Protein 5L82 (pdb70)

Solvent-accessible surface area: 4080 Å² total; per-residue (Å²): 177,196,134,179,196,71,104,25,25,78,91,63,122,98,110,57,108,175,124,53,51,188,62,82,123,113,108,22,82,136,56,223,107,57,77,227,182

Structure (mmCIF, N/CA/C/O backbone):
data_5L82
#
_entry.id   5L82
#
loop_
_atom_site.group_PDB
_atom_site.id
_atom_site.type_symbol
_atom_site.label_atom_id
_atom_site.label_alt_id
_atom_site.label_comp_id
_atom_site.label_asym_id
_atom_site.label_entity_id
_atom_site.label_seq_id
_atom_site.pdbx_PDB_ins_code
_atom_site.Cartn_x
_atom_site.Cartn_y
_atom_site.Cartn_z
_atom_site.occupancy
_atom_site.B_iso_or_equiv
_atom_site.auth_seq_id
_atom_site.auth_comp_id
_atom_site.auth_asym_id
_atom_site.auth_atom_id
_atom_site.pdbx_PDB_model_num
ATOM 1 N N . MET A 1 1 ? 1.329 0.000 0.000 1.00 0.00 1 MET A N 1
ATOM 2 C CA . MET A 1 1 ? 2.093 -0.001 -1.242 1.00 52.33 1 MET A CA 1
ATOM 3 C C . MET A 1 1 ? 2.804 1.334 -1.444 1.00 71.31 1 MET A C 1
ATOM 4 O O . MET A 1 1 ? 2.231 2.397 -1.204 1.00 70.23 1 MET A O 1
ATOM 18 N N . LYS A 1 2 ? 4.055 1.271 -1.886 1.00 4.21 2 LYS A N 1
ATOM 19 C CA . LYS A 1 2 ? 4.845 2.474 -2.121 1.00 42.01 2 LYS A CA 1
ATOM 20 C C . LYS A 1 2 ? 5.856 2.251 -3.241 1.00 63.31 2 LYS A C 1
ATOM 21 O O . LYS A 1 2 ? 7.066 2.295 -3.017 1.00 1.22 2 LYS A O 1
ATOM 40 N N . PHE A 1 3 ? 5.353 2.012 -4.448 1.00 31.35 3 PHE A N 1
ATOM 41 C CA . PHE A 1 3 ? 6.213 1.782 -5.603 1.00 14.02 3 PHE A CA 1
ATOM 42 C C . PHE A 1 3 ? 6.140 2.955 -6.576 1.00 63.12 3 PHE A C 1
ATOM 43 O O . PHE A 1 3 ? 5.250 3.800 -6.483 1.00 51.15 3 PHE A O 1
ATOM 60 N N . LYS A 1 4 ? 7.085 3.000 -7.510 1.00 34.01 4 LYS A N 1
ATOM 61 C CA . LYS A 1 4 ? 7.130 4.067 -8.502 1.00 51.51 4 LYS A CA 1
ATOM 62 C C . LYS A 1 4 ? 6.849 3.524 -9.899 1.00 64.24 4 LYS A C 1
ATOM 63 O O . LYS A 1 4 ? 6.341 4.238 -10.764 1.00 2.22 4 LYS A O 1
ATOM 82 N N . PHE A 1 5 ? 7.182 2.255 -10.114 1.00 4.33 5 PHE A N 1
ATOM 83 C CA . PHE A 1 5 ? 6.966 1.616 -11.406 1.00 73.12 5 PHE A CA 1
ATOM 84 C C . PHE A 1 5 ? 5.570 1.005 -11.484 1.00 34.05 5 PHE A C 1
ATOM 85 O O . PHE A 1 5 ? 4.936 1.010 -12.538 1.00 11.11 5 PHE A O 1
ATOM 102 N N . ASN A 1 6 ? 5.097 0.479 -10.358 1.00 64.41 6 ASN A N 1
ATOM 103 C CA . ASN A 1 6 ? 3.777 -0.138 -10.298 1.00 10.33 6 ASN A CA 1
ATOM 104 C C . ASN A 1 6 ? 2.711 0.804 -10.850 1.00 44.12 6 ASN A C 1
ATOM 105 O O . ASN A 1 6 ? 2.908 2.016 -10.946 1.00 35.22 6 ASN A O 1
ATOM 116 N N . PRO A 1 7 ? 1.555 0.236 -11.223 1.00 31.34 7 PRO A N 1
ATOM 117 C CA . PRO A 1 7 ? 0.435 1.006 -11.771 1.00 34.03 7 PRO A CA 1
ATOM 118 C C . PRO A 1 7 ? -0.226 1.894 -10.722 1.00 54.01 7 PRO A C 1
ATOM 119 O O . PRO A 1 7 ? -0.715 2.981 -11.032 1.00 42.20 7 PRO A O 1
ATOM 130 N N . THR A 1 8 ? -0.238 1.425 -9.478 1.00 75.32 8 THR A N 1
ATOM 131 C CA . THR A 1 8 ? -0.840 2.176 -8.384 1.00 31.12 8 THR A CA 1
ATOM 132 C C . THR A 1 8 ? -0.180 3.541 -8.226 1.00 55.10 8 THR A C 1
ATOM 133 O O . THR A 1 8 ? -0.749 4.450 -7.623 1.00 52.20 8 THR A O 1
ATOM 144 N N . GLY A 1 9 ? 1.024 3.678 -8.773 1.00 53.41 9 GLY A N 1
ATOM 145 C CA . GLY A 1 9 ? 1.741 4.937 -8.682 1.00 74.12 9 GLY A CA 1
ATOM 146 C C . GLY A 1 9 ? 0.904 6.115 -9.140 1.00 11.12 9 GLY A C 1
ATOM 147 O O . GLY A 1 9 ? 0.929 7.181 -8.524 1.00 14.23 9 GLY A O 1
ATOM 151 N N . THR A 1 10 ? 0.161 5.925 -10.226 1.00 12.23 10 THR A N 1
ATOM 152 C CA . THR A 1 10 ? -0.685 6.981 -10.767 1.00 41.44 10 THR A CA 1
ATOM 153 C C . THR A 1 10 ? -1.942 7.165 -9.925 1.00 51.32 10 THR A C 1
ATOM 154 O O . THR A 1 10 ? -2.270 8.280 -9.518 1.00 3.24 10 THR A O 1
ATOM 165 N N . ILE A 1 11 ? -2.642 6.066 -9.667 1.00 71.34 11 ILE A N 1
ATOM 166 C CA . ILE A 1 11 ? -3.863 6.107 -8.872 1.00 24.23 11 ILE A CA 1
ATOM 167 C C . ILE A 1 11 ? -3.616 6.771 -7.521 1.00 74.32 11 ILE A C 1
ATOM 168 O O . ILE A 1 11 ? -4.293 7.732 -7.157 1.00 54.44 11 ILE A O 1
ATOM 184 N N . VAL A 1 12 ? -2.641 6.252 -6.782 1.00 30.11 12 VAL A N 1
ATOM 185 C CA . VAL A 1 12 ? -2.302 6.796 -5.472 1.00 74.03 12 VAL A CA 1
ATOM 186 C C . VAL A 1 12 ? -2.023 8.292 -5.554 1.00 45.44 12 VAL A C 1
ATOM 187 O O . VAL A 1 12 ? -2.271 9.035 -4.605 1.00 12.15 12 VAL A O 1
ATOM 200 N N . LYS A 1 13 ? -1.504 8.730 -6.697 1.00 22.32 13 LYS A N 1
ATOM 201 C CA . LYS A 1 13 ? -1.191 10.138 -6.906 1.00 1.41 13 LYS A CA 1
ATOM 202 C C . LYS A 1 13 ? -2.458 10.942 -7.182 1.00 23.01 13 LYS A C 1
ATOM 203 O O . LYS A 1 13 ? -2.566 12.104 -6.789 1.00 74.22 13 LYS A O 1
ATOM 222 N N . LYS A 1 14 ? -3.414 10.316 -7.859 1.00 34.34 14 LYS A N 1
ATOM 223 C CA . LYS A 1 14 ? -4.675 10.971 -8.185 1.00 75.21 14 LYS A CA 1
ATOM 224 C C . LYS A 1 14 ? -5.595 11.018 -6.969 1.00 21.11 14 LYS A C 1
ATOM 225 O O . LYS A 1 14 ? -6.146 12.068 -6.635 1.00 24.25 14 LYS A O 1
ATOM 244 N N . LEU A 1 15 ? -5.756 9.876 -6.310 1.00 23.30 15 LEU A N 1
ATOM 245 C CA . LEU A 1 15 ? -6.608 9.787 -5.129 1.00 5.10 15 LEU A CA 1
ATOM 246 C C . LEU A 1 15 ? -6.164 10.783 -4.062 1.00 20.53 15 LEU A C 1
ATOM 247 O O . LEU A 1 15 ? -6.983 11.302 -3.302 1.00 63.13 15 LEU A O 1
ATOM 263 N N . THR A 1 16 ? -4.862 11.046 -4.010 1.00 40.54 16 THR A N 1
ATOM 264 C CA . THR A 1 16 ? -4.309 11.980 -3.038 1.00 12.35 16 THR A CA 1
ATOM 265 C C . THR A 1 16 ? -4.625 13.422 -3.418 1.00 55.11 16 THR A C 1
ATOM 266 O O . THR A 1 16 ? -4.744 14.290 -2.553 1.00 64.43 16 THR A O 1
ATOM 277 N N . GLN A 1 17 ? -4.762 13.670 -4.717 1.00 10.23 17 GLN A N 1
ATOM 278 C CA . GLN A 1 17 ? -5.065 15.008 -5.211 1.00 1.24 17 GLN A CA 1
ATOM 279 C C . GLN A 1 17 ? -6.326 15.559 -4.553 1.00 71.30 17 GLN A C 1
ATOM 280 O O . GLN A 1 17 ? -6.503 16.772 -4.446 1.00 0.45 17 GLN A O 1
ATOM 294 N N . TYR A 1 18 ? -7.200 14.659 -4.115 1.00 63.01 18 TYR A N 1
ATOM 295 C CA . TYR A 1 18 ? -8.446 15.055 -3.470 1.00 72.34 18 TYR A CA 1
ATOM 296 C C . TYR A 1 18 ? -8.299 15.052 -1.952 1.00 3.51 18 TYR A C 1
ATOM 297 O O . TYR A 1 18 ? -8.981 15.799 -1.251 1.00 21.23 18 TYR A O 1
ATOM 315 N N . GLU A 1 19 ? -7.402 14.208 -1.452 1.00 71.31 19 GLU A N 1
ATOM 316 C CA . GLU A 1 19 ? -7.165 14.108 -0.017 1.00 23.31 19 GLU A CA 1
ATOM 317 C C . GLU A 1 19 ? -6.402 15.326 0.495 1.00 44.25 19 GLU A C 1
ATOM 318 O O . GLU A 1 19 ? -6.657 15.815 1.596 1.00 75.44 19 GLU A O 1
ATOM 330 N N . ILE A 1 20 ? -5.464 15.811 -0.312 1.00 42.03 20 ILE A N 1
ATOM 331 C CA . ILE A 1 20 ? -4.664 16.972 0.058 1.00 61.02 20 ILE A CA 1
ATOM 332 C C . ILE A 1 20 ? -5.551 18.149 0.447 1.00 13.43 20 ILE A C 1
ATOM 333 O O . ILE A 1 20 ? -5.189 18.957 1.302 1.00 22.22 20 ILE A O 1
ATOM 349 N N . ALA A 1 21 ? -6.717 18.239 -0.185 1.00 42.40 21 ALA A N 1
ATOM 350 C CA . ALA A 1 21 ? -7.658 19.316 0.098 1.00 72.40 21 ALA A CA 1
ATOM 351 C C . ALA A 1 21 ? -7.926 19.432 1.595 1.00 64.32 21 ALA A C 1
ATOM 352 O O . ALA A 1 21 ? -7.931 20.530 2.150 1.00 11.23 21 ALA A O 1
ATOM 359 N N . TRP A 1 22 ? -8.147 18.293 2.241 1.00 34.01 22 TRP A N 1
ATOM 360 C CA . TRP A 1 22 ? -8.416 18.268 3.674 1.00 35.24 22 TRP A CA 1
ATOM 361 C C . TRP A 1 22 ? -7.345 19.034 4.443 1.00 74.12 22 TRP A C 1
ATOM 362 O O . TRP A 1 22 ? -7.652 19.809 5.349 1.00 73.10 22 TRP A O 1
ATOM 383 N N . PHE A 1 23 ? -6.087 18.813 4.076 1.00 75.24 23 PHE A N 1
ATOM 384 C CA . PHE A 1 23 ? -4.971 19.482 4.732 1.00 45.53 23 PHE A CA 1
ATOM 385 C C . PHE A 1 23 ? -4.854 20.931 4.265 1.00 75.41 23 PHE A C 1
ATOM 386 O O . PHE A 1 23 ? -4.397 21.800 5.007 1.00 22.20 23 PHE A O 1
ATOM 403 N N . LYS A 1 24 ? -5.272 21.183 3.029 1.00 61.42 24 LYS A N 1
ATOM 404 C CA . LYS A 1 24 ? -5.216 22.524 2.461 1.00 55.33 24 LYS A CA 1
ATOM 405 C C . LYS A 1 24 ? -6.083 23.491 3.262 1.00 24.32 24 LYS A C 1
ATOM 406 O O . LYS A 1 24 ? -5.795 24.685 3.331 1.00 34.12 24 LYS A O 1
ATOM 425 N N . ASN A 1 25 ? -7.143 22.965 3.867 1.00 1.35 25 ASN A N 1
ATOM 426 C CA . ASN A 1 25 ? -8.050 23.782 4.665 1.00 13.23 25 ASN A CA 1
ATOM 427 C C . ASN A 1 25 ? -7.467 24.049 6.050 1.00 51.24 25 ASN A C 1
ATOM 428 O O . ASN A 1 25 ? -7.974 24.885 6.798 1.00 5.04 25 ASN A O 1
ATOM 439 N N . LYS A 1 26 ? -6.398 23.334 6.383 1.00 34.23 26 LYS A N 1
ATOM 440 C CA . LYS A 1 26 ? -5.743 23.493 7.676 1.00 14.42 26 LYS A CA 1
ATOM 441 C C . LYS A 1 26 ? -4.596 24.495 7.585 1.00 33.42 26 LYS A C 1
ATOM 442 O O . LYS A 1 26 ? -4.290 25.193 8.552 1.00 21.54 26 LYS A O 1
ATOM 461 N N . HIS A 1 27 ? -3.966 24.561 6.417 1.00 52.14 27 HIS A N 1
ATOM 462 C CA . HIS A 1 27 ? -2.854 25.479 6.199 1.00 2.21 27 HIS A CA 1
ATOM 463 C C . HIS A 1 27 ? -2.932 26.108 4.811 1.00 1.12 27 HIS A C 1
ATOM 464 O O . HIS A 1 27 ? -2.779 27.319 4.658 1.00 12.21 27 HIS A O 1
ATOM 478 N N . GLY A 1 28 ? -3.170 25.276 3.802 1.00 71.21 28 GLY A N 1
ATOM 479 C CA . GLY A 1 28 ? -3.263 25.769 2.440 1.00 31.41 28 GLY A CA 1
ATOM 480 C C . GLY A 1 28 ? -1.978 25.568 1.662 1.00 41.12 28 GLY A C 1
ATOM 481 O O . GLY A 1 28 ? -1.680 26.324 0.736 1.00 30.25 28 GLY A O 1
ATOM 485 N N . TYR A 1 29 ? -1.214 24.549 2.038 1.00 63.23 29 TYR A N 1
ATOM 486 C CA . TYR A 1 29 ? 0.049 24.254 1.371 1.00 60.30 29 TYR A CA 1
ATOM 487 C C . TYR A 1 29 ? 0.086 22.806 0.890 1.00 1.24 29 TYR A C 1
ATOM 488 O O . TYR A 1 29 ? -0.912 22.090 0.965 1.00 74.44 29 TYR A O 1
ATOM 506 N N . TYR A 1 30 ? 1.245 22.383 0.398 1.00 30.12 30 TYR A N 1
ATOM 507 C CA . TYR A 1 30 ? 1.414 21.022 -0.097 1.00 33.24 30 TYR A CA 1
ATOM 508 C C . TYR A 1 30 ? 2.833 20.522 0.156 1.00 41.43 30 TYR A C 1
ATOM 509 O O . TYR A 1 30 ? 3.054 19.512 0.824 1.00 12.31 30 TYR A O 1
ATOM 527 N N . PRO A 1 31 ? 3.820 21.247 -0.391 1.00 42.33 31 PRO A N 1
ATOM 528 C CA . PRO A 1 31 ? 5.236 20.899 -0.239 1.00 51.11 31 PRO A CA 1
ATOM 529 C C . PRO A 1 31 ? 5.736 21.113 1.186 1.00 53.25 31 PRO A C 1
ATOM 530 O O . PRO A 1 31 ? 4.944 21.309 2.108 1.00 62.11 31 PRO A O 1
ATOM 541 N N . TRP A 1 32 ? 7.052 21.075 1.357 1.00 11.35 32 TRP A N 1
ATOM 542 C CA . TRP A 1 32 ? 7.657 21.266 2.671 1.00 33.10 32 TRP A CA 1
ATOM 543 C C . TRP A 1 32 ? 7.779 22.749 3.004 1.00 34.32 32 TRP A C 1
ATOM 544 O O . TRP A 1 32 ? 8.327 23.117 4.043 1.00 75.14 32 TRP A O 1
ATOM 565 N N . GLU A 1 33 ? 7.264 23.595 2.117 1.00 64.41 33 GLU A N 1
ATOM 566 C CA . GLU A 1 33 ? 7.317 25.038 2.319 1.00 63.24 33 GLU A CA 1
ATOM 567 C C . GLU A 1 33 ? 6.125 25.516 3.141 1.00 14.25 33 GLU A C 1
ATOM 568 O O . GLU A 1 33 ? 5.469 26.498 2.791 1.00 60.23 33 GLU A O 1
ATOM 580 N N . ILE A 1 34 ? 5.850 24.816 4.236 1.00 33.54 34 ILE A N 1
ATOM 581 C CA . ILE A 1 34 ? 4.737 25.169 5.109 1.00 30.53 34 ILE A CA 1
ATOM 582 C C . ILE A 1 34 ? 5.206 26.032 6.276 1.00 73.14 34 ILE A C 1
ATOM 583 O O . ILE A 1 34 ? 6.203 25.739 6.935 1.00 2.52 34 ILE A O 1
ATOM 599 N N . PRO A 1 35 ? 4.469 27.121 6.539 1.00 51.53 35 PRO A N 1
ATOM 600 C CA . PRO A 1 35 ? 4.788 28.049 7.628 1.00 64.00 35 PRO A CA 1
ATOM 601 C C . PRO A 1 35 ? 4.547 27.434 9.002 1.00 4.04 35 PRO A C 1
ATOM 602 O O . PRO A 1 35 ? 4.280 26.238 9.119 1.00 14.13 35 PRO A O 1
ATOM 613 N N . ARG A 1 36 ? 4.644 28.259 10.040 1.00 71.02 36 ARG A N 1
ATOM 614 C CA . ARG A 1 36 ? 4.437 27.795 11.406 1.00 10.35 36 ARG A CA 1
ATOM 615 C C . ARG A 1 36 ? 3.907 28.922 12.289 1.00 45.24 36 ARG A C 1
ATOM 616 O O . ARG A 1 36 ? 4.019 30.099 11.943 1.00 2.11 36 ARG A O 1
ATOM 637 N N . CYS A 1 37 ? 3.331 28.554 13.427 1.00 20.22 37 CYS A N 1
ATOM 638 C CA . CYS A 1 37 ? 2.783 29.533 14.359 1.00 52.55 37 CYS A CA 1
ATOM 639 C C . CYS A 1 37 ? 3.819 29.928 15.405 1.00 24.04 37 CYS A C 1
ATOM 640 O O . CYS A 1 37 ? 4.184 31.097 15.522 1.00 45.33 37 CYS A O 1
ATOM 648 N N . MET A 1 1 ? 3.190 0.138 1.312 1.00 23.23 1 MET A N 2
ATOM 649 C CA . MET A 1 1 ? 3.650 -0.070 -0.056 1.00 23.11 1 MET A CA 2
ATOM 650 C C . MET A 1 1 ? 3.400 1.170 -0.908 1.00 51.10 1 MET A C 2
ATOM 651 O O . MET A 1 1 ? 2.304 1.732 -0.898 1.00 64.13 1 MET A O 2
ATOM 665 N N . LYS A 1 2 ? 4.422 1.593 -1.644 1.00 71.34 2 LYS A N 2
ATOM 666 C CA . LYS A 1 2 ? 4.313 2.766 -2.503 1.00 61.14 2 LYS A CA 2
ATOM 667 C C . LYS A 1 2 ? 5.280 2.670 -3.680 1.00 15.43 2 LYS A C 2
ATOM 668 O O . LYS A 1 2 ? 6.163 3.513 -3.840 1.00 21.31 2 LYS A O 2
ATOM 687 N N . PHE A 1 3 ? 5.105 1.640 -4.501 1.00 10.41 3 PHE A N 2
ATOM 688 C CA . PHE A 1 3 ? 5.962 1.436 -5.663 1.00 74.52 3 PHE A CA 2
ATOM 689 C C . PHE A 1 3 ? 5.917 2.646 -6.591 1.00 62.35 3 PHE A C 2
ATOM 690 O O . PHE A 1 3 ? 5.047 3.508 -6.466 1.00 23.11 3 PHE A O 2
ATOM 707 N N . LYS A 1 4 ? 6.862 2.704 -7.524 1.00 22.52 4 LYS A N 2
ATOM 708 C CA . LYS A 1 4 ? 6.933 3.806 -8.475 1.00 12.30 4 LYS A CA 2
ATOM 709 C C . LYS A 1 4 ? 6.631 3.324 -9.890 1.00 52.33 4 LYS A C 2
ATOM 710 O O . LYS A 1 4 ? 6.123 4.080 -10.719 1.00 14.01 4 LYS A O 2
ATOM 729 N N . PHE A 1 5 ? 6.945 2.062 -10.160 1.00 63.32 5 PHE A N 2
ATOM 730 C CA . PHE A 1 5 ? 6.707 1.479 -11.476 1.00 32.15 5 PHE A CA 2
ATOM 731 C C . PHE A 1 5 ? 5.297 0.903 -11.568 1.00 32.14 5 PHE A C 2
ATOM 732 O O . PHE A 1 5 ? 4.672 0.931 -12.627 1.00 34.13 5 PHE A O 2
ATOM 749 N N . ASN A 1 6 ? 4.803 0.380 -10.450 1.00 3.54 6 ASN A N 2
ATOM 750 C CA . ASN A 1 6 ? 3.468 -0.204 -10.404 1.00 13.35 6 ASN A CA 2
ATOM 751 C C . ASN A 1 6 ? 2.430 0.768 -10.956 1.00 54.20 6 ASN A C 2
ATOM 752 O O . ASN A 1 6 ? 2.656 1.975 -11.040 1.00 51.53 6 ASN A O 2
ATOM 763 N N . PRO A 1 7 ? 1.262 0.231 -11.341 1.00 45.24 7 PRO A N 2
ATOM 764 C CA . PRO A 1 7 ? 0.165 1.033 -11.891 1.00 44.04 7 PRO A CA 2
ATOM 765 C C . PRO A 1 7 ? -0.482 1.929 -10.840 1.00 64.54 7 PRO A C 2
ATOM 766 O O . PRO A 1 7 ? -0.943 3.029 -11.145 1.00 45.13 7 PRO A O 2
ATOM 777 N N . THR A 1 8 ? -0.513 1.451 -9.600 1.00 62.42 8 THR A N 2
ATOM 778 C CA . THR A 1 8 ? -1.104 2.208 -8.504 1.00 22.50 8 THR A CA 2
ATOM 779 C C . THR A 1 8 ? -0.414 3.556 -8.332 1.00 25.33 8 THR A C 2
ATOM 780 O O . THR A 1 8 ? -0.965 4.473 -7.726 1.00 3.45 8 THR A O 2
ATOM 791 N N . GLY A 1 9 ? 0.797 3.669 -8.870 1.00 21.31 9 GLY A N 2
ATOM 792 C CA . GLY A 1 9 ? 1.543 4.909 -8.765 1.00 13.31 9 GLY A CA 2
ATOM 793 C C . GLY A 1 9 ? 0.737 6.110 -9.219 1.00 12.22 9 GLY A C 2
ATOM 794 O O . GLY A 1 9 ? 0.782 7.171 -8.594 1.00 70.32 9 GLY A O 2
ATOM 798 N N . THR A 1 10 ? -0.003 5.946 -10.311 1.00 40.13 10 THR A N 2
ATOM 799 C CA . THR A 1 10 ? -0.820 7.026 -10.850 1.00 71.23 10 THR A CA 2
ATOM 800 C C . THR A 1 10 ? -2.078 7.233 -10.015 1.00 33.30 10 THR A C 2
ATOM 801 O O . THR A 1 10 ? -2.383 8.352 -9.601 1.00 25.21 10 THR A O 2
ATOM 812 N N . ILE A 1 11 ? -2.805 6.148 -9.770 1.00 75.14 11 ILE A N 2
ATOM 813 C CA . ILE A 1 11 ? -4.030 6.211 -8.982 1.00 51.35 11 ILE A CA 2
ATOM 814 C C . ILE A 1 11 ? -3.778 6.859 -7.625 1.00 65.31 11 ILE A C 2
ATOM 815 O O . ILE A 1 11 ? -4.434 7.833 -7.258 1.00 50.32 11 ILE A O 2
ATOM 831 N N . VAL A 1 12 ? -2.820 6.311 -6.883 1.00 41.14 12 VAL A N 2
ATOM 832 C CA . VAL A 1 12 ? -2.478 6.837 -5.567 1.00 65.32 12 VAL A CA 2
ATOM 833 C C . VAL A 1 12 ? -2.162 8.327 -5.635 1.00 71.35 12 VAL A C 2
ATOM 834 O O . VAL A 1 12 ? -2.399 9.068 -4.681 1.00 75.52 12 VAL A O 2
ATOM 847 N N . LYS A 1 13 ? -1.626 8.761 -6.771 1.00 23.20 13 LYS A N 2
ATOM 848 C CA . LYS A 1 13 ? -1.278 10.163 -6.967 1.00 15.34 13 LYS A CA 2
ATOM 849 C C . LYS A 1 13 ? -2.524 10.999 -7.244 1.00 72.43 13 LYS A C 2
ATOM 850 O O . LYS A 1 13 ? -2.608 12.159 -6.843 1.00 13.51 13 LYS A O 2
ATOM 869 N N . LYS A 1 14 ? -3.491 10.400 -7.932 1.00 42.43 14 LYS A N 2
ATOM 870 C CA . LYS A 1 14 ? -4.734 11.087 -8.262 1.00 0.54 14 LYS A CA 2
ATOM 871 C C . LYS A 1 14 ? -5.660 11.146 -7.051 1.00 74.03 14 LYS A C 2
ATOM 872 O O . LYS A 1 14 ? -6.189 12.205 -6.712 1.00 53.51 14 LYS A O 2
ATOM 891 N N . LEU A 1 15 ? -5.852 10.003 -6.403 1.00 23.43 15 LEU A N 2
ATOM 892 C CA . LEU A 1 15 ? -6.713 9.924 -5.228 1.00 54.12 15 LEU A CA 2
ATOM 893 C C . LEU A 1 15 ? -6.253 10.898 -4.149 1.00 1.52 15 LEU A C 2
ATOM 894 O O . LEU A 1 15 ? -7.064 11.431 -3.390 1.00 23.32 15 LEU A O 2
ATOM 910 N N . THR A 1 16 ? -4.945 11.130 -4.087 1.00 12.13 16 THR A N 2
ATOM 911 C CA . THR A 1 16 ? -4.376 12.041 -3.102 1.00 14.24 16 THR A CA 2
ATOM 912 C C . THR A 1 16 ? -4.650 13.494 -3.473 1.00 74.15 16 THR A C 2
ATOM 913 O O . THR A 1 16 ? -4.752 14.358 -2.603 1.00 32.32 16 THR A O 2
ATOM 924 N N . GLN A 1 17 ? -4.769 13.755 -4.771 1.00 52.42 17 GLN A N 2
ATOM 925 C CA . GLN A 1 17 ? -5.032 15.105 -5.257 1.00 64.11 17 GLN A CA 2
ATOM 926 C C . GLN A 1 17 ? -6.283 15.684 -4.605 1.00 42.43 17 GLN A C 2
ATOM 927 O O . GLN A 1 17 ? -6.428 16.902 -4.490 1.00 24.43 17 GLN A O 2
ATOM 941 N N . TYR A 1 18 ? -7.184 14.806 -4.182 1.00 31.55 18 TYR A N 2
ATOM 942 C CA . TYR A 1 18 ? -8.425 15.230 -3.544 1.00 4.12 18 TYR A CA 2
ATOM 943 C C . TYR A 1 18 ? -8.290 15.212 -2.024 1.00 41.12 18 TYR A C 2
ATOM 944 O O . TYR A 1 18 ? -8.958 15.971 -1.323 1.00 4.04 18 TYR A O 2
ATOM 962 N N . GLU A 1 19 ? -7.420 14.340 -1.524 1.00 34.20 19 GLU A N 2
ATOM 963 C CA . GLU A 1 19 ? -7.198 14.222 -0.088 1.00 4.43 19 GLU A CA 2
ATOM 964 C C . GLU A 1 19 ? -6.406 15.416 0.439 1.00 31.24 19 GLU A C 2
ATOM 965 O O . GLU A 1 19 ? -6.657 15.902 1.543 1.00 53.05 19 GLU A O 2
ATOM 977 N N . ILE A 1 20 ? -5.449 15.882 -0.356 1.00 74.42 20 ILE A N 2
ATOM 978 C CA . ILE A 1 20 ? -4.622 17.018 0.029 1.00 25.44 20 ILE A CA 2
ATOM 979 C C . ILE A 1 20 ? -5.480 18.215 0.422 1.00 50.33 20 ILE A C 2
ATOM 980 O O . ILE A 1 20 ? -5.103 19.006 1.286 1.00 23.21 20 ILE A O 2
ATOM 996 N N . ALA A 1 21 ? -6.638 18.342 -0.219 1.00 24.23 21 ALA A N 2
ATOM 997 C CA . ALA A 1 21 ? -7.552 19.441 0.066 1.00 70.31 21 ALA A CA 2
ATOM 998 C C . ALA A 1 21 ? -7.828 19.552 1.561 1.00 20.15 21 ALA A C 2
ATOM 999 O O . ALA A 1 21 ? -7.808 20.646 2.126 1.00 32.40 21 ALA A O 2
ATOM 1006 N N . TRP A 1 22 ? -8.086 18.414 2.197 1.00 45.53 22 TRP A N 2
ATOM 1007 C CA . TRP A 1 22 ? -8.366 18.385 3.628 1.00 55.13 22 TRP A CA 2
ATOM 1008 C C . TRP A 1 22 ? -7.281 19.116 4.411 1.00 71.44 22 TRP A C 2
ATOM 1009 O O . TRP A 1 22 ? -7.574 19.891 5.321 1.00 50.11 22 TRP A O 2
ATOM 1030 N N . PHE A 1 23 ? -6.027 18.863 4.051 1.00 2.50 23 PHE A N 2
ATOM 1031 C CA . PHE A 1 23 ? -4.897 19.497 4.721 1.00 13.31 23 PHE A CA 2
ATOM 1032 C C . PHE A 1 23 ? -4.739 20.945 4.267 1.00 5.43 23 PHE A C 2
ATOM 1033 O O . PHE A 1 23 ? -4.263 21.796 5.020 1.00 35.13 23 PHE A O 2
ATOM 1050 N N . LYS A 1 24 ? -5.139 21.219 3.030 1.00 31.33 24 LYS A N 2
ATOM 1051 C CA . LYS A 1 24 ? -5.043 22.563 2.474 1.00 40.02 24 LYS A CA 2
ATOM 1052 C C . LYS A 1 24 ? -5.888 23.546 3.277 1.00 14.12 24 LYS A C 2
ATOM 1053 O O . LYS A 1 24 ? -5.569 24.731 3.358 1.00 13.44 24 LYS A O 2
ATOM 1072 N N . ASN A 1 25 ? -6.967 23.045 3.870 1.00 32.02 25 ASN A N 2
ATOM 1073 C CA . ASN A 1 25 ? -7.858 23.880 4.668 1.00 21.33 25 ASN A CA 2
ATOM 1074 C C . ASN A 1 25 ? -7.278 24.119 6.059 1.00 33.11 25 ASN A C 2
ATOM 1075 O O . ASN A 1 25 ? -7.768 24.962 6.812 1.00 65.35 25 ASN A O 2
ATOM 1086 N N . LYS A 1 26 ? -6.232 23.372 6.395 1.00 60.35 26 LYS A N 2
ATOM 1087 C CA . LYS A 1 26 ? -5.583 23.502 7.694 1.00 41.34 26 LYS A CA 2
ATOM 1088 C C . LYS A 1 26 ? -4.409 24.473 7.620 1.00 44.01 26 LYS A C 2
ATOM 1089 O O . LYS A 1 26 ? -4.091 25.154 8.596 1.00 61.04 26 LYS A O 2
ATOM 1108 N N . HIS A 1 27 ? -3.768 24.533 6.457 1.00 61.33 27 HIS A N 2
ATOM 1109 C CA . HIS A 1 27 ? -2.630 25.422 6.256 1.00 43.34 27 HIS A CA 2
ATOM 1110 C C . HIS A 1 27 ? -2.680 26.064 4.872 1.00 3.45 27 HIS A C 2
ATOM 1111 O O . HIS A 1 27 ? -2.493 27.272 4.731 1.00 41.13 27 HIS A O 2
ATOM 1125 N N . GLY A 1 28 ? -2.933 25.247 3.854 1.00 4.35 28 GLY A N 2
ATOM 1126 C CA . GLY A 1 28 ? -3.002 25.754 2.496 1.00 24.42 28 GLY A CA 2
ATOM 1127 C C . GLY A 1 28 ? -1.716 25.524 1.726 1.00 13.50 28 GLY A C 2
ATOM 1128 O O . GLY A 1 28 ? -1.391 26.279 0.809 1.00 2.12 28 GLY A O 2
ATOM 1132 N N . TYR A 1 29 ? -0.983 24.482 2.099 1.00 20.32 29 TYR A N 2
ATOM 1133 C CA . TYR A 1 29 ? 0.276 24.158 1.440 1.00 64.34 29 TYR A CA 2
ATOM 1134 C C . TYR A 1 29 ? 0.278 22.714 0.947 1.00 32.33 29 TYR A C 2
ATOM 1135 O O . TYR A 1 29 ? -0.740 22.024 1.008 1.00 55.23 29 TYR A O 2
ATOM 1153 N N . TYR A 1 30 ? 1.429 22.263 0.461 1.00 74.13 30 TYR A N 2
ATOM 1154 C CA . TYR A 1 30 ? 1.564 20.902 -0.044 1.00 61.21 30 TYR A CA 2
ATOM 1155 C C . TYR A 1 30 ? 2.967 20.362 0.215 1.00 23.30 30 TYR A C 2
ATOM 1156 O O . TYR A 1 30 ? 3.155 19.341 0.877 1.00 60.54 30 TYR A O 2
ATOM 1174 N N . PRO A 1 31 ? 3.978 21.064 -0.318 1.00 61.23 31 PRO A N 2
ATOM 1175 C CA . PRO A 1 31 ? 5.383 20.676 -0.158 1.00 74.31 31 PRO A CA 2
ATOM 1176 C C . PRO A 1 31 ? 5.877 20.865 1.272 1.00 34.52 31 PRO A C 2
ATOM 1177 O O . PRO A 1 31 ? 5.083 21.075 2.190 1.00 65.51 31 PRO A O 2
ATOM 1188 N N . TRP A 1 32 ? 7.190 20.789 1.454 1.00 31.00 32 TRP A N 2
ATOM 1189 C CA . TRP A 1 32 ? 7.789 20.952 2.774 1.00 42.23 32 TRP A CA 2
ATOM 1190 C C . TRP A 1 32 ? 7.949 22.428 3.120 1.00 0.41 32 TRP A C 2
ATOM 1191 O O . TRP A 1 32 ? 8.499 22.773 4.166 1.00 51.04 32 TRP A O 2
ATOM 1212 N N . GLU A 1 33 ? 7.465 23.295 2.236 1.00 11.31 33 GLU A N 2
ATOM 1213 C CA . GLU A 1 33 ? 7.556 24.735 2.450 1.00 32.23 33 GLU A CA 2
ATOM 1214 C C . GLU A 1 33 ? 6.370 25.239 3.268 1.00 41.10 33 GLU A C 2
ATOM 1215 O O . GLU A 1 33 ? 5.745 26.242 2.921 1.00 22.30 33 GLU A O 2
ATOM 1227 N N . ILE A 1 34 ? 6.067 24.537 4.354 1.00 33.42 34 ILE A N 2
ATOM 1228 C CA . ILE A 1 34 ? 4.957 24.913 5.221 1.00 21.23 34 ILE A CA 2
ATOM 1229 C C . ILE A 1 34 ? 5.440 25.754 6.398 1.00 31.54 34 ILE A C 2
ATOM 1230 O O . ILE A 1 34 ? 6.424 25.428 7.063 1.00 13.44 34 ILE A O 2
ATOM 1246 N N . PRO A 1 35 ? 4.731 26.861 6.665 1.00 63.23 35 PRO A N 2
ATOM 1247 C CA . PRO A 1 35 ? 5.067 27.770 7.764 1.00 3.31 35 PRO A CA 2
ATOM 1248 C C . PRO A 1 35 ? 4.798 27.151 9.131 1.00 4.14 35 PRO A C 2
ATOM 1249 O O . PRO A 1 35 ? 4.507 25.960 9.237 1.00 32.33 35 PRO A O 2
ATOM 1260 N N . ARG A 1 36 ? 4.898 27.967 10.175 1.00 11.45 36 ARG A N 2
ATOM 1261 C CA . ARG A 1 36 ? 4.666 27.499 11.536 1.00 20.14 36 ARG A CA 2
ATOM 1262 C C . ARG A 1 36 ? 3.288 27.929 12.032 1.00 24.11 36 ARG A C 2
ATOM 1263 O O . ARG A 1 36 ? 2.699 28.878 11.513 1.00 63.20 36 ARG A O 2
ATOM 1284 N N . CYS A 1 37 ? 2.781 27.225 13.038 1.00 62.12 37 CYS A N 2
ATOM 1285 C CA . CYS A 1 37 ? 1.472 27.533 13.603 1.00 61.21 37 CYS A CA 2
ATOM 1286 C C . CYS A 1 37 ? 1.547 28.752 14.516 1.00 2.10 37 CYS A C 2
ATOM 1287 O O . CYS A 1 37 ? 0.732 29.668 14.413 1.00 34.34 37 CYS A O 2
ATOM 1295 N N . MET A 1 1 ? 4.085 -1.546 -1.616 1.00 22.34 1 MET A N 3
ATOM 1296 C CA . MET A 1 1 ? 4.756 -0.693 -0.641 1.00 74.22 1 MET A CA 3
ATOM 1297 C C . MET A 1 1 ? 5.183 0.626 -1.277 1.00 22.03 1 MET A C 3
ATOM 1298 O O . MET A 1 1 ? 6.374 0.924 -1.372 1.00 10.11 1 MET A O 3
ATOM 1312 N N . LYS A 1 2 ? 4.205 1.413 -1.711 1.00 34.02 2 LYS A N 3
ATOM 1313 C CA . LYS A 1 2 ? 4.479 2.701 -2.337 1.00 13.13 2 LYS A CA 3
ATOM 1314 C C . LYS A 1 2 ? 5.438 2.542 -3.512 1.00 24.15 2 LYS A C 3
ATOM 1315 O O . LYS A 1 2 ? 6.547 3.078 -3.498 1.00 13.13 2 LYS A O 3
ATOM 1334 N N . PHE A 1 3 ? 5.005 1.803 -4.528 1.00 3.23 3 PHE A N 3
ATOM 1335 C CA . PHE A 1 3 ? 5.826 1.574 -5.711 1.00 2.21 3 PHE A CA 3
ATOM 1336 C C . PHE A 1 3 ? 5.779 2.779 -6.647 1.00 24.43 3 PHE A C 3
ATOM 1337 O O . PHE A 1 3 ? 4.939 3.665 -6.495 1.00 53.22 3 PHE A O 3
ATOM 1354 N N . LYS A 1 4 ? 6.689 2.804 -7.615 1.00 23.24 4 LYS A N 3
ATOM 1355 C CA . LYS A 1 4 ? 6.754 3.898 -8.577 1.00 34.53 4 LYS A CA 3
ATOM 1356 C C . LYS A 1 4 ? 6.432 3.404 -9.984 1.00 0.13 4 LYS A C 3
ATOM 1357 O O . LYS A 1 4 ? 5.935 4.160 -10.819 1.00 32.11 4 LYS A O 3
ATOM 1376 N N . PHE A 1 5 ? 6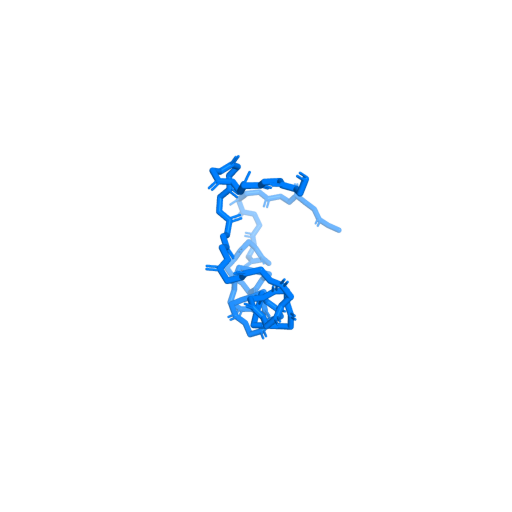.718 2.132 -10.239 1.00 74.43 5 PHE A N 3
ATOM 1377 C CA . PHE A 1 5 ? 6.458 1.537 -11.545 1.00 41.34 5 PHE A CA 3
ATOM 1378 C C . PHE A 1 5 ? 5.048 0.958 -11.609 1.00 13.40 5 PHE A C 3
ATOM 1379 O O . PHE A 1 5 ? 4.409 0.966 -12.660 1.00 41.14 5 PHE A O 3
ATOM 1396 N N . ASN A 1 6 ? 4.569 0.456 -10.475 1.00 50.33 6 ASN A N 3
ATOM 1397 C CA . ASN A 1 6 ? 3.235 -0.128 -10.401 1.00 72.25 6 ASN A CA 3
ATOM 1398 C C . ASN A 1 6 ? 2.187 0.838 -10.946 1.00 71.43 6 ASN A C 3
ATOM 1399 O O . ASN A 1 6 ? 2.411 2.044 -11.046 1.00 40.12 6 ASN A O 3
ATOM 1410 N N . PRO A 1 7 ? 1.014 0.296 -11.307 1.00 10.21 7 PRO A N 3
ATOM 1411 C CA . PRO A 1 7 ? -0.093 1.092 -11.846 1.00 64.15 7 PRO A CA 3
ATOM 1412 C C . PRO A 1 7 ? -0.723 1.997 -10.794 1.00 3.53 7 PRO A C 3
ATOM 1413 O O . PRO A 1 7 ? -1.189 3.095 -11.102 1.00 21.03 7 PRO A O 3
ATOM 1424 N N . THR A 1 8 ? -0.733 1.532 -9.549 1.00 35.54 8 THR A N 3
ATOM 1425 C CA . THR A 1 8 ? -1.307 2.299 -8.450 1.00 61.03 8 THR A CA 3
ATOM 1426 C C . THR A 1 8 ? -0.614 3.649 -8.302 1.00 72.23 8 THR A C 3
ATOM 1427 O O . THR A 1 8 ? -1.156 4.572 -7.696 1.00 42.21 8 THR A O 3
ATOM 1438 N N . GLY A 1 9 ? 0.587 3.757 -8.861 1.00 65.22 9 GLY A N 3
ATOM 1439 C CA . GLY A 1 9 ? 1.334 4.998 -8.780 1.00 43.53 9 GLY A CA 3
ATOM 1440 C C . GLY A 1 9 ? 0.521 6.195 -9.233 1.00 33.25 9 GLY A C 3
ATOM 1441 O O . GLY A 1 9 ? 0.576 7.261 -8.619 1.00 12.21 9 GLY A O 3
ATOM 1445 N N . THR A 1 10 ? -0.237 6.020 -10.311 1.00 43.11 10 THR A N 3
ATOM 1446 C CA . THR A 1 10 ? -1.063 7.094 -10.847 1.00 42.51 10 THR A CA 3
ATOM 1447 C C . THR A 1 10 ? -2.307 7.309 -9.993 1.00 54.14 10 THR A C 3
ATOM 1448 O O . THR A 1 10 ? -2.605 8.432 -9.585 1.00 52.01 10 THR A O 3
ATOM 1459 N N . ILE A 1 11 ? -3.030 6.227 -9.727 1.00 32.41 11 ILE A N 3
ATOM 1460 C CA . ILE A 1 11 ? -4.242 6.297 -8.920 1.00 1.42 11 ILE A CA 3
ATOM 1461 C C . ILE A 1 11 ? -3.967 6.958 -7.573 1.00 35.41 11 ILE A C 3
ATOM 1462 O O . ILE A 1 11 ? -4.619 7.935 -7.204 1.00 43.12 11 ILE A O 3
ATOM 1478 N N . VAL A 1 12 ? -2.997 6.418 -6.842 1.00 72.40 12 VAL A N 3
ATOM 1479 C CA . VAL A 1 12 ? -2.634 6.956 -5.537 1.00 24.23 12 VAL A CA 3
ATOM 1480 C C . VAL A 1 12 ? -2.320 8.445 -5.624 1.00 53.21 12 VAL A C 3
ATOM 1481 O O . VAL A 1 12 ? -2.543 9.195 -4.673 1.00 54.04 12 VAL A O 3
ATOM 1494 N N . LYS A 1 13 ? -1.802 8.869 -6.772 1.00 22.41 13 LYS A N 3
ATOM 1495 C CA . LYS A 1 13 ? -1.459 10.269 -6.986 1.00 44.44 13 LYS A CA 3
ATOM 1496 C C . LYS A 1 13 ? -2.709 11.101 -7.252 1.00 51.42 13 LYS A C 3
ATOM 1497 O O . LYS A 1 13 ? -2.787 12.266 -6.861 1.00 14.14 13 LYS A O 3
ATOM 1516 N N . LYS A 1 14 ? -3.686 10.496 -7.919 1.00 12.22 14 LYS A N 3
ATOM 1517 C CA . LYS A 1 14 ? -4.935 11.180 -8.235 1.00 22.51 14 LYS A CA 3
ATOM 1518 C C . LYS A 1 14 ? -5.841 11.251 -7.010 1.00 10.20 14 LYS A C 3
ATOM 1519 O O . LYS A 1 14 ? -6.364 12.314 -6.674 1.00 14.35 14 LYS A O 3
ATOM 1538 N N . LEU A 1 15 ? -6.021 10.115 -6.346 1.00 33.20 15 LEU A N 3
ATOM 1539 C CA . LEU A 1 15 ? -6.863 10.049 -5.156 1.00 53.15 15 LEU A CA 3
ATOM 1540 C C . LEU A 1 15 ? -6.388 11.039 -4.098 1.00 33.14 15 LEU A C 3
ATOM 1541 O O . LEU A 1 15 ? -7.188 11.579 -3.333 1.00 34.13 15 LEU A O 3
ATOM 1557 N N . THR A 1 16 ? -5.081 11.275 -4.060 1.00 5.03 16 THR A N 3
ATOM 1558 C CA . THR A 1 16 ? -4.499 12.201 -3.096 1.00 64.41 16 THR A CA 3
ATOM 1559 C C . THR A 1 16 ? -4.790 13.647 -3.478 1.00 14.32 16 THR A C 3
ATOM 1560 O O . THR A 1 16 ? -4.881 14.520 -2.615 1.00 34.44 16 THR A O 3
ATOM 1571 N N . GLN A 1 17 ? -4.936 13.894 -4.776 1.00 35.04 17 GLN A N 3
ATOM 1572 C CA . GLN A 1 17 ? -5.218 15.236 -5.271 1.00 12.34 17 GLN A CA 3
ATOM 1573 C C . GLN A 1 17 ? -6.461 15.814 -4.601 1.00 22.22 17 GLN A C 3
ATOM 1574 O O . GLN A 1 17 ? -6.612 17.031 -4.494 1.00 42.15 17 GLN A O 3
ATOM 1588 N N . TYR A 1 18 ? -7.348 14.933 -4.151 1.00 44.01 18 TYR A N 3
ATOM 1589 C CA . TYR A 1 18 ? -8.579 15.355 -3.494 1.00 42.50 18 TYR A CA 3
ATOM 1590 C C . TYR A 1 18 ? -8.415 15.354 -1.977 1.00 60.32 18 TYR A C 3
ATOM 1591 O O . TYR A 1 18 ? -9.075 16.114 -1.270 1.00 50.54 18 TYR A O 3
ATOM 1609 N N . GLU A 1 19 ? -7.529 14.493 -1.485 1.00 74.12 19 GLU A N 3
ATOM 1610 C CA . GLU A 1 19 ? -7.278 14.391 -0.052 1.00 54.53 19 GLU A CA 3
ATOM 1611 C C . GLU A 1 19 ? -6.487 15.597 0.448 1.00 33.41 19 GLU A C 3
ATOM 1612 O O . GLU A 1 19 ? -6.721 16.091 1.552 1.00 64.43 19 GLU A O 3
ATOM 1624 N N . ILE A 1 20 ? -5.551 16.064 -0.371 1.00 30.31 20 ILE A N 3
ATOM 1625 C CA . ILE A 1 20 ? -4.726 17.210 -0.012 1.00 41.51 20 ILE A CA 3
ATOM 1626 C C . ILE A 1 20 ? -5.587 18.404 0.387 1.00 71.00 20 ILE A C 3
ATOM 1627 O O . ILE A 1 20 ? -5.200 19.206 1.236 1.00 25.54 20 ILE A O 3
ATOM 1643 N N . ALA A 1 21 ? -6.759 18.514 -0.231 1.00 4.31 21 ALA A N 3
ATOM 1644 C CA . ALA A 1 21 ? -7.677 19.607 0.063 1.00 40.55 21 ALA A CA 3
ATOM 1645 C C . ALA A 1 21 ? -7.924 19.730 1.562 1.00 25.24 21 ALA A C 3
ATOM 1646 O O . ALA A 1 21 ? -7.902 20.829 2.117 1.00 71.33 21 ALA A O 3
ATOM 1653 N N . TRP A 1 22 ? -8.158 18.596 2.213 1.00 61.02 22 TRP A N 3
ATOM 1654 C CA . TRP A 1 22 ? -8.409 18.577 3.649 1.00 15.14 22 TRP A CA 3
ATOM 1655 C C . TRP A 1 22 ? -7.315 19.324 4.403 1.00 12.45 22 TRP A C 3
ATOM 1656 O O . TRP A 1 22 ? -7.597 20.106 5.312 1.00 23.44 22 TRP A O 3
ATOM 1677 N N . PHE A 1 23 ? -6.066 19.080 4.021 1.00 52.22 23 PHE A N 3
ATOM 1678 C CA . PHE A 1 23 ? -4.929 19.730 4.662 1.00 12.21 23 PHE A CA 3
ATOM 1679 C C . PHE A 1 23 ? -4.793 21.176 4.192 1.00 21.53 23 PHE A C 3
ATOM 1680 O O . PHE A 1 23 ? -4.310 22.037 4.928 1.00 72.03 23 PHE A O 3
ATOM 1697 N N . LYS A 1 24 ? -5.221 21.434 2.961 1.00 13.04 24 LYS A N 3
ATOM 1698 C CA . LYS A 1 24 ? -5.149 22.774 2.391 1.00 21.01 24 LYS A CA 3
ATOM 1699 C C . LYS A 1 24 ? -5.987 23.757 3.203 1.00 70.34 24 LYS A C 3
ATOM 1700 O O . LYS A 1 24 ? -5.677 24.945 3.267 1.00 52.52 24 LYS A O 3
ATOM 1719 N N . ASN A 1 25 ? -7.049 23.251 3.822 1.00 41.22 25 ASN A N 3
ATOM 1720 C CA . ASN A 1 25 ? -7.931 24.085 4.630 1.00 10.12 25 ASN A CA 3
ATOM 1721 C C . ASN A 1 25 ? -7.326 24.342 6.007 1.00 44.43 25 ASN A C 3
ATOM 1722 O O . ASN A 1 25 ? -7.808 25.187 6.761 1.00 5.54 25 ASN A O 3
ATOM 1733 N N . LYS A 1 26 ? -6.266 23.608 6.327 1.00 4.24 26 LYS A N 3
ATOM 1734 C CA . LYS A 1 26 ? -5.592 23.757 7.612 1.00 65.23 26 LYS A CA 3
ATOM 1735 C C . LYS A 1 26 ? -4.428 24.737 7.505 1.00 10.43 26 LYS A C 3
ATOM 1736 O O . LYS A 1 26 ? -4.097 25.430 8.468 1.00 1.30 26 LYS A O 3
ATOM 1755 N N . HIS A 1 27 ? -3.812 24.792 6.329 1.00 44.02 27 HIS A N 3
ATOM 1756 C CA . HIS A 1 27 ? -2.686 25.690 6.096 1.00 0.14 27 HIS A CA 3
ATOM 1757 C C . HIS A 1 27 ? -2.770 26.319 4.709 1.00 13.20 27 HIS A C 3
ATOM 1758 O O . HIS A 1 27 ? -2.598 27.527 4.553 1.00 42.22 27 HIS A O 3
ATOM 1772 N N . GLY A 1 28 ? -3.036 25.490 3.704 1.00 52.53 28 GLY A N 3
ATOM 1773 C CA . GLY A 1 28 ? -3.138 25.984 2.343 1.00 64.13 28 GLY A CA 3
ATOM 1774 C C . GLY A 1 28 ? -1.866 25.760 1.548 1.00 32.44 28 GLY A C 3
ATOM 1775 O O . GLY A 1 28 ? -1.567 26.509 0.618 1.00 24.14 28 GLY A O 3
ATOM 1779 N N . TYR A 1 29 ? -1.116 24.727 1.916 1.00 43.04 29 TYR A N 3
ATOM 1780 C CA . TYR A 1 29 ? 0.133 24.409 1.233 1.00 31.33 29 TYR A CA 3
ATOM 1781 C C . TYR A 1 29 ? 0.138 22.960 0.754 1.00 1.23 29 TYR A C 3
ATOM 1782 O O . TYR A 1 29 ? -0.872 22.262 0.842 1.00 31.31 29 TYR A O 3
ATOM 1800 N N . TYR A 1 30 ? 1.283 22.516 0.248 1.00 31.43 30 TYR A N 3
ATOM 1801 C CA . TYR A 1 30 ? 1.421 21.151 -0.247 1.00 0.13 30 TYR A CA 3
ATOM 1802 C C . TYR A 1 30 ? 2.834 20.627 -0.012 1.00 23.35 30 TYR A C 3
ATOM 1803 O O . TYR A 1 30 ? 3.045 19.614 0.655 1.00 23.44 30 TYR A O 3
ATOM 1821 N N . PRO A 1 31 ? 3.827 21.333 -0.572 1.00 2.21 31 PRO A N 3
ATOM 1822 C CA . PRO A 1 31 ? 5.238 20.960 -0.437 1.00 63.10 31 PRO A CA 3
ATOM 1823 C C . PRO A 1 31 ? 5.760 21.167 0.981 1.00 73.40 31 PRO A C 3
ATOM 1824 O O . PRO A 1 31 ? 4.984 21.378 1.913 1.00 75.41 31 PRO A O 3
ATOM 1835 N N . TRP A 1 32 ? 7.077 21.105 1.136 1.00 1.25 32 TRP A N 3
ATOM 1836 C CA . TRP A 1 32 ? 7.702 21.286 2.442 1.00 13.50 32 TRP A CA 3
ATOM 1837 C C . TRP A 1 32 ? 7.855 22.767 2.772 1.00 55.25 32 TRP A C 3
ATOM 1838 O O . TRP A 1 32 ? 8.422 23.127 3.802 1.00 21.24 32 TRP A O 3
ATOM 1859 N N . GLU A 1 33 ? 7.344 23.621 1.890 1.00 44.24 33 GLU A N 3
ATOM 1860 C CA . GLU A 1 33 ? 7.426 25.063 2.089 1.00 51.54 33 GLU A CA 3
ATOM 1861 C C . GLU A 1 33 ? 6.252 25.564 2.926 1.00 44.43 33 GLU A C 3
ATOM 1862 O O . GLU A 1 33 ? 5.611 26.558 2.582 1.00 33.41 33 GLU A O 3
ATOM 1874 N N . ILE A 1 34 ? 5.978 24.870 4.025 1.00 61.44 34 ILE A N 3
ATOM 1875 C CA . ILE A 1 34 ? 4.883 25.244 4.911 1.00 70.33 34 ILE A CA 3
ATOM 1876 C C . ILE A 1 34 ? 5.382 26.100 6.070 1.00 73.11 34 ILE A C 3
ATOM 1877 O O . ILE A 1 34 ? 6.382 25.790 6.718 1.00 52.24 34 ILE A O 3
ATOM 1893 N N . PRO A 1 35 ? 4.668 27.203 6.340 1.00 21.04 35 PRO A N 3
ATOM 1894 C CA . PRO A 1 35 ? 5.018 28.126 7.424 1.00 32.13 35 PRO A CA 3
ATOM 1895 C C . PRO A 1 35 ? 4.783 27.517 8.802 1.00 13.15 35 PRO A C 3
ATOM 1896 O O . PRO A 1 35 ? 4.498 26.326 8.925 1.00 63.42 35 PRO A O 3
ATOM 1907 N N . ARG A 1 36 ? 4.903 28.342 9.837 1.00 10.52 36 ARG A N 3
ATOM 1908 C CA . ARG A 1 36 ? 4.704 27.884 11.207 1.00 41.51 36 ARG A CA 3
ATOM 1909 C C . ARG A 1 36 ? 3.329 28.296 11.723 1.00 14.05 36 ARG A C 3
ATOM 1910 O O . ARG A 1 36 ? 2.697 29.203 11.181 1.00 54.23 36 ARG A O 3
ATOM 1931 N N . CYS A 1 37 ? 2.871 27.623 12.774 1.00 43.44 37 CYS A N 3
ATOM 1932 C CA . CYS A 1 37 ? 1.570 27.918 13.363 1.00 51.01 37 CYS A CA 3
ATOM 1933 C C . CYS A 1 37 ? 1.709 28.893 14.527 1.00 14.52 37 CYS A C 3
ATOM 1934 O O . CYS A 1 37 ? 0.793 29.662 14.818 1.00 51.42 37 CYS A O 3
ATOM 1942 N N . MET A 1 1 ? 1.470 -0.218 -0.115 1.00 4.21 1 MET A N 4
ATOM 1943 C CA . MET A 1 1 ? 2.863 -0.147 -0.542 1.00 71.43 1 MET A CA 4
ATOM 1944 C C . MET A 1 1 ? 3.209 1.253 -1.038 1.00 64.00 1 MET A C 4
ATOM 1945 O O . MET A 1 1 ? 2.393 2.171 -0.957 1.00 50.13 1 MET A O 4
ATOM 1959 N N . LYS A 1 2 ? 4.425 1.410 -1.551 1.00 10.32 2 LYS A N 4
ATOM 1960 C CA . LYS A 1 2 ? 4.880 2.698 -2.061 1.00 11.32 2 LYS A CA 4
ATOM 1961 C C . LYS A 1 2 ? 5.831 2.512 -3.239 1.00 33.11 2 LYS A C 4
ATOM 1962 O O . LYS A 1 2 ? 6.998 2.897 -3.174 1.00 64.30 2 LYS A O 4
ATOM 1981 N N . PHE A 1 3 ? 5.323 1.921 -4.315 1.00 70.24 3 PHE A N 4
ATOM 1982 C CA . PHE A 1 3 ? 6.127 1.684 -5.509 1.00 2.14 3 PHE A CA 4
ATOM 1983 C C . PHE A 1 3 ? 6.057 2.877 -6.457 1.00 43.40 3 PHE A C 4
ATOM 1984 O O . PHE A 1 3 ? 5.188 3.740 -6.326 1.00 62.51 3 PHE A O 4
ATOM 2001 N N . LYS A 1 4 ? 6.980 2.921 -7.413 1.00 34.34 4 LYS A N 4
ATOM 2002 C CA . LYS A 1 4 ? 7.024 4.006 -8.385 1.00 4.53 4 LYS A CA 4
ATOM 2003 C C . LYS A 1 4 ? 6.731 3.491 -9.790 1.00 70.00 4 LYS A C 4
ATOM 2004 O O . LYS A 1 4 ? 6.243 4.231 -10.644 1.00 43.33 4 LYS A O 4
ATOM 2023 N N . PHE A 1 5 ? 7.030 2.217 -10.022 1.00 51.25 5 PHE A N 4
ATOM 2024 C CA . PHE A 1 5 ? 6.797 1.603 -11.324 1.00 65.34 5 PHE A CA 4
ATOM 2025 C C . PHE A 1 5 ? 5.399 0.997 -11.398 1.00 71.01 5 PHE A C 4
ATOM 2026 O O . PHE A 1 5 ? 4.766 0.996 -12.453 1.00 64.22 5 PHE A O 4
ATOM 2043 N N . ASN A 1 6 ? 4.923 0.482 -10.269 1.00 3.22 6 ASN A N 4
ATOM 2044 C CA . ASN A 1 6 ? 3.600 -0.128 -10.205 1.00 2.04 6 ASN A CA 4
ATOM 2045 C C . ASN A 1 6 ? 2.539 0.814 -10.765 1.00 60.14 6 ASN A C 4
ATOM 2046 O O . ASN A 1 6 ? 2.740 2.024 -10.870 1.00 64.04 6 ASN A O 4
ATOM 2057 N N . PRO A 1 7 ? 1.380 0.247 -11.134 1.00 44.51 7 PRO A N 4
ATOM 2058 C CA . PRO A 1 7 ? 0.264 1.018 -11.689 1.00 52.22 7 PRO A CA 4
ATOM 2059 C C . PRO A 1 7 ? -0.394 1.917 -10.648 1.00 51.31 7 PRO A C 4
ATOM 2060 O O . PRO A 1 7 ? -0.879 3.003 -10.967 1.00 52.43 7 PRO A O 4
ATOM 2071 N N . THR A 1 8 ? -0.407 1.459 -9.400 1.00 74.12 8 THR A N 4
ATOM 2072 C CA . THR A 1 8 ? -1.006 2.221 -8.312 1.00 54.32 8 THR A CA 4
ATOM 2073 C C . THR A 1 8 ? -0.342 3.586 -8.166 1.00 74.24 8 THR A C 4
ATOM 2074 O O . THR A 1 8 ? -0.908 4.502 -7.571 1.00 71.21 8 THR A O 4
ATOM 2085 N N . GLY A 1 9 ? 0.862 3.715 -8.715 1.00 30.41 9 GLY A N 4
ATOM 2086 C CA . GLY A 1 9 ? 1.583 4.972 -8.635 1.00 71.41 9 GLY A CA 4
ATOM 2087 C C . GLY A 1 9 ? 0.750 6.148 -9.102 1.00 54.53 9 GLY A C 4
ATOM 2088 O O . GLY A 1 9 ? 0.778 7.220 -8.495 1.00 35.50 9 GLY A O 4
ATOM 2092 N N . THR A 1 10 ? 0.006 5.952 -10.187 1.00 32.25 10 THR A N 4
ATOM 2093 C CA . THR A 1 10 ? -0.837 7.006 -10.737 1.00 22.02 10 THR A CA 4
ATOM 2094 C C . THR A 1 10 ? -2.093 7.201 -9.896 1.00 33.31 10 THR A C 4
ATOM 2095 O O . THR A 1 10 ? -2.417 8.320 -9.497 1.00 73.15 10 THR A O 4
ATOM 2106 N N . ILE A 1 11 ? -2.797 6.106 -9.629 1.00 64.50 11 ILE A N 4
ATOM 2107 C CA . ILE A 1 11 ? -4.017 6.157 -8.833 1.00 62.24 11 ILE A CA 4
ATOM 2108 C C . ILE A 1 11 ? -3.768 6.831 -7.488 1.00 52.04 11 ILE A C 4
ATOM 2109 O O . ILE A 1 11 ? -4.442 7.798 -7.132 1.00 42.04 11 ILE A O 4
ATOM 2125 N N . VAL A 1 12 ? -2.795 6.315 -6.745 1.00 24.22 12 VAL A N 4
ATOM 2126 C CA . VAL A 1 12 ? -2.454 6.868 -5.440 1.00 11.43 12 VAL A CA 4
ATOM 2127 C C . VAL A 1 12 ? -2.169 8.363 -5.534 1.00 54.21 12 VAL A C 4
ATOM 2128 O O . VAL A 1 12 ? -2.415 9.114 -4.590 1.00 50.30 12 VAL A O 4
ATOM 2141 N N . LYS A 1 13 ? -1.650 8.790 -6.680 1.00 61.42 13 LYS A N 4
ATOM 2142 C CA . LYS A 1 13 ? -1.333 10.196 -6.901 1.00 25.52 13 LYS A CA 4
ATOM 2143 C C . LYS A 1 13 ? -2.597 11.001 -7.183 1.00 22.03 13 LYS A C 4
ATOM 2144 O O . LYS A 1 13 ? -2.702 12.166 -6.799 1.00 44.34 13 LYS A O 4
ATOM 2163 N N . LYS A 1 14 ? -3.556 10.372 -7.854 1.00 1.41 14 LYS A N 4
ATOM 2164 C CA . LYS A 1 14 ? -4.815 11.029 -8.185 1.00 70.21 14 LYS A CA 4
ATOM 2165 C C . LYS A 1 14 ? -5.734 11.087 -6.969 1.00 53.44 14 LYS A C 4
ATOM 2166 O O . LYS A 1 14 ? -6.282 12.141 -6.643 1.00 12.23 14 LYS A O 4
ATOM 2185 N N . LEU A 1 15 ? -5.898 9.951 -6.302 1.00 73.51 15 LEU A N 4
ATOM 2186 C CA . LEU A 1 15 ? -6.750 9.873 -5.121 1.00 34.14 15 LEU A CA 4
ATOM 2187 C C . LEU A 1 15 ? -6.303 10.873 -4.060 1.00 4.14 15 LEU A C 4
ATOM 2188 O O . LEU A 1 15 ? -7.119 11.401 -3.303 1.00 71.44 15 LEU A O 4
ATOM 2204 N N . THR A 1 16 ? -5.000 11.132 -4.010 1.00 45.00 16 THR A N 4
ATOM 2205 C CA . THR A 1 16 ? -4.443 12.070 -3.043 1.00 62.41 16 THR A CA 4
ATOM 2206 C C . THR A 1 16 ? -4.748 13.511 -3.436 1.00 34.53 16 THR A C 4
ATOM 2207 O O . THR A 1 16 ? -4.862 14.386 -2.578 1.00 20.41 16 THR A O 4
ATOM 2218 N N . GLN A 1 17 ? -4.881 13.749 -4.736 1.00 40.24 17 GLN A N 4
ATOM 2219 C CA . GLN A 1 17 ? -5.174 15.085 -5.241 1.00 42.45 17 GLN A CA 4
ATOM 2220 C C . GLN A 1 17 ? -6.432 15.650 -4.590 1.00 71.23 17 GLN A C 4
ATOM 2221 O O . GLN A 1 17 ? -6.601 16.866 -4.494 1.00 31.45 17 GLN A O 4
ATOM 2235 N N . TYR A 1 18 ? -7.312 14.760 -4.146 1.00 32.32 18 TYR A N 4
ATOM 2236 C CA . TYR A 1 18 ? -8.557 15.169 -3.506 1.00 41.23 18 TYR A CA 4
ATOM 2237 C C . TYR A 1 18 ? -8.412 15.178 -1.988 1.00 21.45 18 TYR A C 4
ATOM 2238 O O . TYR A 1 18 ? -9.090 15.934 -1.293 1.00 41.02 18 TYR A O 4
ATOM 2256 N N . GLU A 1 19 ? -7.522 14.330 -1.480 1.00 0.51 19 GLU A N 4
ATOM 2257 C CA . 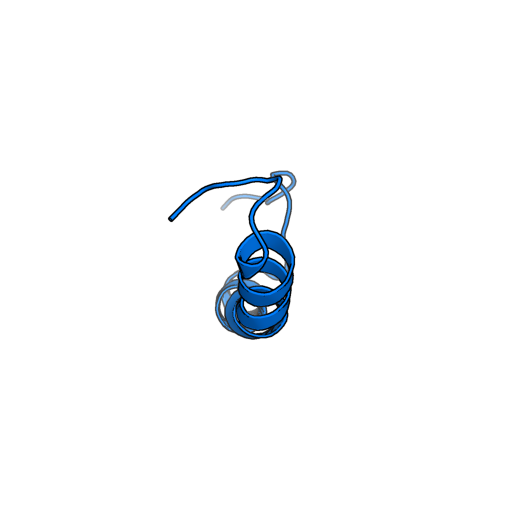GLU A 1 19 ? -7.288 14.240 -0.043 1.00 64.15 19 GLU A CA 4
ATOM 2258 C C . GLU A 1 19 ? -6.517 15.457 0.460 1.00 64.22 19 GLU A C 4
ATOM 2259 O O . GLU A 1 19 ? -6.770 15.955 1.557 1.00 21.32 19 GLU A O 4
ATOM 2271 N N . ILE A 1 20 ? -5.575 15.930 -0.350 1.00 31.42 20 ILE A N 4
ATOM 2272 C CA . ILE A 1 20 ? -4.768 17.088 0.013 1.00 63.24 20 ILE A CA 4
ATOM 2273 C C . ILE A 1 20 ? -5.647 18.274 0.393 1.00 74.11 20 ILE A C 4
ATOM 2274 O O . ILE A 1 20 ? -5.280 19.085 1.242 1.00 0.02 20 ILE A O 4
ATOM 2290 N N . ALA A 1 21 ? -6.812 18.367 -0.241 1.00 2.12 21 ALA A N 4
ATOM 2291 C CA . ALA A 1 21 ? -7.746 19.452 0.034 1.00 72.43 21 ALA A CA 4
ATOM 2292 C C . ALA A 1 21 ? -8.014 19.580 1.529 1.00 3.54 21 ALA A C 4
ATOM 2293 O O . ALA A 1 21 ? -8.012 20.683 2.077 1.00 51.01 21 ALA A O 4
ATOM 2300 N N . TRP A 1 22 ? -8.244 18.448 2.184 1.00 45.10 22 TRP A N 4
ATOM 2301 C CA . TRP A 1 22 ? -8.514 18.435 3.617 1.00 5.32 22 TRP A CA 4
ATOM 2302 C C . TRP A 1 22 ? -7.438 19.199 4.381 1.00 44.53 22 TRP A C 4
ATOM 2303 O O . TRP A 1 22 ? -7.740 19.983 5.281 1.00 23.12 22 TRP A O 4
ATOM 2324 N N . PHE A 1 23 ? -6.181 18.967 4.016 1.00 51.34 23 PHE A N 4
ATOM 2325 C CA . PHE A 1 23 ? -5.060 19.634 4.667 1.00 1.05 23 PHE A CA 4
ATOM 2326 C C . PHE A 1 23 ? -4.934 21.078 4.190 1.00 22.13 23 PHE A C 4
ATOM 2327 O O . PHE A 1 23 ? -4.470 21.949 4.926 1.00 11.23 23 PHE A O 4
ATOM 2344 N N . LYS A 1 24 ? -5.349 21.324 2.952 1.00 33.04 24 LYS A N 4
ATOM 2345 C CA . LYS A 1 24 ? -5.284 22.661 2.375 1.00 55.23 24 LYS A CA 4
ATOM 2346 C C . LYS A 1 24 ? -6.144 23.639 3.169 1.00 3.44 24 LYS A C 4
ATOM 2347 O O . LYS A 1 24 ? -5.848 24.832 3.230 1.00 71.02 24 LYS A O 4
ATOM 2366 N N . ASN A 1 25 ? -7.208 23.126 3.779 1.00 64.15 25 ASN A N 4
ATOM 2367 C CA . ASN A 1 25 ? -8.109 23.955 4.571 1.00 71.35 25 ASN A CA 4
ATOM 2368 C C . ASN A 1 25 ? -7.524 24.227 5.953 1.00 32.21 25 ASN A C 4
ATOM 2369 O O . ASN A 1 25 ? -8.025 25.071 6.696 1.00 1.04 25 ASN A O 4
ATOM 2380 N N . LYS A 1 26 ? -6.460 23.506 6.292 1.00 54.33 26 LYS A N 4
ATOM 2381 C CA . LYS A 1 26 ? -5.805 23.670 7.584 1.00 64.14 26 LYS A CA 4
ATOM 2382 C C . LYS A 1 26 ? -4.651 24.663 7.486 1.00 10.13 26 LYS A C 4
ATOM 2383 O O . LYS A 1 26 ? -4.340 25.365 8.449 1.00 12.11 26 LYS A O 4
ATOM 2402 N N . HIS A 1 27 ? -4.020 24.718 6.317 1.00 14.14 27 HIS A N 4
ATOM 2403 C CA . HIS A 1 27 ? -2.902 25.628 6.094 1.00 32.31 27 HIS A CA 4
ATOM 2404 C C . HIS A 1 27 ? -2.975 26.247 4.702 1.00 55.32 27 HIS A C 4
ATOM 2405 O O . HIS A 1 27 ? -2.814 27.456 4.540 1.00 15.23 27 HIS A O 4
ATOM 2419 N N . GLY A 1 28 ? -3.219 25.410 3.698 1.00 21.53 28 GLY A N 4
ATOM 2420 C CA . GLY A 1 28 ? -3.308 25.893 2.333 1.00 12.41 28 GLY A CA 4
ATOM 2421 C C . GLY A 1 28 ? -2.024 25.678 1.557 1.00 52.43 28 GLY A C 4
ATOM 2422 O O . GLY A 1 28 ? -1.721 26.425 0.626 1.00 41.11 28 GLY A O 4
ATOM 2426 N N . TYR A 1 29 ? -1.267 24.657 1.940 1.00 20.42 29 TYR A N 4
ATOM 2427 C CA . TYR A 1 29 ? -0.006 24.348 1.276 1.00 12.11 29 TYR A CA 4
ATOM 2428 C C . TYR A 1 29 ? 0.021 22.897 0.806 1.00 21.11 29 TYR A C 4
ATOM 2429 O O . TYR A 1 29 ? -0.982 22.188 0.885 1.00 33.33 29 TYR A O 4
ATOM 2447 N N . TYR A 1 30 ? 1.177 22.462 0.317 1.00 2.13 30 TYR A N 4
ATOM 2448 C CA . TYR A 1 30 ? 1.337 21.096 -0.168 1.00 13.34 30 TYR A CA 4
ATOM 2449 C C . TYR A 1 30 ? 2.752 20.589 0.089 1.00 44.00 30 TYR A C 4
ATOM 2450 O O . TYR A 1 30 ? 2.966 19.582 0.765 1.00 51.23 30 TYR A O 4
ATOM 2468 N N . PRO A 1 31 ? 3.745 21.303 -0.463 1.00 13.12 31 PRO A N 4
ATOM 2469 C CA . PRO A 1 31 ? 5.158 20.946 -0.307 1.00 40.35 31 PRO A CA 4
ATOM 2470 C C . PRO A 1 31 ? 5.659 21.167 1.116 1.00 54.22 31 PRO A C 4
ATOM 2471 O O . PRO A 1 31 ? 4.868 21.375 2.036 1.00 2.23 31 PRO A O 4
ATOM 2482 N N . TRP A 1 32 ? 6.975 21.121 1.289 1.00 55.13 32 TRP A N 4
ATOM 2483 C CA . TRP A 1 32 ? 7.580 21.317 2.601 1.00 21.11 32 TRP A CA 4
ATOM 2484 C C . TRP A 1 32 ? 7.712 22.801 2.924 1.00 42.24 32 TRP A C 4
ATOM 2485 O O . TRP A 1 32 ? 8.262 23.173 3.959 1.00 4.05 32 TRP A O 4
ATOM 2506 N N . GLU A 1 33 ? 7.204 23.644 2.030 1.00 1.31 33 GLU A N 4
ATOM 2507 C CA . GLU A 1 33 ? 7.267 25.088 2.222 1.00 50.55 33 GLU A CA 4
ATOM 2508 C C . GLU A 1 33 ? 6.077 25.581 3.040 1.00 3.15 33 GLU A C 4
ATOM 2509 O O . GLU A 1 33 ? 5.430 26.565 2.683 1.00 15.51 33 GLU A O 4
ATOM 2521 N N . ILE A 1 34 ? 5.796 24.889 4.139 1.00 2.45 34 ILE A N 4
ATOM 2522 C CA . ILE A 1 34 ? 4.686 25.256 5.009 1.00 15.32 34 ILE A CA 4
ATOM 2523 C C . ILE A 1 34 ? 5.160 26.125 6.170 1.00 74.34 34 ILE A C 4
ATOM 2524 O O . ILE A 1 34 ? 6.155 25.830 6.832 1.00 34.21 34 ILE A O 4
ATOM 2540 N N . PRO A 1 35 ? 4.431 27.221 6.424 1.00 14.43 35 PRO A N 4
ATOM 2541 C CA . PRO A 1 35 ? 4.756 28.154 7.507 1.00 10.41 35 PRO A CA 4
ATOM 2542 C C . PRO A 1 35 ? 4.510 27.551 8.886 1.00 54.13 35 PRO A C 4
ATOM 2543 O O . PRO A 1 35 ? 4.241 26.356 9.012 1.00 54.43 35 PRO A O 4
ATOM 2554 N N . ARG A 1 36 ? 4.603 28.385 9.917 1.00 70.34 36 ARG A N 4
ATOM 2555 C CA . ARG A 1 36 ? 4.391 27.933 11.286 1.00 32.43 36 ARG A CA 4
ATOM 2556 C C . ARG A 1 36 ? 3.966 29.093 12.182 1.00 73.51 36 ARG A C 4
ATOM 2557 O O . ARG A 1 36 ? 4.174 30.259 11.845 1.00 71.31 36 ARG A O 4
ATOM 2578 N N . CYS A 1 37 ? 3.369 28.764 13.323 1.00 43.44 37 CYS A N 4
ATOM 2579 C CA . CYS A 1 37 ? 2.913 29.779 14.266 1.00 24.24 37 CYS A CA 4
ATOM 2580 C C . CYS A 1 37 ? 3.532 29.558 15.643 1.00 71.21 37 CYS A C 4
ATOM 2581 O O . CYS A 1 37 ? 4.513 28.828 15.784 1.00 53.35 37 CYS A O 4
ATOM 2589 N N . MET A 1 1 ? 5.779 -1.382 -1.208 1.00 3.13 1 MET A N 5
ATOM 2590 C CA . MET A 1 1 ? 5.418 -0.197 -0.438 1.00 21.10 1 MET A CA 5
ATOM 2591 C C . MET A 1 1 ? 5.485 1.056 -1.305 1.00 73.14 1 MET A C 5
ATOM 2592 O O . MET A 1 1 ? 6.561 1.606 -1.538 1.00 43.10 1 MET A O 5
ATOM 2606 N N . LYS A 1 2 ? 4.328 1.502 -1.782 1.00 15.20 2 LYS A N 5
ATOM 2607 C CA . LYS A 1 2 ? 4.253 2.691 -2.623 1.00 64.12 2 LYS A CA 5
ATOM 2608 C C . LYS A 1 2 ? 5.220 2.587 -3.798 1.00 62.14 2 LYS A C 5
ATOM 2609 O O . LYS A 1 2 ? 6.131 3.403 -3.940 1.00 23.14 2 LYS A O 5
ATOM 2628 N N . PHE A 1 3 ? 5.015 1.579 -4.640 1.00 40.31 3 PHE A N 5
ATOM 2629 C CA . PHE A 1 3 ? 5.869 1.369 -5.804 1.00 15.42 3 PHE A CA 5
ATOM 2630 C C . PHE A 1 3 ? 5.837 2.583 -6.728 1.00 11.54 3 PHE A C 5
ATOM 2631 O O . PHE A 1 3 ? 4.992 3.467 -6.583 1.00 34.13 3 PHE A O 5
ATOM 2648 N N . LYS A 1 4 ? 6.765 2.621 -7.678 1.00 32.41 4 LYS A N 5
ATOM 2649 C CA . LYS A 1 4 ? 6.845 3.724 -8.627 1.00 51.51 4 LYS A CA 5
ATOM 2650 C C . LYS A 1 4 ? 6.525 3.250 -10.041 1.00 52.51 4 LYS A C 5
ATOM 2651 O O . LYS A 1 4 ? 6.021 4.015 -10.864 1.00 11.42 4 LYS A O 5
ATOM 2670 N N . PHE A 1 5 ? 6.819 1.984 -10.317 1.00 1.23 5 PHE A N 5
ATOM 2671 C CA . PHE A 1 5 ? 6.562 1.408 -11.631 1.00 40.25 5 PHE A CA 5
ATOM 2672 C C . PHE A 1 5 ? 5.148 0.841 -11.710 1.00 33.14 5 PHE A C 5
ATOM 2673 O O . PHE A 1 5 ? 4.512 0.872 -12.762 1.00 43.44 5 PHE A O 5
ATOM 2690 N N . ASN A 1 6 ? 4.662 0.322 -10.587 1.00 30.24 6 ASN A N 5
ATOM 2691 C CA . ASN A 1 6 ? 3.323 -0.254 -10.527 1.00 64.12 6 ASN A CA 5
ATOM 2692 C C . ASN A 1 6 ? 2.286 0.724 -11.069 1.00 13.42 6 ASN A C 5
ATOM 2693 O O . ASN A 1 6 ? 2.519 1.930 -11.155 1.00 53.22 6 ASN A O 5
ATOM 2704 N N . PRO A 1 7 ? 1.111 0.195 -11.442 1.00 63.22 7 PRO A N 5
ATOM 2705 C CA . PRO A 1 7 ? 0.014 1.004 -11.981 1.00 33.53 7 PRO A CA 5
ATOM 2706 C C . PRO A 1 7 ? -0.617 1.903 -10.923 1.00 22.11 7 PRO A C 5
ATOM 2707 O O . PRO A 1 7 ? -1.073 3.007 -11.223 1.00 30.13 7 PRO A O 5
ATOM 2718 N N . THR A 1 8 ? -0.639 1.424 -9.683 1.00 11.53 8 THR A N 5
ATOM 2719 C CA . THR A 1 8 ? -1.214 2.185 -8.580 1.00 72.14 8 THR A CA 5
ATOM 2720 C C . THR A 1 8 ? -0.513 3.528 -8.414 1.00 43.00 8 THR A C 5
ATOM 2721 O O . THR A 1 8 ? -1.052 4.449 -7.802 1.00 45.20 8 THR A O 5
ATOM 2732 N N . GLY A 1 9 ? 0.693 3.633 -8.964 1.00 24.10 9 GLY A N 5
ATOM 2733 C CA . GLY A 1 9 ? 1.449 4.868 -8.866 1.00 13.25 9 GLY A CA 5
ATOM 2734 C C . GLY A 1 9 ? 0.647 6.075 -9.311 1.00 12.02 9 GLY A C 5
ATOM 2735 O O . GLY A 1 9 ? 0.706 7.135 -8.686 1.00 74.30 9 GLY A O 5
ATOM 2739 N N . THR A 1 10 ? -0.105 5.917 -10.396 1.00 63.10 10 THR A N 5
ATOM 2740 C CA . THR A 1 10 ? -0.919 7.003 -10.926 1.00 75.44 10 THR A CA 5
ATOM 2741 C C . THR A 1 10 ? -2.168 7.218 -10.079 1.00 31.32 10 THR A C 5
ATOM 2742 O O . THR A 1 10 ? -2.460 8.339 -9.661 1.00 33.52 10 THR A O 5
ATOM 2753 N N . ILE A 1 11 ? -2.901 6.138 -9.828 1.00 65.11 11 ILE A N 5
ATOM 2754 C CA . ILE A 1 11 ? -4.117 6.209 -9.028 1.00 40.33 11 ILE A CA 5
ATOM 2755 C C . ILE A 1 11 ? -3.847 6.854 -7.673 1.00 42.21 11 ILE A C 5
ATOM 2756 O O . ILE A 1 11 ? -4.493 7.833 -7.299 1.00 41.34 11 ILE A O 5
ATOM 2772 N N . VAL A 1 12 ? -2.886 6.300 -6.941 1.00 21.41 12 VAL A N 5
ATOM 2773 C CA . VAL A 1 12 ? -2.527 6.822 -5.628 1.00 12.11 12 VAL A CA 5
ATOM 2774 C C . VAL A 1 12 ? -2.202 8.310 -5.699 1.00 20.14 12 VAL A C 5
ATOM 2775 O O . VAL A 1 12 ? -2.425 9.052 -4.742 1.00 32.12 12 VAL A O 5
ATOM 2788 N N . LYS A 1 13 ? -1.673 8.741 -6.839 1.00 32.32 13 LYS A N 5
ATOM 2789 C CA . LYS A 1 13 ? -1.318 10.141 -7.037 1.00 70.22 13 LYS A CA 5
ATOM 2790 C C . LYS A 1 13 ? -2.560 10.985 -7.303 1.00 34.03 13 LYS A C 5
ATOM 2791 O O . LYS A 1 13 ? -2.633 12.146 -6.900 1.00 45.31 13 LYS A O 5
ATOM 2810 N N . LYS A 1 14 ? -3.538 10.394 -7.982 1.00 23.14 14 LYS A N 5
ATOM 2811 C CA . LYS A 1 14 ? -4.779 11.090 -8.299 1.00 31.22 14 LYS A CA 5
ATOM 2812 C C . LYS A 1 14 ? -5.693 11.155 -7.079 1.00 52.14 14 LYS A C 5
ATOM 2813 O O . LYS A 1 14 ? -6.211 12.218 -6.735 1.00 2.50 14 LYS A O 5
ATOM 2832 N N . LEU A 1 15 ? -5.887 10.013 -6.429 1.00 43.11 15 LEU A N 5
ATOM 2833 C CA . LEU A 1 15 ? -6.737 9.941 -5.246 1.00 74.22 15 LEU A CA 5
ATOM 2834 C C . LEU A 1 15 ? -6.262 10.915 -4.173 1.00 51.33 15 LEU A C 5
ATOM 2835 O O . LEU A 1 15 ? -7.063 11.453 -3.408 1.00 52.31 15 LEU A O 5
ATOM 2851 N N . THR A 1 16 ? -4.953 11.141 -4.124 1.00 23.53 16 THR A N 5
ATOM 2852 C CA . THR A 1 16 ? -4.370 12.051 -3.146 1.00 33.11 16 THR A CA 5
ATOM 2853 C C . THR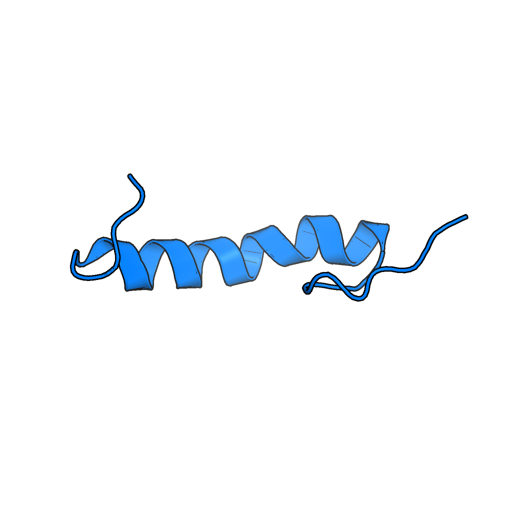 A 1 16 ? -4.651 13.504 -3.512 1.00 30.21 16 THR A C 5
ATOM 2854 O O . THR A 1 16 ? -4.741 14.366 -2.639 1.00 14.32 16 THR A O 5
ATOM 2865 N N . GLN A 1 17 ? -4.788 13.767 -4.807 1.00 75.15 17 GLN A N 5
ATOM 2866 C CA . GLN A 1 17 ? -5.059 15.117 -5.288 1.00 32.32 17 GLN A CA 5
ATOM 2867 C C . GLN A 1 17 ? -6.302 15.694 -4.618 1.00 22.11 17 GLN A C 5
ATOM 2868 O O . GLN A 1 17 ? -6.446 16.911 -4.499 1.00 34.22 17 GLN A O 5
ATOM 2882 N N . TYR A 1 18 ? -7.196 14.813 -4.183 1.00 0.44 18 TYR A N 5
ATOM 2883 C CA . TYR A 1 18 ? -8.428 15.236 -3.527 1.00 70.40 18 TYR A CA 5
ATOM 2884 C C . TYR A 1 18 ? -8.272 15.216 -2.009 1.00 50.05 18 TYR A C 5
ATOM 2885 O O . TYR A 1 18 ? -8.930 15.974 -1.298 1.00 35.53 18 TYR A O 5
ATOM 2903 N N . GLU A 1 19 ? -7.395 14.344 -1.523 1.00 22.15 19 GLU A N 5
ATOM 2904 C CA . GLU A 1 19 ? -7.152 14.225 -0.090 1.00 22.03 19 GLU A CA 5
ATOM 2905 C C . GLU A 1 19 ? -6.354 15.419 0.428 1.00 74.31 19 GLU A C 5
ATOM 2906 O O . GLU A 1 19 ? -6.591 15.903 1.535 1.00 5.11 19 GLU A O 5
ATOM 2918 N N . ILE A 1 20 ? -5.410 15.887 -0.381 1.00 23.13 20 ILE A N 5
ATOM 2919 C CA . ILE A 1 20 ? -4.578 17.023 -0.005 1.00 41.53 20 ILE A CA 5
ATOM 2920 C C . ILE A 1 20 ? -5.432 18.219 0.401 1.00 12.41 20 ILE A C 5
ATOM 2921 O O . ILE A 1 20 ? -5.043 19.009 1.261 1.00 55.20 20 ILE A O 5
ATOM 2937 N N . ALA A 1 21 ? -6.599 18.345 -0.222 1.00 52.13 21 ALA A N 5
ATOM 2938 C CA . ALA A 1 21 ? -7.511 19.442 0.077 1.00 1.30 21 ALA A CA 5
ATOM 2939 C C . ALA A 1 21 ? -7.765 19.551 1.577 1.00 52.23 21 ALA A C 5
ATOM 2940 O O . ALA A 1 21 ? -7.738 20.644 2.142 1.00 14.24 21 ALA A O 5
ATOM 2947 N N . TRP A 1 22 ? -8.012 18.413 2.214 1.00 73.40 22 TRP A N 5
ATOM 2948 C CA . TRP A 1 22 ? -8.272 18.381 3.649 1.00 73.12 22 TRP A CA 5
ATOM 2949 C C . TRP A 1 22 ? -7.177 19.112 4.417 1.00 64.21 22 TRP A C 5
ATOM 2950 O O . TRP A 1 22 ? -7.457 19.886 5.332 1.00 33.23 22 TRP A O 5
ATOM 2971 N N . PHE A 1 23 ? -5.927 18.862 4.039 1.00 74.32 23 PHE A N 5
ATOM 2972 C CA . PHE A 1 23 ? -4.789 19.496 4.693 1.00 11.14 23 PHE A CA 5
ATOM 2973 C C . PHE A 1 23 ? -4.639 20.945 4.239 1.00 2.13 23 PHE A C 5
ATOM 2974 O O . PHE A 1 23 ? -4.154 21.795 4.986 1.00 3.14 23 PHE A O 5
ATOM 2991 N N . LYS A 1 24 ? -5.058 21.220 3.009 1.00 61.43 24 LYS A N 5
ATOM 2992 C CA . LYS A 1 24 ? -4.972 22.565 2.453 1.00 63.22 24 LYS A CA 5
ATOM 2993 C C . LYS A 1 24 ? -5.806 23.546 3.270 1.00 75.32 24 LYS A C 5
ATOM 2994 O O . LYS A 1 24 ? -5.488 24.731 3.348 1.00 44.30 24 LYS A O 5
ATOM 3013 N N . ASN A 1 25 ? -6.876 23.042 3.878 1.00 43.41 25 ASN A N 5
ATOM 3014 C CA . ASN A 1 25 ? -7.756 23.875 4.690 1.00 23.11 25 ASN A CA 5
ATOM 3015 C C . ASN A 1 25 ? -7.156 24.113 6.073 1.00 70.23 25 ASN A C 5
ATOM 3016 O O . ASN A 1 25 ? -7.635 24.954 6.833 1.00 33.14 25 ASN A O 5
ATOM 3027 N N . LYS A 1 26 ? -6.104 23.367 6.392 1.00 61.44 26 LYS A N 5
ATOM 3028 C CA . LYS A 1 26 ? -5.436 23.496 7.681 1.00 0.21 26 LYS A CA 5
ATOM 3029 C C . LYS A 1 26 ? -4.264 24.469 7.592 1.00 73.23 26 LYS A C 5
ATOM 3030 O O . LYS A 1 26 ? -3.933 25.149 8.564 1.00 73.43 26 LYS A O 5
ATOM 3049 N N . HIS A 1 27 ? -3.641 24.531 6.419 1.00 11.43 27 HIS A N 5
ATOM 3050 C CA . HIS A 1 27 ? -2.507 25.423 6.203 1.00 53.12 27 HIS A CA 5
ATOM 3051 C C . HIS A 1 27 ? -2.578 26.067 4.821 1.00 35.05 27 HIS A C 5
ATOM 3052 O O . HIS A 1 27 ? -2.396 27.275 4.679 1.00 43.23 27 HIS A O 5
ATOM 3066 N N . GLY A 1 28 ? -2.845 25.251 3.806 1.00 22.21 28 GLY A N 5
ATOM 3067 C CA . GLY A 1 28 ? -2.934 25.759 2.450 1.00 73.23 28 GLY A CA 5
ATOM 3068 C C . GLY A 1 28 ? -1.660 25.533 1.661 1.00 70.34 28 GLY A C 5
ATOM 3069 O O . GLY A 1 28 ? -1.349 26.289 0.740 1.00 1.34 28 GLY A O 5
ATOM 3073 N N . TYR A 1 29 ? -0.920 24.490 2.021 1.00 0.33 29 TYR A N 5
ATOM 3074 C CA . TYR A 1 29 ? 0.330 24.169 1.343 1.00 41.10 29 TYR A CA 5
ATOM 3075 C C . TYR A 1 29 ? 0.326 22.726 0.849 1.00 64.24 29 TYR A C 5
ATOM 3076 O O . TYR A 1 29 ? -0.690 22.035 0.923 1.00 22.40 29 TYR A O 5
ATOM 3094 N N . TYR A 1 30 ? 1.471 22.277 0.344 1.00 14.42 30 TYR A N 5
ATOM 3095 C CA . TYR A 1 30 ? 1.601 20.917 -0.165 1.00 14.25 30 TYR A CA 5
ATOM 3096 C C . TYR A 1 30 ? 3.008 20.379 0.073 1.00 22.11 30 TYR A C 5
ATOM 3097 O O . TYR A 1 30 ? 3.207 19.357 0.730 1.00 2.13 30 TYR A O 5
ATOM 3115 N N . PRO A 1 31 ? 4.010 21.083 -0.474 1.00 40.30 31 PRO A N 5
ATOM 3116 C CA . PRO A 1 31 ? 5.417 20.697 -0.335 1.00 43.20 31 PRO A CA 5
ATOM 3117 C C . PRO A 1 31 ? 5.932 20.885 1.088 1.00 20.40 31 PRO A C 5
ATOM 3118 O O . PRO A 1 31 ? 5.152 21.092 2.018 1.00 62.23 31 PRO A O 5
ATOM 3129 N N . TRP A 1 32 ? 7.248 20.811 1.250 1.00 20.14 32 TRP A N 5
ATOM 3130 C CA . TRP A 1 32 ? 7.866 20.973 2.561 1.00 4.23 32 TRP A CA 5
ATOM 3131 C C . TRP A 1 32 ? 8.029 22.449 2.908 1.00 41.14 32 TRP A C 5
ATOM 3132 O O . TRP A 1 32 ? 8.593 22.793 3.946 1.00 44.05 32 TRP A O 5
ATOM 3153 N N . GLU A 1 33 ? 7.531 23.317 2.032 1.00 61.51 33 GLU A N 5
ATOM 3154 C CA . GLU A 1 33 ? 7.623 24.756 2.247 1.00 71.22 33 GLU A CA 5
ATOM 3155 C C . GLU A 1 33 ? 6.449 25.257 3.083 1.00 53.14 33 GLU A C 5
ATOM 3156 O O . GLU A 1 33 ? 5.817 26.259 2.746 1.00 10.23 33 GLU A O 5
ATOM 3168 N N . ILE A 1 34 ? 6.162 24.553 4.172 1.00 24.33 34 ILE A N 5
ATOM 3169 C CA . ILE A 1 34 ? 5.065 24.926 5.056 1.00 22.02 34 ILE A CA 5
ATOM 3170 C C . ILE A 1 34 ? 5.564 25.766 6.227 1.00 20.33 34 ILE A C 5
ATOM 3171 O O . ILE A 1 34 ? 6.558 25.441 6.877 1.00 0.12 34 ILE A O 5
ATOM 3187 N N . PRO A 1 35 ? 4.858 26.871 6.506 1.00 53.43 35 PRO A N 5
ATOM 3188 C CA . PRO A 1 35 ? 5.209 27.780 7.601 1.00 35.25 35 PRO A CA 5
ATOM 3189 C C . PRO A 1 35 ? 4.961 27.158 8.972 1.00 52.24 35 PRO A C 5
ATOM 3190 O O . PRO A 1 35 ? 4.672 25.966 9.080 1.00 44.31 35 PRO A O 5
ATOM 3201 N N . ARG A 1 36 ? 5.075 27.973 10.015 1.00 11.03 36 ARG A N 5
ATOM 3202 C CA . ARG A 1 36 ? 4.864 27.502 11.379 1.00 52.11 36 ARG A CA 5
ATOM 3203 C C . ARG A 1 36 ? 3.423 27.041 11.578 1.00 60.21 36 ARG A C 5
ATOM 3204 O O . ARG A 1 36 ? 2.556 27.301 10.742 1.00 5.03 36 ARG A O 5
ATOM 3225 N N . CYS A 1 37 ? 3.175 26.355 12.688 1.00 0.22 37 CYS A N 5
ATOM 3226 C CA . CYS A 1 37 ? 1.839 25.856 12.997 1.00 45.35 37 CYS A CA 5
ATOM 3227 C C . CYS A 1 37 ? 1.031 26.902 13.758 1.00 71.42 37 CYS A C 5
ATOM 3228 O O . CYS A 1 37 ? 0.583 27.893 13.183 1.00 15.02 37 CYS A O 5
ATOM 3236 N N . MET A 1 1 ? 2.386 -1.084 -0.673 1.00 43.02 1 MET A N 6
ATOM 3237 C CA . MET A 1 1 ? 1.835 -0.220 -1.710 1.00 53.22 1 MET A CA 6
ATOM 3238 C C . MET A 1 1 ? 2.617 1.087 -1.802 1.00 34.31 1 MET A C 6
ATOM 3239 O O . MET A 1 1 ? 2.087 2.161 -1.516 1.00 30.20 1 MET A O 6
ATOM 3253 N N . LYS A 1 2 ? 3.880 0.988 -2.202 1.00 52.20 2 LYS A N 6
ATOM 3254 C CA . LYS A 1 2 ? 4.735 2.162 -2.333 1.00 24.35 2 LYS A CA 6
ATOM 3255 C C . LYS A 1 2 ? 5.761 1.966 -3.444 1.00 43.12 2 LYS A C 6
ATOM 3256 O O . LYS A 1 2 ? 6.967 1.961 -3.196 1.00 22.11 2 LYS A O 6
ATOM 3275 N N . PHE A 1 3 ? 5.275 1.807 -4.671 1.00 30.13 3 PHE A N 6
ATOM 3276 C CA . PHE A 1 3 ? 6.150 1.612 -5.821 1.00 21.33 3 PHE A CA 6
ATOM 3277 C C . PHE A 1 3 ? 6.114 2.826 -6.744 1.00 75.23 3 PHE A C 6
ATOM 3278 O O . PHE A 1 3 ? 5.292 3.727 -6.572 1.00 63.15 3 PHE A O 6
ATOM 3295 N N . LYS A 1 4 ? 7.010 2.843 -7.725 1.00 21.12 4 LYS A N 6
ATOM 3296 C CA . LYS A 1 4 ? 7.082 3.944 -8.677 1.00 50.53 4 LYS A CA 6
ATOM 3297 C C . LYS A 1 4 ? 6.763 3.464 -10.089 1.00 54.45 4 LYS A C 6
ATOM 3298 O O . LYS A 1 4 ? 6.227 4.216 -10.905 1.00 65.40 4 LYS A O 6
ATOM 3317 N N . PHE A 1 5 ? 7.093 2.208 -10.371 1.00 51.54 5 PHE A N 6
ATOM 3318 C CA . PHE A 1 5 ? 6.841 1.628 -11.685 1.00 55.23 5 PHE A CA 6
ATOM 3319 C C . PHE A 1 5 ? 5.439 1.030 -11.755 1.00 73.43 5 PHE A C 6
ATOM 3320 O O . PHE A 1 5 ? 4.795 1.051 -12.803 1.00 52.43 5 PHE A O 6
ATOM 3337 N N . ASN A 1 6 ? 4.973 0.495 -10.631 1.00 62.10 6 ASN A N 6
ATOM 3338 C CA . ASN A 1 6 ? 3.648 -0.111 -10.564 1.00 64.12 6 ASN A CA 6
ATOM 3339 C C . ASN A 1 6 ? 2.585 0.845 -11.096 1.00 2.44 6 ASN A C 6
ATOM 3340 O O . ASN A 1 6 ? 2.790 2.056 -11.180 1.00 4.54 6 ASN A O 6
ATOM 3351 N N . PRO A 1 7 ? 1.421 0.291 -11.463 1.00 34.41 7 PRO A N 6
ATOM 3352 C CA . PRO A 1 7 ? 0.301 1.076 -11.991 1.00 44.14 7 PRO A CA 6
ATOM 3353 C C . PRO A 1 7 ? -0.342 1.958 -10.926 1.00 70.35 7 PRO A C 6
ATOM 3354 O O . PRO A 1 7 ? -0.826 3.052 -11.220 1.00 23.43 7 PRO A O 6
ATOM 3365 N N . THR A 1 8 ? -0.345 1.475 -9.688 1.00 5.24 8 THR A N 6
ATOM 3366 C CA . THR A 1 8 ? -0.929 2.219 -8.579 1.00 31.01 8 THR A CA 6
ATOM 3367 C C . THR A 1 8 ? -0.257 3.577 -8.413 1.00 54.33 8 THR A C 6
ATOM 3368 O O . THR A 1 8 ? -0.813 4.484 -7.795 1.00 2.05 8 THR A O 6
ATOM 3379 N N . GLY A 1 9 ? 0.942 3.711 -8.971 1.00 40.54 9 GLY A N 6
ATOM 3380 C CA . GLY A 1 9 ? 1.670 4.963 -8.874 1.00 55.44 9 GLY A CA 6
ATOM 3381 C C . GLY A 1 9 ? 0.837 6.153 -9.310 1.00 61.12 9 GLY A C 6
ATOM 3382 O O . GLY A 1 9 ? 0.876 7.212 -8.682 1.00 72.33 9 GLY A O 6
ATOM 3386 N N . THR A 1 10 ? 0.082 5.981 -10.391 1.00 30.12 10 THR A N 6
ATOM 3387 C CA . THR A 1 10 ? -0.761 7.049 -10.912 1.00 11.40 10 THR A CA 6
ATOM 3388 C C . THR A 1 10 ? -2.008 7.233 -10.055 1.00 55.02 10 THR A C 6
ATOM 3389 O O . THR A 1 10 ? -2.324 8.346 -9.632 1.00 25.43 10 THR A O 6
ATOM 3400 N N . ILE A 1 11 ? -2.714 6.136 -9.803 1.00 31.21 11 ILE A N 6
ATOM 3401 C CA . ILE A 1 11 ? -3.926 6.177 -8.994 1.00 73.25 11 ILE A CA 6
ATOM 3402 C C . ILE A 1 11 ? -3.662 6.824 -7.639 1.00 64.32 11 ILE A C 6
ATOM 3403 O O . ILE A 1 11 ? -4.327 7.787 -7.258 1.00 74.42 11 ILE A O 6
ATOM 3419 N N . VAL A 1 12 ? -2.683 6.289 -6.915 1.00 54.02 12 VAL A N 6
ATOM 3420 C CA . VAL A 1 12 ? -2.328 6.816 -5.603 1.00 62.20 12 VAL A CA 6
ATOM 3421 C C . VAL A 1 12 ? -2.037 8.311 -5.671 1.00 73.23 12 VAL A C 6
ATOM 3422 O O . VAL A 1 12 ? -2.271 9.045 -4.711 1.00 23.34 12 VAL A O 6
ATOM 3435 N N . LYS A 1 13 ? -1.527 8.757 -6.814 1.00 2.11 13 LYS A N 6
ATOM 3436 C CA . LYS A 1 13 ? -1.205 10.166 -7.010 1.00 73.33 13 LYS A CA 6
ATOM 3437 C C . LYS A 1 13 ? -2.469 10.982 -7.264 1.00 64.25 13 LYS A C 6
ATOM 3438 O O . LYS A 1 13 ? -2.565 12.140 -6.857 1.00 64.24 13 LYS A O 6
ATOM 3457 N N . LYS A 1 14 ? -3.437 10.371 -7.939 1.00 23.53 14 LYS A N 6
ATOM 3458 C CA . LYS A 1 14 ? -4.696 11.039 -8.245 1.00 61.31 14 LYS A CA 6
ATOM 3459 C C . LYS A 1 14 ? -5.603 11.079 -7.019 1.00 62.03 14 LYS A C 6
ATOM 3460 O O . LYS A 1 14 ? -6.142 12.129 -6.668 1.00 14.02 14 LYS A O 6
ATOM 3479 N N . LEU A 1 15 ? -5.765 9.931 -6.371 1.00 73.24 15 LEU A N 6
ATOM 3480 C CA . LEU A 1 15 ? -6.606 9.835 -5.183 1.00 0.21 15 LEU A CA 6
ATOM 3481 C C . LEU A 1 15 ? -6.146 10.817 -4.110 1.00 50.22 15 LEU A C 6
ATOM 3482 O O . LEU A 1 15 ? -6.954 11.334 -3.338 1.00 11.21 15 LEU A O 6
ATOM 3498 N N . THR A 1 16 ? -4.842 11.072 -4.069 1.00 1.53 16 THR A N 6
ATOM 3499 C CA . THR A 1 16 ? -4.274 11.993 -3.092 1.00 10.10 16 THR A CA 6
ATOM 3500 C C . THR A 1 16 ? -4.589 13.440 -3.453 1.00 12.35 16 THR A C 6
ATOM 3501 O O . THR A 1 16 ? -4.693 14.298 -2.577 1.00 12.54 16 THR A O 6
ATOM 3512 N N . GLN A 1 17 ? -4.741 13.703 -4.746 1.00 43.55 17 GLN A N 6
ATOM 3513 C CA . GLN A 1 17 ? -5.044 15.048 -5.222 1.00 13.13 17 GLN A CA 6
ATOM 3514 C C . GLN A 1 17 ? -6.295 15.596 -4.543 1.00 32.13 17 GLN A C 6
ATOM 3515 O O . GLN A 1 17 ? -6.466 16.809 -4.420 1.00 13.01 17 GLN A O 6
ATOM 3529 N N . TYR A 1 18 ? -7.167 14.695 -4.104 1.00 23.42 18 TYR A N 6
ATOM 3530 C CA . TYR A 1 18 ? -8.404 15.088 -3.440 1.00 23.34 18 TYR A CA 6
ATOM 3531 C C . TYR A 1 18 ? -8.238 15.069 -1.923 1.00 63.42 18 TYR A C 6
ATOM 3532 O O . TYR A 1 18 ? -8.908 15.810 -1.206 1.00 35.24 18 TYR A O 6
ATOM 3550 N N . GLU A 1 19 ? -7.338 14.215 -1.444 1.00 11.44 19 GLU A N 6
ATOM 3551 C CA . GLU A 1 19 ? -7.083 14.099 -0.013 1.00 14.25 19 GLU A CA 6
ATOM 3552 C C . GLU A 1 19 ? -6.310 15.309 0.502 1.00 4.45 19 GLU A C 6
ATOM 3553 O O . GLU A 1 19 ? -6.550 15.787 1.612 1.00 61.41 19 GLU A O 6
ATOM 3565 N N . ILE A 1 20 ? -5.380 15.800 -0.311 1.00 34.22 20 ILE A N 6
ATOM 3566 C CA . ILE A 1 20 ? -4.572 16.954 0.062 1.00 62.12 20 ILE A CA 6
ATOM 3567 C C . ILE A 1 20 ? -5.450 18.130 0.475 1.00 20.03 20 ILE A C 6
ATOM 3568 O O . ILE A 1 20 ? -5.074 18.927 1.334 1.00 23.12 20 ILE A O 6
ATOM 3584 N N . ALA A 1 21 ? -6.623 18.231 -0.141 1.00 31.20 21 ALA A N 6
ATOM 3585 C CA . ALA A 1 21 ? -7.557 19.307 0.166 1.00 71.04 21 ALA A CA 6
ATOM 3586 C C . ALA A 1 21 ? -7.805 19.408 1.667 1.00 62.21 21 ALA A C 6
ATOM 3587 O O . ALA A 1 21 ? -7.799 20.500 2.234 1.00 2.33 21 ALA A O 6
ATOM 3594 N N . TRP A 1 22 ? -8.023 18.263 2.304 1.00 42.13 22 TRP A N 6
ATOM 3595 C CA . TRP A 1 22 ? -8.274 18.223 3.740 1.00 5.41 22 TRP A CA 6
ATOM 3596 C C . TRP A 1 22 ? -7.190 18.978 4.503 1.00 71.12 22 TRP A C 6
ATOM 3597 O O . TRP A 1 22 ? -7.483 19.744 5.421 1.00 21.22 22 TRP A O 6
ATOM 3618 N N . PHE A 1 23 ? -5.938 18.757 4.117 1.00 41.13 23 PHE A N 6
ATOM 3619 C CA . PHE A 1 23 ? -4.810 19.416 4.765 1.00 14.35 23 PHE A CA 6
ATOM 3620 C C . PHE A 1 23 ? -4.696 20.869 4.313 1.00 41.01 23 PHE A C 6
ATOM 3621 O O . PHE A 1 23 ? -4.226 21.729 5.058 1.00 22.34 23 PHE A O 6
ATOM 3638 N N . LYS A 1 24 ? -5.129 21.136 3.085 1.00 24.33 24 LYS A N 6
ATOM 3639 C CA . LYS A 1 24 ? -5.076 22.483 2.531 1.00 14.41 24 LYS A CA 6
ATOM 3640 C C . LYS A 1 24 ? -5.929 23.444 3.354 1.00 32.41 24 LYS A C 6
ATOM 3641 O O . LYS A 1 24 ? -5.638 24.636 3.432 1.00 3.12 24 LYS A O 6
ATOM 3660 N N . ASN A 1 25 ? -6.983 22.915 3.967 1.00 31.34 25 ASN A N 6
ATOM 3661 C CA . ASN A 1 25 ? -7.878 23.725 4.786 1.00 43.43 25 ASN A CA 6
ATOM 3662 C C . ASN A 1 25 ? -7.276 23.976 6.165 1.00 21.31 25 ASN A C 6
ATOM 3663 O O . ASN A 1 25 ? -7.770 24.805 6.929 1.00 2.13 25 ASN A O 6
ATOM 3674 N N . LYS A 1 26 ? -6.205 23.253 6.478 1.00 55.15 26 LYS A N 6
ATOM 3675 C CA . LYS A 1 26 ? -5.534 23.397 7.764 1.00 65.35 26 LYS A CA 6
ATOM 3676 C C . LYS A 1 26 ? -4.384 24.395 7.668 1.00 13.25 26 LYS A C 6
ATOM 3677 O O . LYS A 1 26 ? -4.063 25.082 8.639 1.00 32.31 26 LYS A O 6
ATOM 3696 N N . HIS A 1 27 ? -3.769 24.472 6.493 1.00 42.13 27 HIS A N 6
ATOM 3697 C CA . HIS A 1 27 ? -2.656 25.389 6.271 1.00 73.12 27 HIS A CA 6
ATOM 3698 C C . HIS A 1 27 ? -2.750 26.033 4.891 1.00 51.02 27 HIS A C 6
ATOM 3699 O O . HIS A 1 27 ? -2.595 27.245 4.749 1.00 55.21 27 HIS A O 6
ATOM 3713 N N . GLY A 1 28 ? -3.004 25.212 3.876 1.00 41.42 28 GLY A N 6
ATOM 3714 C CA . GLY A 1 28 ? -3.113 25.720 2.521 1.00 42.33 28 GLY A CA 6
ATOM 3715 C C . GLY A 1 28 ? -1.838 25.524 1.724 1.00 53.31 28 GLY A C 6
ATOM 3716 O O . GLY A 1 28 ? -1.550 26.289 0.803 1.00 61.10 28 GLY A O 6
ATOM 3720 N N . TYR A 1 29 ? -1.073 24.499 2.079 1.00 65.41 29 TYR A N 6
ATOM 3721 C CA . TYR A 1 29 ? 0.181 24.207 1.393 1.00 74.01 29 TYR A CA 6
ATOM 3722 C C . TYR A 1 29 ? 0.207 22.765 0.896 1.00 30.33 29 TYR A C 6
ATOM 3723 O O . TYR A 1 29 ? -0.793 22.051 0.975 1.00 20.40 29 TYR A O 6
ATOM 3741 N N . TYR A 1 30 ? 1.358 22.343 0.385 1.00 23.04 30 TYR A N 6
ATOM 3742 C CA . TYR A 1 30 ? 1.516 20.987 -0.126 1.00 64.22 30 TYR A CA 6
ATOM 3743 C C . TYR A 1 30 ? 2.937 20.480 0.103 1.00 41.32 30 TYR A C 6
ATOM 3744 O O . TYR A 1 30 ? 3.163 19.462 0.757 1.00 0.33 30 TYR A O 6
ATOM 3762 N N . PRO A 1 31 ? 3.920 21.208 -0.449 1.00 14.11 31 PRO A N 6
ATOM 3763 C CA . PRO A 1 31 ? 5.336 20.854 -0.318 1.00 60.24 31 PRO A CA 6
ATOM 3764 C C . PRO A 1 31 ? 5.854 21.051 1.102 1.00 24.11 31 PRO A C 6
ATOM 3765 O O . PRO A 1 31 ? 5.075 21.239 2.036 1.00 23.04 31 PRO A O 6
ATOM 3776 N N . TRP A 1 32 ? 7.173 21.007 1.257 1.00 54.11 32 TRP A N 6
ATOM 3777 C CA . TRP A 1 32 ? 7.795 21.182 2.565 1.00 74.54 32 TRP A CA 6
ATOM 3778 C C . TRP A 1 32 ? 7.925 22.660 2.912 1.00 5.23 32 TRP A C 6
ATOM 3779 O O . TRP A 1 32 ? 8.488 23.015 3.948 1.00 53.55 32 TRP A O 6
ATOM 3800 N N . GLU A 1 33 ? 7.403 23.517 2.041 1.00 53.32 33 GLU A N 6
ATOM 3801 C CA . GLU A 1 33 ? 7.463 24.958 2.257 1.00 11.15 33 GLU A CA 6
ATOM 3802 C C . GLU A 1 33 ? 6.282 25.431 3.101 1.00 42.24 33 GLU A C 6
ATOM 3803 O O . GLU A 1 33 ? 5.626 26.419 2.769 1.00 10.13 33 GLU A O 6
ATOM 3815 N N . ILE A 1 34 ? 6.018 24.719 4.191 1.00 61.24 34 ILE A N 6
ATOM 3816 C CA . ILE A 1 34 ? 4.918 25.066 5.081 1.00 34.32 34 ILE A CA 6
ATOM 3817 C C . ILE A 1 34 ? 5.404 25.915 6.251 1.00 73.31 34 ILE A C 6
ATOM 3818 O O . ILE A 1 34 ? 6.408 25.612 6.895 1.00 22.41 34 ILE A O 6
ATOM 3834 N N . PRO A 1 35 ? 4.674 27.004 6.535 1.00 62.12 35 PRO A N 6
ATOM 3835 C CA . PRO A 1 35 ? 5.010 27.918 7.630 1.00 4.41 35 PRO A CA 6
ATOM 3836 C C . PRO A 1 35 ? 4.784 27.289 9.001 1.00 50.44 35 PRO A C 6
ATOM 3837 O O . PRO A 1 35 ? 4.523 26.091 9.109 1.00 54.25 35 PRO A O 6
ATOM 3848 N N . ARG A 1 36 ? 4.886 28.105 10.045 1.00 53.00 36 ARG A N 6
ATOM 3849 C CA . ARG A 1 36 ? 4.693 27.628 11.409 1.00 74.51 36 ARG A CA 6
ATOM 3850 C C . ARG A 1 36 ? 3.656 28.475 12.140 1.00 55.11 36 ARG A C 6
ATOM 3851 O O . ARG A 1 36 ? 3.340 29.588 11.718 1.00 1.40 36 ARG A O 6
ATOM 3872 N N . CYS A 1 37 ? 3.129 27.941 13.236 1.00 21.12 37 CYS A N 6
ATOM 3873 C CA . CYS A 1 37 ? 2.126 28.648 14.025 1.00 24.55 37 CYS A CA 6
ATOM 3874 C C . CYS A 1 37 ? 2.670 28.999 15.406 1.00 2.24 37 CYS A C 6
ATOM 3875 O O . CYS A 1 37 ? 2.609 28.191 16.332 1.00 4.13 37 CYS A O 6
ATOM 3883 N N . MET A 1 1 ? 6.126 -0.940 -0.980 1.00 23.44 1 MET A N 7
ATOM 3884 C CA . MET A 1 1 ? 5.574 0.235 -0.317 1.00 14.12 1 MET A CA 7
ATOM 3885 C C . MET A 1 1 ? 5.504 1.418 -1.277 1.00 55.22 1 MET A C 7
ATOM 3886 O O . MET A 1 1 ? 6.500 2.103 -1.509 1.00 63.43 1 MET A O 7
ATOM 3900 N N . LYS A 1 2 ? 4.320 1.654 -1.834 1.00 21.44 2 LYS A N 7
ATOM 3901 C CA . LYS A 1 2 ? 4.119 2.754 -2.768 1.00 50.33 2 LYS A CA 7
ATOM 3902 C C . LYS A 1 2 ? 5.114 2.677 -3.922 1.00 1.32 2 LYS A C 7
ATOM 3903 O O . LYS A 1 2 ? 5.974 3.546 -4.072 1.00 72.31 2 LYS A O 7
ATOM 3922 N N . PHE A 1 3 ? 4.991 1.633 -4.735 1.00 12.51 3 PHE A N 7
ATOM 3923 C CA . PHE A 1 3 ? 5.879 1.444 -5.876 1.00 24.25 3 PHE A CA 7
ATOM 3924 C C . PHE A 1 3 ? 5.867 2.669 -6.785 1.00 14.34 3 PHE A C 7
ATOM 3925 O O . PHE A 1 3 ? 5.045 3.571 -6.619 1.00 40.21 3 PHE A O 7
ATOM 3942 N N . LYS A 1 4 ? 6.784 2.695 -7.746 1.00 12.14 4 LYS A N 7
ATOM 3943 C CA . LYS A 1 4 ? 6.880 3.808 -8.683 1.00 13.03 4 LYS A CA 7
ATOM 3944 C C . LYS A 1 4 ? 6.565 3.351 -10.104 1.00 0.53 4 LYS A C 7
ATOM 3945 O O . LYS A 1 4 ? 6.051 4.122 -10.915 1.00 10.35 4 LYS A O 7
ATOM 3964 N N . PHE A 1 5 ? 6.875 2.093 -10.399 1.00 4.45 5 PHE A N 7
ATOM 3965 C CA . PHE A 1 5 ? 6.625 1.534 -11.722 1.00 0.22 5 PHE A CA 7
ATOM 3966 C C . PHE A 1 5 ? 5.214 0.960 -11.812 1.00 10.53 5 PHE A C 7
ATOM 3967 O O . PHE A 1 5 ? 4.583 0.998 -12.867 1.00 43.43 5 PHE A O 7
ATOM 3984 N N . ASN A 1 6 ? 4.726 0.429 -10.696 1.00 33.32 6 ASN A N 7
ATOM 3985 C CA . ASN A 1 6 ? 3.390 -0.155 -10.648 1.00 12.50 6 ASN A CA 7
ATOM 3986 C C . ASN A 1 6 ? 2.350 0.824 -11.185 1.00 74.20 6 ASN A C 7
ATOM 3987 O O . ASN A 1 6 ? 2.577 2.032 -11.259 1.00 32.43 6 ASN A O 7
ATOM 3998 N N . PRO A 1 7 ? 1.180 0.292 -11.569 1.00 73.10 7 PRO A N 7
ATOM 3999 C CA . PRO A 1 7 ? 0.080 1.100 -12.105 1.00 4.22 7 PRO A CA 7
ATOM 4000 C C . PRO A 1 7 ? -0.560 1.986 -11.041 1.00 45.14 7 PRO A C 7
ATOM 4001 O O . PRO A 1 7 ? -1.021 3.090 -11.333 1.00 5.32 7 PRO A O 7
ATOM 4012 N N . THR A 1 8 ? -0.585 1.496 -9.806 1.00 23.21 8 THR A N 7
ATOM 4013 C CA . THR A 1 8 ? -1.169 2.243 -8.699 1.00 23.40 8 THR A CA 7
ATOM 4014 C C . THR A 1 8 ? -0.475 3.588 -8.517 1.00 34.11 8 THR A C 7
ATOM 4015 O O . THR A 1 8 ? -1.022 4.500 -7.899 1.00 1.35 8 THR A O 7
ATOM 4026 N N . GLY A 1 9 ? 0.733 3.705 -9.060 1.00 75.55 9 GLY A N 7
ATOM 4027 C CA . GLY A 1 9 ? 1.481 4.943 -8.947 1.00 74.11 9 GLY A CA 7
ATOM 4028 C C . GLY A 1 9 ? 0.674 6.150 -9.384 1.00 61.44 9 GLY A C 7
ATOM 4029 O O . GLY A 1 9 ? 0.724 7.204 -8.749 1.00 63.53 9 GLY A O 7
ATOM 4033 N N . THR A 1 10 ? -0.072 5.998 -10.474 1.00 62.44 10 THR A N 7
ATOM 4034 C CA . THR A 1 10 ? -0.890 7.084 -10.998 1.00 72.10 10 THR A CA 7
ATOM 4035 C C . THR A 1 10 ? -2.144 7.284 -10.154 1.00 3.10 10 THR A C 7
ATOM 4036 O O . THR A 1 10 ? -2.444 8.399 -9.727 1.00 1.33 10 THR A O 7
ATOM 4047 N N . ILE A 1 11 ? -2.871 6.198 -9.917 1.00 33.11 11 ILE A N 7
ATOM 4048 C CA . ILE A 1 11 ? -4.092 6.255 -9.122 1.00 3.01 11 ILE A CA 7
ATOM 4049 C C . ILE A 1 11 ? -3.831 6.889 -7.760 1.00 31.45 11 ILE A C 7
ATOM 4050 O O . ILE A 1 11 ? -4.484 7.860 -7.380 1.00 12.55 11 ILE A O 7
ATOM 4066 N N . VAL A 1 12 ? -2.870 6.332 -7.028 1.00 54.23 12 VAL A N 7
ATOM 4067 C CA . VAL A 1 12 ? -2.520 6.844 -5.709 1.00 15.23 12 VAL A CA 7
ATOM 4068 C C . VAL A 1 12 ? -2.203 8.334 -5.764 1.00 10.31 12 VAL A C 7
ATOM 4069 O O . VAL A 1 12 ? -2.434 9.066 -4.801 1.00 53.11 12 VAL A O 7
ATOM 4082 N N . LYS A 1 13 ? -1.672 8.779 -6.898 1.00 21.22 13 LYS A N 7
ATOM 4083 C CA . LYS A 1 13 ? -1.323 10.183 -7.081 1.00 75.34 13 LYS A CA 7
ATOM 4084 C C . LYS A 1 13 ? -2.569 11.023 -7.344 1.00 73.30 13 LYS A C 7
ATOM 4085 O O . LYS A 1 13 ? -2.649 12.180 -6.931 1.00 34.44 13 LYS A O 7
ATOM 4104 N N . LYS A 1 14 ? -3.541 10.433 -8.033 1.00 25.13 14 LYS A N 7
ATOM 4105 C CA . LYS A 1 14 ? -4.784 11.125 -8.349 1.00 14.15 14 LYS A CA 7
ATOM 4106 C C . LYS A 1 14 ? -5.704 11.173 -7.133 1.00 33.32 14 LYS A C 7
ATOM 4107 O O . LYS A 1 14 ? -6.229 12.230 -6.780 1.00 35.42 14 LYS A O 7
ATOM 4126 N N . LEU A 1 15 ? -5.894 10.023 -6.495 1.00 74.11 15 LEU A N 7
ATOM 4127 C CA . LEU A 1 15 ? -6.750 9.934 -5.317 1.00 71.20 15 LEU A CA 7
ATOM 4128 C C . LEU A 1 15 ? -6.284 10.898 -4.231 1.00 24.21 15 LEU A C 7
ATOM 4129 O O . LEU A 1 15 ? -7.090 11.423 -3.463 1.00 13.31 15 LEU A O 7
ATOM 4145 N N . THR A 1 16 ? -4.976 11.128 -4.173 1.00 45.22 16 THR A N 7
ATOM 4146 C CA . THR A 1 16 ? -4.401 12.030 -3.183 1.00 32.25 16 THR A CA 7
ATOM 4147 C C . THR A 1 16 ? -4.677 13.486 -3.539 1.00 11.00 16 THR A C 7
ATOM 4148 O O . THR A 1 16 ? -4.775 14.341 -2.660 1.00 10.25 16 THR A O 7
ATOM 4159 N N . GLN A 1 17 ? -4.802 13.760 -4.833 1.00 51.15 17 GLN A N 7
ATOM 4160 C CA . GLN A 1 17 ? -5.067 15.114 -5.305 1.00 0.20 17 GLN A CA 7
ATOM 4161 C C . GLN A 1 17 ? -6.315 15.687 -4.642 1.00 13.10 17 GLN A C 7
ATOM 4162 O O . GLN A 1 17 ? -6.460 16.903 -4.514 1.00 41.11 17 GLN A O 7
ATOM 4176 N N . TYR A 1 18 ? -7.214 14.804 -4.223 1.00 33.25 18 TYR A N 7
ATOM 4177 C CA . TYR A 1 18 ? -8.452 15.222 -3.575 1.00 71.20 18 TYR A CA 7
ATOM 4178 C C . TYR A 1 18 ? -8.311 15.188 -2.056 1.00 61.33 18 TYR A C 7
ATOM 4179 O O . TYR A 1 18 ? -8.976 15.939 -1.344 1.00 4.21 18 TYR A O 7
ATOM 4197 N N . GLU A 1 19 ? -7.439 14.310 -1.569 1.00 53.21 19 GLU A N 7
ATOM 4198 C CA . GLU A 1 19 ? -7.210 14.178 -0.135 1.00 75.51 19 GLU A CA 7
ATOM 4199 C C . GLU A 1 19 ? -6.417 15.366 0.401 1.00 33.45 19 GLU A C 7
ATOM 4200 O O . GLU A 1 19 ? -6.664 15.840 1.511 1.00 63.50 19 GLU A O 7
ATOM 4212 N N . ILE A 1 20 ? -5.465 15.841 -0.393 1.00 64.15 20 ILE A N 7
ATOM 4213 C CA . ILE A 1 20 ? -4.636 16.973 0.001 1.00 42.22 20 ILE A CA 7
ATOM 4214 C C . ILE A 1 20 ? -5.493 18.166 0.410 1.00 32.25 20 ILE A C 7
ATOM 4215 O O . ILE A 1 20 ? -5.112 18.947 1.281 1.00 11.34 20 ILE A O 7
ATOM 4231 N N . ALA A 1 21 ? -6.654 18.298 -0.223 1.00 13.15 21 ALA A N 7
ATOM 4232 C CA . ALA A 1 21 ? -7.568 19.393 0.079 1.00 51.04 21 ALA A CA 7
ATOM 4233 C C . ALA A 1 21 ? -7.836 19.488 1.577 1.00 73.12 21 ALA A C 7
ATOM 4234 O O . ALA A 1 21 ? -7.814 20.576 2.153 1.00 73.41 21 ALA A O 7
ATOM 4241 N N . TRP A 1 22 ? -8.090 18.344 2.201 1.00 24.51 22 TRP A N 7
ATOM 4242 C CA . TRP A 1 22 ? -8.363 18.299 3.633 1.00 20.41 22 TRP A CA 7
ATOM 4243 C C . TRP A 1 22 ? -7.274 19.022 4.418 1.00 33.11 22 TRP A C 7
ATOM 4244 O O . TRP A 1 22 ? -7.563 19.787 5.338 1.00 53.50 22 TRP A O 7
ATOM 4265 N N . PHE A 1 23 ? -6.022 18.775 4.049 1.00 23.04 23 PHE A N 7
ATOM 4266 C CA . PHE A 1 23 ? -4.889 19.403 4.720 1.00 34.13 23 PHE A CA 7
ATOM 4267 C C . PHE A 1 23 ? -4.735 20.856 4.281 1.00 25.01 23 PHE A C 7
ATOM 4268 O O . PHE A 1 23 ? -4.256 21.699 5.040 1.00 32.15 23 PHE A O 7
ATOM 4285 N N . LYS A 1 24 ? -5.142 21.142 3.049 1.00 11.02 24 LYS A N 7
ATOM 4286 C CA . LYS A 1 24 ? -5.050 22.492 2.507 1.00 54.34 24 LYS A CA 7
ATOM 4287 C C . LYS A 1 24 ? -5.893 23.466 3.325 1.00 63.22 24 LYS A C 7
ATOM 4288 O O . LYS A 1 24 ? -5.574 24.650 3.417 1.00 13.50 24 LYS A O 7
ATOM 4307 N N . ASN A 1 25 ? -6.968 22.957 3.918 1.00 42.20 25 ASN A N 7
ATOM 4308 C CA . ASN A 1 25 ? -7.855 23.782 4.730 1.00 52.35 25 ASN A CA 7
ATOM 4309 C C . ASN A 1 25 ? -7.269 24.007 6.120 1.00 45.42 25 ASN A C 7
ATOM 4310 O O . ASN A 1 25 ? -7.755 24.842 6.884 1.00 61.53 25 ASN A O 7
ATOM 4321 N N . LYS A 1 26 ? -6.219 23.258 6.442 1.00 55.24 26 LYS A N 7
ATOM 4322 C CA . LYS A 1 26 ? -5.564 23.376 7.739 1.00 63.24 26 LYS A CA 7
ATOM 4323 C C . LYS A 1 26 ? -4.391 24.349 7.669 1.00 20.30 26 LYS A C 7
ATOM 4324 O O . LYS A 1 26 ? -4.069 25.020 8.650 1.00 20.42 26 LYS A O 7
ATOM 4343 N N . HIS A 1 27 ? -3.757 24.422 6.503 1.00 24.41 27 HIS A N 7
ATOM 4344 C CA . HIS A 1 27 ? -2.621 25.315 6.306 1.00 64.25 27 HIS A CA 7
ATOM 4345 C C . HIS A 1 27 ? -2.679 25.971 4.930 1.00 43.54 27 HIS A C 7
ATOM 4346 O O . HIS A 1 27 ? -2.494 27.181 4.800 1.00 72.14 27 HIS A O 7
ATOM 4360 N N . GLY A 1 28 ? -2.936 25.165 3.904 1.00 22.23 28 GLY A N 7
ATOM 4361 C CA . GLY A 1 28 ? -3.013 25.685 2.552 1.00 45.42 28 GLY A CA 7
ATOM 4362 C C . GLY A 1 28 ? -1.731 25.466 1.773 1.00 50.04 28 GLY A C 7
ATOM 4363 O O . GLY A 1 28 ? -1.411 26.231 0.862 1.00 31.13 28 GLY A O 7
ATOM 4367 N N . TYR A 1 29 ? -0.995 24.420 2.131 1.00 43.14 29 TYR A N 7
ATOM 4368 C CA . TYR A 1 29 ? 0.262 24.105 1.461 1.00 34.30 29 TYR A CA 7
ATOM 4369 C C . TYR A 1 29 ? 0.262 22.666 0.954 1.00 62.14 29 TYR A C 7
ATOM 4370 O O . TYR A 1 29 ? -0.755 21.974 1.012 1.00 2.34 29 TYR A O 7
ATOM 4388 N N . TYR A 1 30 ? 1.411 22.222 0.456 1.00 71.21 30 TYR A N 7
ATOM 4389 C CA . TYR A 1 30 ? 1.545 20.866 -0.064 1.00 5.21 30 TYR A CA 7
ATOM 4390 C C . TYR A 1 30 ? 2.951 20.325 0.182 1.00 14.33 30 TYR A C 7
ATOM 4391 O O . TYR A 1 30 ? 3.143 19.297 0.832 1.00 10.43 30 TYR A O 7
ATOM 4409 N N . PRO A 1 31 ? 3.958 21.034 -0.349 1.00 12.11 31 PRO A N 7
ATOM 4410 C CA . PRO A 1 31 ? 5.364 20.646 -0.200 1.00 15.11 31 PRO A CA 7
ATOM 4411 C C . PRO A 1 31 ? 5.865 20.821 1.230 1.00 73.44 31 PRO A C 7
ATOM 4412 O O . PRO A 1 31 ? 5.076 21.020 2.154 1.00 61.14 31 PRO A O 7
ATOM 4423 N N . TRP A 1 32 ? 7.179 20.745 1.404 1.00 61.12 32 TRP A N 7
ATOM 4424 C CA . TRP A 1 32 ? 7.785 20.895 2.722 1.00 0.10 32 TRP A CA 7
ATOM 4425 C C . TRP A 1 32 ? 7.945 22.368 3.083 1.00 32.20 32 TRP A C 7
ATOM 4426 O O . TRP A 1 32 ? 8.499 22.702 4.129 1.00 2.24 32 TRP A O 7
ATOM 4447 N N . GLU A 1 33 ? 7.455 23.243 2.210 1.00 4.25 33 GLU A N 7
ATOM 4448 C CA . GLU A 1 33 ? 7.546 24.681 2.439 1.00 34.41 33 GLU A CA 7
ATOM 4449 C C . GLU A 1 33 ? 6.364 25.175 3.268 1.00 34.22 33 GLU A C 7
ATOM 4450 O O . GLU A 1 33 ? 5.735 26.180 2.935 1.00 62.14 33 GLU A O 7
ATOM 4462 N N . ILE A 1 34 ? 6.067 24.461 4.349 1.00 70.11 34 ILE A N 7
ATOM 4463 C CA . ILE A 1 34 ? 4.961 24.827 5.226 1.00 65.33 34 ILE A CA 7
ATOM 4464 C C . ILE A 1 34 ? 5.449 25.656 6.409 1.00 64.31 34 ILE A C 7
ATOM 4465 O O . ILE A 1 34 ? 6.437 25.325 7.065 1.00 30.24 34 ILE A O 7
ATOM 4481 N N . PRO A 1 35 ? 4.741 26.759 6.690 1.00 11.25 35 PRO A N 7
ATOM 4482 C CA . PRO A 1 35 ? 5.081 27.658 7.798 1.00 65.44 35 PRO A CA 7
ATOM 4483 C C . PRO A 1 35 ? 4.820 27.024 9.160 1.00 64.23 35 PRO A C 7
ATOM 4484 O O . PRO A 1 35 ? 4.531 25.831 9.255 1.00 54.14 35 PRO A O 7
ATOM 4495 N N . ARG A 1 36 ? 4.925 27.829 10.212 1.00 53.23 36 ARG A N 7
ATOM 4496 C CA . ARG A 1 36 ? 4.700 27.346 11.569 1.00 44.21 36 ARG A CA 7
ATOM 4497 C C . ARG A 1 36 ? 3.458 27.990 12.177 1.00 75.14 36 ARG A C 7
ATOM 4498 O O . ARG A 1 36 ? 3.013 29.048 11.730 1.00 74.24 36 ARG A O 7
ATOM 4519 N N . CYS A 1 37 ? 2.902 27.345 13.196 1.00 22.23 37 CYS A N 7
ATOM 4520 C CA . CYS A 1 37 ? 1.710 27.853 13.865 1.00 53.43 37 CYS A CA 7
ATOM 4521 C C . CYS A 1 37 ? 2.061 28.454 15.222 1.00 24.40 37 CYS A C 7
ATOM 4522 O O . CYS A 1 37 ? 3.217 28.424 15.644 1.00 51.41 37 CYS A O 7
ATOM 4530 N N . MET A 1 1 ? 7.084 -0.311 -0.334 1.00 52.10 1 MET A N 8
ATOM 4531 C CA . MET A 1 1 ? 5.884 0.478 -0.081 1.00 54.13 1 MET A CA 8
ATOM 4532 C C . MET A 1 1 ? 5.779 1.639 -1.066 1.00 33.44 1 MET A C 8
ATOM 4533 O O . MET A 1 1 ? 6.748 2.363 -1.294 1.00 21.53 1 MET A O 8
ATOM 4547 N N . LYS A 1 2 ? 4.596 1.810 -1.647 1.00 3.40 2 LYS A N 8
ATOM 4548 C CA . LYS A 1 2 ? 4.364 2.883 -2.606 1.00 55.44 2 LYS A CA 8
ATOM 4549 C C . LYS A 1 2 ? 5.330 2.781 -3.782 1.00 75.34 2 LYS A C 8
ATOM 4550 O O . LYS A 1 2 ? 6.235 3.603 -3.929 1.00 34.53 2 LYS A O 8
ATOM 4569 N N . PHE A 1 3 ? 5.130 1.768 -4.619 1.00 65.31 3 PHE A N 8
ATOM 4570 C CA . PHE A 1 3 ? 5.984 1.558 -5.783 1.00 11.32 3 PHE A CA 8
ATOM 4571 C C . PHE A 1 3 ? 5.953 2.773 -6.705 1.00 44.43 3 PHE A C 8
ATOM 4572 O O . PHE A 1 3 ? 5.114 3.662 -6.554 1.00 24.30 3 PHE A O 8
ATOM 4589 N N . LYS A 1 4 ? 6.875 2.806 -7.662 1.00 21.22 4 LYS A N 8
ATOM 4590 C CA . LYS A 1 4 ? 6.955 3.910 -8.610 1.00 45.15 4 LYS A CA 8
ATOM 4591 C C . LYS A 1 4 ? 6.655 3.433 -10.028 1.00 22.23 4 LYS A C 8
ATOM 4592 O O . LYS A 1 4 ? 6.179 4.200 -10.864 1.00 54.41 4 LYS A O 8
ATOM 4611 N N . PHE A 1 5 ? 6.935 2.161 -10.291 1.00 25.44 5 PHE A N 8
ATOM 4612 C CA . PHE A 1 5 ? 6.695 1.581 -11.607 1.00 33.01 5 PHE A CA 8
ATOM 4613 C C . PHE A 1 5 ? 5.289 0.993 -11.694 1.00 1.54 5 PHE A C 8
ATOM 4614 O O . PHE A 1 5 ? 4.660 1.016 -12.750 1.00 55.32 5 PHE A O 8
ATOM 4631 N N . ASN A 1 6 ? 4.804 0.467 -10.574 1.00 2.04 6 ASN A N 8
ATOM 4632 C CA . ASN A 1 6 ? 3.474 -0.128 -10.522 1.00 73.04 6 ASN A CA 8
ATOM 4633 C C . ASN A 1 6 ? 2.426 0.835 -11.072 1.00 34.12 6 ASN A C 8
ATOM 4634 O O . ASN A 1 6 ? 2.642 2.044 -11.158 1.00 33.04 6 ASN A O 8
ATOM 4645 N N . PRO A 1 7 ? 1.262 0.288 -11.453 1.00 14.13 7 PRO A N 8
ATOM 4646 C CA . PRO A 1 7 ? 0.156 1.080 -11.999 1.00 40.52 7 PRO A CA 8
ATOM 4647 C C . PRO A 1 7 ? -0.495 1.971 -10.946 1.00 44.45 7 PRO A C 8
ATOM 4648 O O . PRO A 1 7 ? -0.965 3.068 -11.250 1.00 51.13 7 PRO A O 8
ATOM 4659 N N . THR A 1 8 ? -0.518 1.494 -9.706 1.00 20.30 8 THR A N 8
ATOM 4660 C CA . THR A 1 8 ? -1.111 2.246 -8.608 1.00 54.42 8 THR A CA 8
ATOM 4661 C C . THR A 1 8 ? -0.431 3.600 -8.438 1.00 62.24 8 THR A C 8
ATOM 4662 O O . THR A 1 8 ? -0.987 4.514 -7.831 1.00 32.51 8 THR A O 8
ATOM 4673 N N . GLY A 1 9 ? 0.777 3.722 -8.980 1.00 63.12 9 GLY A N 8
ATOM 4674 C CA . GLY A 1 9 ? 1.514 4.968 -8.878 1.00 13.21 9 GLY A CA 8
ATOM 4675 C C . GLY A 1 9 ? 0.697 6.163 -9.330 1.00 23.25 9 GLY A C 8
ATOM 4676 O O . GLY A 1 9 ? 0.736 7.224 -8.705 1.00 64.33 9 GLY A O 8
ATOM 4680 N N . THR A 1 10 ? -0.045 5.993 -10.420 1.00 24.24 10 THR A N 8
ATOM 4681 C CA . THR A 1 10 ? -0.872 7.066 -10.956 1.00 44.13 10 THR A CA 8
ATOM 4682 C C . THR A 1 10 ? -2.129 7.264 -10.117 1.00 62.42 10 THR A C 8
ATOM 4683 O O . THR A 1 10 ? -2.440 8.380 -9.702 1.00 52.33 10 THR A O 8
ATOM 4694 N N . ILE A 1 11 ? -2.847 6.173 -9.870 1.00 50.34 11 ILE A N 8
ATOM 4695 C CA . ILE A 1 11 ? -4.070 6.228 -9.079 1.00 23.43 11 ILE A CA 8
ATOM 4696 C C . ILE A 1 11 ? -3.818 6.877 -7.722 1.00 40.54 11 ILE A C 8
ATOM 4697 O O . ILE A 1 11 ? -4.481 7.847 -7.354 1.00 3.40 11 ILE A O 8
ATOM 4713 N N . VAL A 1 12 ? -2.854 6.337 -6.983 1.00 51.42 12 VAL A N 8
ATOM 4714 C CA . VAL A 1 12 ? -2.512 6.866 -5.668 1.00 42.23 12 VAL A CA 8
ATOM 4715 C C . VAL A 1 12 ? -2.208 8.358 -5.738 1.00 42.52 12 VAL A C 8
ATOM 4716 O O . VAL A 1 12 ? -2.448 9.098 -4.783 1.00 61.15 12 VAL A O 8
ATOM 4729 N N . LYS A 1 13 ? -1.678 8.796 -6.875 1.00 52.15 13 LYS A N 8
ATOM 4730 C CA . LYS A 1 13 ? -1.342 10.201 -7.073 1.00 11.12 13 LYS A CA 8
ATOM 4731 C C . LYS A 1 13 ? -2.595 11.027 -7.347 1.00 61.22 13 LYS A C 8
ATOM 4732 O O . LYS A 1 13 ? -2.687 12.187 -6.946 1.00 44.31 13 LYS A O 8
ATOM 4751 N N . LYS A 1 14 ? -3.559 10.421 -8.032 1.00 50.01 14 LYS A N 8
ATOM 4752 C CA . LYS A 1 14 ? -4.808 11.099 -8.358 1.00 73.51 14 LYS A CA 8
ATOM 4753 C C . LYS A 1 14 ? -5.731 11.151 -7.145 1.00 35.00 14 LYS A C 8
ATOM 4754 O O . LYS A 1 14 ? -6.267 12.207 -6.804 1.00 63.15 14 LYS A O 8
ATOM 4773 N N . LEU A 1 15 ? -5.913 10.006 -6.496 1.00 1.45 15 LEU A N 8
ATOM 4774 C CA . LEU A 1 15 ? -6.770 9.922 -5.318 1.00 55.34 15 LEU A CA 8
ATOM 4775 C C . LEU A 1 15 ? -6.316 10.903 -4.242 1.00 50.23 15 LEU A C 8
ATOM 4776 O O . LEU A 1 15 ? -7.130 11.430 -3.483 1.00 23.25 15 LEU A O 8
ATOM 4792 N N . THR A 1 16 ? -5.010 11.147 -4.184 1.00 33.41 16 THR A N 8
ATOM 4793 C CA . THR A 1 16 ? -4.447 12.065 -3.202 1.00 72.12 16 THR A CA 8
ATOM 4794 C C . THR A 1 16 ? -4.741 13.514 -3.573 1.00 14.02 16 THR A C 8
ATOM 4795 O O . THR A 1 16 ? -4.850 14.376 -2.702 1.00 2.53 16 THR A O 8
ATOM 4806 N N . GLN A 1 17 ? -4.870 13.774 -4.870 1.00 30.12 17 GLN A N 8
ATOM 4807 C CA . GLN A 1 17 ? -5.152 15.120 -5.354 1.00 60.15 17 GLN A CA 8
ATOM 4808 C C . GLN A 1 17 ? -6.407 15.683 -4.697 1.00 14.41 17 GLN A C 8
ATOM 4809 O O . GLN A 1 17 ? -6.567 16.899 -4.580 1.00 70.43 17 GLN A O 8
ATOM 4823 N N . TYR A 1 18 ? -7.296 14.793 -4.269 1.00 45.03 18 TYR A N 8
ATOM 4824 C CA . TYR A 1 18 ? -8.538 15.202 -3.626 1.00 35.31 18 TYR A CA 8
ATOM 4825 C C . TYR A 1 18 ? -8.397 15.185 -2.107 1.00 22.21 18 TYR A C 8
ATOM 4826 O O . TYR A 1 18 ? -9.071 15.935 -1.402 1.00 3.00 18 TYR A O 8
ATOM 4844 N N . GLU A 1 19 ? -7.514 14.323 -1.611 1.00 13.10 19 GLU A N 8
ATOM 4845 C CA . GLU A 1 19 ? -7.284 14.208 -0.176 1.00 23.22 19 GLU A CA 8
ATOM 4846 C C . GLU A 1 19 ? -6.505 15.411 0.349 1.00 71.05 19 GLU A C 8
ATOM 4847 O O . GLU A 1 19 ? -6.758 15.894 1.453 1.00 62.41 19 GLU A O 8
ATOM 4859 N N . ILE A 1 20 ? -5.558 15.889 -0.451 1.00 3.20 20 ILE A N 8
ATOM 4860 C CA . ILE A 1 20 ? -4.743 17.035 -0.068 1.00 43.44 20 ILE A CA 8
ATOM 4861 C C . ILE A 1 20 ? -5.615 18.222 0.328 1.00 24.14 20 ILE A C 8
ATOM 4862 O O . ILE A 1 20 ? -5.243 19.017 1.191 1.00 52.10 20 ILE A O 8
ATOM 4878 N N . ALA A 1 21 ? -6.777 18.334 -0.306 1.00 61.53 21 ALA A N 8
ATOM 4879 C CA . ALA A 1 21 ? -7.704 19.420 -0.017 1.00 41.50 21 ALA A CA 8
ATOM 4880 C C . ALA A 1 21 ? -7.974 19.528 1.480 1.00 41.01 21 ALA A C 8
ATOM 4881 O O . ALA A 1 21 ? -7.965 20.622 2.045 1.00 72.14 21 ALA A O 8
ATOM 4888 N N . TRP A 1 22 ? -8.214 18.387 2.116 1.00 1.42 22 TRP A N 8
ATOM 4889 C CA . TRP A 1 22 ? -8.487 18.354 3.549 1.00 53.35 22 TRP A CA 8
ATOM 4890 C C . TRP A 1 22 ? -7.408 19.099 4.326 1.00 24.42 22 TRP A C 8
ATOM 4891 O O . TRP A 1 22 ? -7.706 19.870 5.238 1.00 50.30 22 TRP A O 8
ATOM 4912 N N . PHE A 1 23 ? -6.152 18.863 3.960 1.00 20.24 23 PHE A N 8
ATOM 4913 C CA . PHE A 1 23 ? -5.027 19.511 4.625 1.00 14.00 23 PHE A CA 8
ATOM 4914 C C . PHE A 1 23 ? -4.890 20.961 4.171 1.00 44.24 23 PHE A C 8
ATOM 4915 O O . PHE A 1 23 ? -4.421 21.818 4.921 1.00 35.42 23 PHE A O 8
ATOM 4932 N N . LYS A 1 24 ? -5.300 21.229 2.936 1.00 51.43 24 LYS A N 8
ATOM 4933 C CA . LYS A 1 24 ? -5.224 22.575 2.379 1.00 71.21 24 LYS A CA 8
ATOM 4934 C C . LYS A 1 24 ? -6.078 23.547 3.186 1.00 33.15 24 LYS A C 8
ATOM 4935 O O . LYS A 1 24 ? -5.774 24.736 3.266 1.00 11.23 24 LYS A O 8
ATOM 4954 N N . ASN A 1 25 ? -7.148 23.032 3.785 1.00 64.24 25 ASN A N 8
ATOM 4955 C CA . ASN A 1 25 ? -8.045 23.855 4.587 1.00 32.11 25 ASN A CA 8
ATOM 4956 C C . ASN A 1 25 ? -7.462 24.102 5.975 1.00 21.41 25 ASN A C 8
ATOM 4957 O O . ASN A 1 25 ? -7.958 24.938 6.730 1.00 53.11 25 ASN A O 8
ATOM 4968 N N . LYS A 1 26 ? -6.404 23.368 6.305 1.00 14.13 26 LYS A N 8
ATOM 4969 C CA . LYS A 1 26 ? -5.751 23.507 7.601 1.00 4.12 26 LYS A CA 8
ATOM 4970 C C . LYS A 1 26 ? -4.589 24.493 7.522 1.00 73.12 26 LYS A C 8
ATOM 4971 O O . LYS A 1 26 ? -4.276 25.178 8.496 1.00 42.02 26 LYS A O 8
ATOM 4990 N N . HIS A 1 27 ? -3.955 24.561 6.355 1.00 32.34 27 HIS A N 8
ATOM 4991 C CA . HIS A 1 27 ? -2.830 25.465 6.149 1.00 65.03 27 HIS A CA 8
ATOM 4992 C C . HIS A 1 27 ? -2.895 26.106 4.766 1.00 43.41 27 HIS A C 8
ATOM 4993 O O . HIS A 1 27 ? -2.724 27.316 4.623 1.00 13.43 27 HIS A O 8
ATOM 5007 N N . GLY A 1 28 ? -3.142 25.286 3.749 1.00 20.01 28 GLY A N 8
ATOM 5008 C CA . GLY A 1 28 ? -3.224 25.791 2.391 1.00 12.43 28 GLY A CA 8
ATOM 5009 C C . GLY A 1 28 ? -1.940 25.579 1.615 1.00 42.12 28 GLY A C 8
ATOM 5010 O O . GLY A 1 28 ? -1.629 26.338 0.697 1.00 45.23 28 GLY A O 8
ATOM 5014 N N . TYR A 1 29 ? -1.191 24.546 1.984 1.00 32.11 29 TYR A N 8
ATOM 5015 C CA . TYR A 1 29 ? 0.069 24.238 1.318 1.00 1.54 29 TYR A CA 8
ATOM 5016 C C . TYR A 1 29 ? 0.087 22.795 0.826 1.00 60.41 29 TYR A C 8
ATOM 5017 O O . TYR A 1 29 ? -0.922 22.092 0.891 1.00 22.21 29 TYR A O 8
ATOM 5035 N N . TYR A 1 30 ? 1.241 22.359 0.334 1.00 62.14 30 TYR A N 8
ATOM 5036 C CA . TYR A 1 30 ? 1.392 21.000 -0.172 1.00 61.31 30 TYR A CA 8
ATOM 5037 C C . TYR A 1 30 ? 2.803 20.478 0.080 1.00 23.03 30 TYR A C 8
ATOM 5038 O O . TYR A 1 30 ? 3.007 19.459 0.741 1.00 45.31 30 TYR A O 8
ATOM 5056 N N . PRO A 1 31 ? 3.802 21.193 -0.458 1.00 4.22 31 PRO A N 8
ATOM 5057 C CA . PRO A 1 31 ? 5.213 20.823 -0.304 1.00 55.42 31 PRO A CA 8
ATOM 5058 C C . PRO A 1 31 ? 5.711 21.019 1.124 1.00 72.44 31 PRO A C 8
ATOM 5059 O O . PRO A 1 31 ? 4.919 21.218 2.045 1.00 24.12 31 PRO A O 8
ATOM 5070 N N . TRP A 1 32 ? 7.026 20.960 1.299 1.00 11.32 32 TRP A N 8
ATOM 5071 C CA . TRP A 1 32 ? 7.629 21.131 2.616 1.00 3.31 32 TRP A CA 8
ATOM 5072 C C . TRP A 1 32 ? 7.771 22.609 2.962 1.00 44.41 32 TRP A C 8
ATOM 5073 O O . TRP A 1 32 ? 8.321 22.961 4.005 1.00 43.11 32 TRP A O 8
ATOM 5094 N N . GLU A 1 33 ? 7.272 23.470 2.080 1.00 31.12 33 GLU A N 8
ATOM 5095 C CA . GLU A 1 33 ? 7.345 24.910 2.294 1.00 11.51 33 GLU A CA 8
ATOM 5096 C C . GLU A 1 33 ? 6.157 25.399 3.117 1.00 14.15 33 GLU A C 8
ATOM 5097 O O . GLU A 1 33 ? 5.517 26.393 2.773 1.00 15.12 33 GLU A O 8
ATOM 5109 N N . ILE A 1 34 ? 5.868 24.693 4.205 1.00 10.14 34 ILE A N 8
ATOM 5110 C CA . ILE A 1 34 ? 4.758 25.055 5.078 1.00 73.31 34 ILE A CA 8
ATOM 5111 C C . ILE A 1 34 ? 5.235 25.902 6.253 1.00 61.43 34 ILE A C 8
ATOM 5112 O O . ILE A 1 34 ? 6.226 25.589 6.913 1.00 1.41 34 ILE A O 8
ATOM 5128 N N . PRO A 1 35 ? 4.513 27.000 6.523 1.00 63.55 35 PRO A N 8
ATOM 5129 C CA . PRO A 1 35 ? 4.843 27.913 7.620 1.00 14.34 35 PRO A CA 8
ATOM 5130 C C . PRO A 1 35 ? 4.588 27.291 8.989 1.00 63.41 35 PRO A C 8
ATOM 5131 O O . PRO A 1 35 ? 4.301 26.098 9.095 1.00 5.11 35 PRO A O 8
ATOM 5142 N N . ARG A 1 36 ? 4.695 28.105 10.034 1.00 51.24 36 ARG A N 8
ATOM 5143 C CA . ARG A 1 36 ? 4.477 27.633 11.396 1.00 40.33 36 ARG A CA 8
ATOM 5144 C C . ARG A 1 36 ? 4.054 28.781 12.308 1.00 41.33 36 ARG A C 8
ATOM 5145 O O . ARG A 1 36 ? 4.085 29.947 11.910 1.00 21.43 36 ARG A O 8
ATOM 5166 N N . CYS A 1 37 ? 3.659 28.444 13.530 1.00 23.23 37 CYS A N 8
ATOM 5167 C CA . CYS A 1 37 ? 3.229 29.446 14.499 1.00 54.15 37 CYS A CA 8
ATOM 5168 C C . CYS A 1 37 ? 4.301 29.673 15.559 1.00 14.05 37 CYS A C 8
ATOM 5169 O O . CYS A 1 37 ? 4.057 30.329 16.571 1.00 1.44 37 CYS A O 8
ATOM 5177 N N . MET A 1 1 ? 3.311 -0.353 1.088 1.00 72.31 1 MET A N 9
ATOM 5178 C CA . MET A 1 1 ? 3.234 -0.392 -0.368 1.00 2.31 1 MET A CA 9
ATOM 5179 C C . MET A 1 1 ? 3.411 1.003 -0.959 1.00 12.54 1 MET A C 9
ATOM 5180 O O . MET A 1 1 ? 2.588 1.892 -0.736 1.00 1.01 1 MET A O 9
ATOM 5194 N N . LYS A 1 2 ? 4.489 1.190 -1.712 1.00 70.14 2 LYS A N 9
ATOM 5195 C CA . LYS A 1 2 ? 4.774 2.477 -2.336 1.00 72.54 2 LYS A CA 9
ATOM 5196 C C . LYS A 1 2 ? 5.726 2.310 -3.517 1.00 13.04 2 LYS A C 9
ATOM 5197 O O . LYS A 1 2 ? 6.882 2.729 -3.458 1.00 52.44 2 LYS A O 9
ATOM 5216 N N . PHE A 1 3 ? 5.232 1.697 -4.587 1.00 60.32 3 PHE A N 9
ATOM 5217 C CA . PHE A 1 3 ? 6.039 1.476 -5.782 1.00 31.44 3 PHE A CA 9
ATOM 5218 C C . PHE A 1 3 ? 5.988 2.690 -6.705 1.00 24.44 3 PHE A C 9
ATOM 5219 O O . PHE A 1 3 ? 5.141 3.569 -6.548 1.00 33.32 3 PHE A O 9
ATOM 5236 N N . LYS A 1 4 ? 6.903 2.732 -7.668 1.00 31.54 4 LYS A N 9
ATOM 5237 C CA . LYS A 1 4 ? 6.964 3.836 -8.618 1.00 22.05 4 LYS A CA 9
ATOM 5238 C C . LYS A 1 4 ? 6.651 3.356 -10.031 1.00 60.11 4 LYS A C 9
ATOM 5239 O O . LYS A 1 4 ? 6.157 4.119 -10.861 1.00 74.12 4 LYS A O 9
ATOM 5258 N N . PHE A 1 5 ? 6.941 2.087 -10.298 1.00 34.42 5 PHE A N 9
ATOM 5259 C CA . PHE A 1 5 ? 6.689 1.505 -11.611 1.00 62.21 5 PHE A CA 9
ATOM 5260 C C . PHE A 1 5 ? 5.281 0.922 -11.687 1.00 61.31 5 PHE A C 9
ATOM 5261 O O . PHE A 1 5 ? 4.647 0.939 -12.741 1.00 60.31 5 PHE A O 9
ATOM 5278 N N . ASN A 1 6 ? 4.799 0.406 -10.561 1.00 63.40 6 ASN A N 9
ATOM 5279 C CA . ASN A 1 6 ? 3.467 -0.184 -10.499 1.00 71.34 6 ASN A CA 9
ATOM 5280 C C . ASN A 1 6 ? 2.418 0.783 -11.041 1.00 24.31 6 ASN A C 9
ATOM 5281 O O . ASN A 1 6 ? 2.639 1.991 -11.129 1.00 34.23 6 ASN A O 9
ATOM 5292 N N . PRO A 1 7 ? 1.249 0.240 -11.412 1.00 42.44 7 PRO A N 9
ATOM 5293 C CA . PRO A 1 7 ? 0.143 1.037 -11.951 1.00 14.05 7 PRO A CA 9
ATOM 5294 C C . PRO A 1 7 ? -0.496 1.931 -10.893 1.00 32.20 7 PRO A C 9
ATOM 5295 O O . PRO A 1 7 ? -0.965 3.029 -11.193 1.00 42.35 7 PRO A O 9
ATOM 5306 N N . THR A 1 8 ? -0.512 1.454 -9.652 1.00 64.41 8 THR A N 9
ATOM 5307 C CA . THR A 1 8 ? -1.093 2.209 -8.550 1.00 14.11 8 THR A CA 9
ATOM 5308 C C . THR A 1 8 ? -0.406 3.560 -8.386 1.00 73.02 8 THR A C 9
ATOM 5309 O O . THR A 1 8 ? -0.954 4.476 -7.774 1.00 73.05 8 THR A O 9
ATOM 5320 N N . GLY A 1 9 ? 0.798 3.677 -8.938 1.00 52.30 9 GLY A N 9
ATOM 5321 C CA . GLY A 1 9 ? 1.540 4.921 -8.842 1.00 73.12 9 GLY A CA 9
ATOM 5322 C C . GLY A 1 9 ? 0.724 6.118 -9.288 1.00 1.45 9 GLY A C 9
ATOM 5323 O O . GLY A 1 9 ? 0.772 7.179 -8.664 1.00 2.30 9 GLY A O 9
ATOM 5327 N N . THR A 1 10 ? -0.027 5.951 -10.371 1.00 73.15 10 THR A N 9
ATOM 5328 C CA . THR A 1 10 ? -0.855 7.027 -10.902 1.00 4.12 10 THR A CA 9
ATOM 5329 C C . THR A 1 10 ? -2.104 7.229 -10.053 1.00 14.33 10 THR A C 9
ATOM 5330 O O . THR A 1 10 ? -2.408 8.347 -9.636 1.00 13.34 10 THR A O 9
ATOM 5341 N N . ILE A 1 11 ? -2.825 6.142 -9.800 1.00 25.31 11 ILE A N 9
ATOM 5342 C CA . ILE A 1 11 ? -4.041 6.201 -8.998 1.00 64.34 11 ILE A CA 9
ATOM 5343 C C . ILE A 1 11 ? -3.776 6.850 -7.644 1.00 43.04 11 ILE A C 9
ATOM 5344 O O . ILE A 1 11 ? -4.432 7.822 -7.271 1.00 2.50 11 ILE A O 9
ATOM 5360 N N . VAL A 1 12 ? -2.808 6.307 -6.913 1.00 21.42 12 VAL A N 9
ATOM 5361 C CA . VAL A 1 12 ? -2.453 6.835 -5.601 1.00 32.52 12 VAL A CA 9
ATOM 5362 C C . VAL A 1 12 ? -2.144 8.326 -5.674 1.00 30.44 12 VAL A C 9
ATOM 5363 O O . VAL A 1 12 ? -2.373 9.066 -4.717 1.00 53.22 12 VAL A O 9
ATOM 5376 N N . LYS A 1 13 ? -1.622 8.761 -6.815 1.00 71.14 13 LYS A N 9
ATOM 5377 C CA . LYS A 1 13 ? -1.282 10.165 -7.016 1.00 33.51 13 LYS A CA 9
ATOM 5378 C C . LYS A 1 13 ? -2.534 10.995 -7.280 1.00 12.10 13 LYS A C 9
ATOM 5379 O O . LYS A 1 13 ? -2.618 12.156 -6.878 1.00 60.14 13 LYS A O 9
ATOM 5398 N N . LYS A 1 14 ? -3.506 10.393 -7.957 1.00 33.25 14 LYS A N 9
ATOM 5399 C CA . LYS A 1 14 ? -4.756 11.075 -8.272 1.00 44.12 14 LYS A CA 9
ATOM 5400 C C . LYS A 1 14 ? -5.669 11.130 -7.052 1.00 1.33 14 LYS A C 9
ATOM 5401 O O . LYS A 1 14 ? -6.198 12.188 -6.707 1.00 23.13 14 LYS A O 9
ATOM 5420 N N . LEU A 1 15 ? -5.849 9.986 -6.401 1.00 51.23 15 LEU A N 9
ATOM 5421 C CA . LEU A 1 15 ? -6.698 9.905 -5.217 1.00 65.44 15 LEU A CA 9
ATOM 5422 C C . LEU A 1 15 ? -6.230 10.882 -4.144 1.00 23.23 15 LEU A C 9
ATOM 5423 O O . LEU A 1 15 ? -7.035 11.411 -3.376 1.00 44.15 15 LEU A O 9
ATOM 5439 N N . THR A 1 16 ? -4.922 11.119 -4.096 1.00 34.03 16 THR A N 9
ATOM 5440 C CA . THR A 1 16 ? -4.347 12.033 -3.117 1.00 41.24 16 THR A CA 9
ATOM 5441 C C . THR A 1 16 ? -4.631 13.484 -3.487 1.00 53.53 16 THR A C 9
ATOM 5442 O O . THR A 1 16 ? -4.728 14.348 -2.616 1.00 43.42 16 THR A O 9
ATOM 5453 N N . GLN A 1 17 ? -4.765 13.745 -4.784 1.00 30.52 17 GLN A N 9
ATOM 5454 C CA . GLN A 1 17 ? -5.039 15.093 -5.268 1.00 24.53 17 GLN A CA 9
ATOM 5455 C C . GLN A 1 17 ? -6.285 15.667 -4.603 1.00 73.11 17 GLN A C 9
ATOM 5456 O O . GLN A 1 17 ? -6.435 16.884 -4.487 1.00 65.41 17 GLN A O 9
ATOM 5470 N N . TYR A 1 18 ? -7.178 14.784 -4.169 1.00 1.32 18 TYR A N 9
ATOM 5471 C CA . TYR A 1 18 ? -8.414 15.204 -3.518 1.00 65.21 18 TYR A CA 9
ATOM 5472 C C . TYR A 1 18 ? -8.263 15.187 -2.000 1.00 63.11 18 TYR A C 9
ATOM 5473 O O . TYR A 1 18 ? -8.926 15.943 -1.292 1.00 13.23 18 TYR A O 9
ATOM 5491 N N . GLU A 1 19 ? -7.384 14.319 -1.509 1.00 32.52 19 GLU A N 9
ATOM 5492 C CA . GLU A 1 19 ? -7.146 14.203 -0.075 1.00 22.41 19 GLU A CA 9
ATOM 5493 C C . GLU A 1 19 ? -6.355 15.400 0.444 1.00 64.13 19 GLU A C 9
ATOM 5494 O O . GLU A 1 19 ? -6.596 15.885 1.550 1.00 61.43 19 GLU A O 9
ATOM 5506 N N . ILE A 1 20 ? -5.409 15.871 -0.363 1.00 33.24 20 ILE A N 9
ATOM 5507 C CA . ILE A 1 20 ? -4.583 17.011 0.014 1.00 20.01 20 ILE A CA 9
ATOM 5508 C C . ILE A 1 20 ? -5.443 18.204 0.416 1.00 11.24 20 ILE A C 9
ATOM 5509 O O . ILE A 1 20 ? -5.060 18.997 1.277 1.00 70.55 20 ILE A O 9
ATOM 5525 N N . ALA A 1 21 ? -6.609 18.325 -0.211 1.00 23.43 21 ALA A N 9
ATOM 5526 C CA . ALA A 1 21 ? -7.525 19.419 0.085 1.00 74.34 21 ALA A CA 9
ATOM 5527 C C . ALA A 1 21 ? -7.785 19.528 1.583 1.00 3.53 21 ALA A C 9
ATOM 5528 O O . ALA A 1 21 ? -7.764 20.622 2.148 1.00 51.34 21 ALA A O 9
ATOM 5535 N N . TRP A 1 22 ? -8.029 18.390 2.221 1.00 22.34 22 TRP A N 9
ATOM 5536 C CA . TRP A 1 22 ? -8.293 18.359 3.655 1.00 30.25 22 TRP A CA 9
ATOM 5537 C C . TRP A 1 22 ? -7.203 19.095 4.426 1.00 44.22 22 TRP A C 9
ATOM 5538 O O . TRP A 1 22 ? -7.489 19.869 5.339 1.00 13.33 22 TRP A O 9
ATOM 5559 N N . PHE A 1 23 ? -5.951 18.850 4.052 1.00 73.21 23 PHE A N 9
ATOM 5560 C CA . PHE A 1 23 ? -4.818 19.490 4.709 1.00 64.31 23 PHE A CA 9
ATOM 5561 C C . PHE A 1 23 ? -4.672 20.939 4.253 1.00 23.42 23 PHE A C 9
ATOM 5562 O O . PHE A 1 23 ? -4.192 21.792 5.000 1.00 32.33 23 PHE A O 9
ATOM 5579 N N . LYS A 1 24 ? -5.088 21.210 3.021 1.00 73.31 24 LYS A N 9
ATOM 5580 C CA . LYS A 1 24 ? -5.006 22.554 2.463 1.00 2.42 24 LYS A CA 9
ATOM 5581 C C . LYS A 1 24 ? -5.847 23.533 3.276 1.00 11.13 24 LYS A C 9
ATOM 5582 O O . LYS A 1 24 ? -5.533 24.720 3.354 1.00 52.02 24 LYS A O 9
ATOM 5601 N N . ASN A 1 25 ? -6.916 23.026 3.882 1.00 52.42 25 ASN A N 9
ATOM 5602 C CA . ASN A 1 25 ? -7.802 23.856 4.690 1.00 0.51 25 ASN A CA 9
ATOM 5603 C C . ASN A 1 25 ? -7.207 24.099 6.074 1.00 35.11 25 ASN A C 9
ATOM 5604 O O . ASN A 1 25 ? -7.692 24.939 6.832 1.00 14.22 25 ASN A O 9
ATOM 5615 N N . LYS A 1 26 ? -6.153 23.357 6.397 1.00 14.43 26 LYS A N 9
ATOM 5616 C CA . LYS A 1 26 ? -5.490 23.492 7.689 1.00 61.43 26 LYS A CA 9
ATOM 5617 C C . LYS A 1 26 ? -4.322 24.469 7.601 1.00 21.24 26 LYS A C 9
ATOM 5618 O O . LYS A 1 26 ? -3.997 25.151 8.573 1.00 4.54 26 LYS A O 9
ATOM 5637 N N . HIS A 1 27 ? -3.695 24.532 6.431 1.00 72.02 27 HIS A N 9
ATOM 5638 C CA . HIS A 1 27 ? -2.564 25.428 6.216 1.00 33.15 27 HIS A CA 9
ATOM 5639 C C . HIS A 1 27 ? -2.634 26.069 4.834 1.00 42.41 27 HIS A C 9
ATOM 5640 O O . HIS A 1 27 ? -2.455 27.278 4.690 1.00 54.02 27 HIS A O 9
ATOM 5654 N N . GLY A 1 28 ? -2.894 25.250 3.819 1.00 2.50 28 GLY A N 9
ATOM 5655 C CA . GLY A 1 28 ? -2.981 25.756 2.462 1.00 51.15 28 GLY A CA 9
ATOM 5656 C C . GLY A 1 28 ? -1.703 25.534 1.677 1.00 75.23 28 GLY A C 9
ATOM 5657 O O . GLY A 1 28 ? -1.393 26.290 0.756 1.00 5.13 28 GLY A O 9
ATOM 5661 N N . TYR A 1 29 ? -0.960 24.495 2.041 1.00 34.14 29 TYR A N 9
ATOM 5662 C CA . TYR A 1 29 ? 0.293 24.178 1.367 1.00 20.45 29 TYR A CA 9
ATOM 5663 C C . TYR A 1 29 ? 0.297 22.734 0.875 1.00 34.42 29 TYR A C 9
ATOM 5664 O O . TYR A 1 29 ? -0.717 22.038 0.948 1.00 51.54 29 TYR A O 9
ATOM 5682 N N . TYR A 1 30 ? 1.444 22.289 0.375 1.00 40.10 30 TYR A N 9
ATOM 5683 C CA . TYR A 1 30 ? 1.581 20.929 -0.131 1.00 60.34 30 TYR A CA 9
ATOM 5684 C C . TYR A 1 30 ? 2.990 20.396 0.112 1.00 51.23 30 TYR A C 9
ATOM 5685 O O . TYR A 1 30 ? 3.191 19.376 0.771 1.00 34.10 30 TYR A O 9
ATOM 5703 N N . PRO A 1 31 ? 3.991 21.104 -0.433 1.00 32.40 31 PRO A N 9
ATOM 5704 C CA . PRO A 1 31 ? 5.399 20.723 -0.289 1.00 1.13 31 PRO A CA 9
ATOM 5705 C C . PRO A 1 31 ? 5.908 20.914 1.136 1.00 43.52 31 PRO A C 9
ATOM 5706 O O . PRO A 1 31 ? 5.125 21.120 2.062 1.00 14.35 31 PRO A O 9
ATOM 5717 N N . TRP A 1 32 ? 7.224 20.846 1.303 1.00 70.23 32 TRP A N 9
ATOM 5718 C CA . TRP A 1 32 ? 7.837 21.012 2.616 1.00 43.25 32 TRP A CA 9
ATOM 5719 C C . TRP A 1 32 ? 7.993 22.489 2.960 1.00 3.23 32 TRP A C 9
ATOM 5720 O O . TRP A 1 32 ? 8.553 22.837 4.000 1.00 71.44 32 TRP A O 9
ATOM 5741 N N . GLU A 1 33 ? 7.495 23.354 2.082 1.00 71.53 33 GLU A N 9
ATOM 5742 C CA . GLU A 1 33 ? 7.581 24.793 2.295 1.00 54.51 33 GLU A CA 9
ATOM 5743 C C . GLU A 1 33 ? 6.402 25.292 3.126 1.00 74.51 33 GLU A C 9
ATOM 5744 O O . GLU A 1 33 ? 5.768 26.291 2.786 1.00 75.10 33 GLU A O 9
ATOM 5756 N N . ILE A 1 34 ? 6.114 24.588 4.215 1.00 21.54 34 ILE A N 9
ATOM 5757 C CA . ILE A 1 34 ? 5.012 24.958 5.095 1.00 64.10 34 ILE A CA 9
ATOM 5758 C C . ILE A 1 34 ? 5.504 25.801 6.267 1.00 51.35 34 ILE A C 9
ATOM 5759 O O . ILE A 1 34 ? 6.497 25.481 6.921 1.00 53.34 34 ILE A O 9
ATOM 5775 N N . PRO A 1 35 ? 4.793 26.905 6.541 1.00 74.14 35 PRO A N 9
ATOM 5776 C CA . PRO A 1 35 ? 5.136 27.816 7.636 1.00 2.31 35 PRO A CA 9
ATOM 5777 C C . PRO A 1 35 ? 4.886 27.196 9.006 1.00 33.04 35 PRO A C 9
ATOM 5778 O O . PRO A 1 35 ? 4.593 26.005 9.115 1.00 52.11 35 PRO A O 9
ATOM 5789 N N . ARG A 1 36 ? 5.002 28.011 10.050 1.00 62.31 36 ARG A N 9
ATOM 5790 C CA . ARG A 1 36 ? 4.789 27.541 11.414 1.00 71.05 36 ARG A CA 9
ATOM 5791 C C . ARG A 1 36 ? 3.299 27.443 11.728 1.00 0.10 36 ARG A C 9
ATOM 5792 O O . ARG A 1 36 ? 2.474 28.087 11.079 1.00 72.34 36 ARG A O 9
ATOM 5813 N N . CYS A 1 37 ? 2.963 26.634 12.727 1.00 55.44 37 CYS A N 9
ATOM 5814 C CA . CYS A 1 37 ? 1.572 26.451 13.127 1.00 52.14 37 CYS A CA 9
ATOM 5815 C C . CYS A 1 37 ? 0.933 27.785 13.500 1.00 22.23 37 CYS A C 9
ATOM 5816 O O . CYS A 1 37 ? -0.116 28.152 12.972 1.00 64.43 37 CYS A O 9
ATOM 5824 N N . MET A 1 1 ? 4.283 -1.300 -1.385 1.00 33.34 1 MET A N 10
ATOM 5825 C CA . MET A 1 1 ? 4.874 -0.299 -0.505 1.00 2.20 1 MET A CA 10
ATOM 5826 C C . MET A 1 1 ? 5.126 1.004 -1.257 1.00 12.43 1 MET A C 10
ATOM 5827 O O . MET A 1 1 ? 6.252 1.499 -1.303 1.00 64.13 1 MET A O 10
ATOM 5841 N N . LYS A 1 2 ? 4.070 1.556 -1.845 1.00 11.54 2 LYS A N 10
ATOM 5842 C CA . LYS A 1 2 ? 4.175 2.803 -2.594 1.00 22.12 2 LYS A CA 10
ATOM 5843 C C . LYS A 1 2 ? 5.194 2.675 -3.722 1.00 1.33 2 LYS A C 10
ATOM 5844 O O . LYS A 1 2 ? 6.221 3.355 -3.724 1.00 53.01 2 LYS A O 10
ATOM 5863 N N . PHE A 1 3 ? 4.903 1.801 -4.680 1.00 3.53 3 PHE A N 10
ATOM 5864 C CA . PHE A 1 3 ? 5.794 1.586 -5.814 1.00 22.43 3 PHE A CA 10
ATOM 5865 C C . PHE A 1 3 ? 5.788 2.792 -6.747 1.00 45.54 3 PHE A C 10
ATOM 5866 O O . PHE A 1 3 ? 4.979 3.707 -6.594 1.00 1.44 3 PHE A O 10
ATOM 5883 N N . LYS A 1 4 ? 6.698 2.788 -7.716 1.00 70.20 4 LYS A N 10
ATOM 5884 C CA . LYS A 1 4 ? 6.799 3.880 -8.676 1.00 43.33 4 LYS A CA 10
ATOM 5885 C C . LYS A 1 4 ? 6.489 3.394 -10.088 1.00 42.14 4 LYS A C 10
ATOM 5886 O O . LYS A 1 4 ? 6.003 4.155 -10.925 1.00 0.40 4 LYS A O 10
ATOM 5905 N N . PHE A 1 5 ? 6.772 2.122 -10.347 1.00 22.44 5 PHE A N 10
ATOM 5906 C CA . PHE A 1 5 ? 6.523 1.534 -11.658 1.00 32.24 5 PHE A CA 10
ATOM 5907 C C . PHE A 1 5 ? 5.112 0.958 -11.736 1.00 71.10 5 PHE A C 10
ATOM 5908 O O . PHE A 1 5 ? 4.480 0.978 -12.791 1.00 54.20 5 PHE A O 10
ATOM 5925 N N . ASN A 1 6 ? 4.626 0.444 -10.611 1.00 14.12 6 ASN A N 10
ATOM 5926 C CA . ASN A 1 6 ? 3.290 -0.139 -10.551 1.00 42.04 6 ASN A CA 10
ATOM 5927 C C . ASN A 1 6 ? 2.247 0.834 -11.093 1.00 62.00 6 ASN A C 10
ATOM 5928 O O . ASN A 1 6 ? 2.474 2.041 -11.179 1.00 52.04 6 ASN A O 10
ATOM 5939 N N . PRO A 1 7 ? 1.076 0.298 -11.467 1.00 13.05 7 PRO A N 10
ATOM 5940 C CA . PRO A 1 7 ? -0.026 1.101 -12.005 1.00 72.10 7 PRO A CA 10
ATOM 5941 C C . PRO A 1 7 ? -0.662 1.997 -10.947 1.00 65.23 7 PRO A C 10
ATOM 5942 O O . PRO A 1 7 ? -1.125 3.098 -11.247 1.00 61.33 7 PRO A O 10
ATOM 5953 N N . THR A 1 8 ? -0.680 1.519 -9.707 1.00 30.22 8 THR A N 10
ATOM 5954 C CA . THR A 1 8 ? -1.259 2.276 -8.604 1.00 51.15 8 THR A CA 10
ATOM 5955 C C . THR A 1 8 ? -0.566 3.624 -8.439 1.00 61.32 8 THR A C 10
ATOM 5956 O O . THR A 1 8 ? -1.110 4.542 -7.827 1.00 71.23 8 THR A O 10
ATOM 5967 N N . GLY A 1 9 ? 0.639 3.736 -8.990 1.00 22.21 9 GLY A N 10
ATOM 5968 C CA . GLY A 1 9 ? 1.387 4.976 -8.892 1.00 72.25 9 GLY A CA 10
ATOM 5969 C C . GLY A 1 9 ? 0.577 6.177 -9.338 1.00 43.42 9 GLY A C 10
ATOM 5970 O O . GLY A 1 9 ? 0.630 7.238 -8.714 1.00 70.12 9 GLY A O 10
ATOM 5974 N N . THR A 1 10 ? -0.174 6.014 -10.423 1.00 22.21 10 THR A N 10
ATOM 5975 C CA . THR A 1 10 ? -0.995 7.094 -10.954 1.00 15.14 10 THR A CA 10
ATOM 5976 C C . THR A 1 10 ? -2.245 7.302 -10.105 1.00 42.43 10 THR A C 10
ATOM 5977 O O . THR A 1 10 ? -2.543 8.422 -9.688 1.00 74.21 10 THR A O 10
ATOM 5988 N N . ILE A 1 11 ? -2.971 6.218 -9.853 1.00 45.42 11 ILE A N 10
ATOM 5989 C CA . ILE A 1 11 ? -4.187 6.283 -9.053 1.00 2.25 11 ILE A CA 10
ATOM 5990 C C . ILE A 1 11 ? -3.919 6.931 -7.698 1.00 74.40 11 ILE A C 10
ATOM 5991 O O . ILE A 1 11 ? -4.571 7.906 -7.324 1.00 74.33 11 ILE A O 10
ATOM 6007 N N . VAL A 1 12 ? -2.954 6.383 -6.966 1.00 74.54 12 VAL A N 10
ATOM 6008 C CA . VAL A 1 12 ? -2.598 6.908 -5.654 1.00 2.10 12 VAL A CA 10
ATOM 6009 C C . VAL A 1 12 ? -2.282 8.398 -5.726 1.00 23.21 12 VAL A C 10
ATOM 6010 O O . VAL A 1 12 ? -2.509 9.139 -4.770 1.00 1.15 12 VAL A O 10
ATOM 6023 N N . LYS A 1 13 ? -1.756 8.831 -6.867 1.00 13.02 13 LYS A N 10
ATOM 6024 C CA . LYS A 1 13 ? -1.410 10.233 -7.066 1.00 41.24 13 LYS A CA 10
ATOM 6025 C C . LYS A 1 13 ? -2.658 11.070 -7.332 1.00 24.54 13 LYS A C 10
ATOM 6026 O O . LYS A 1 13 ? -2.737 12.231 -6.930 1.00 24.32 13 LYS A O 10
ATOM 6045 N N . LYS A 1 14 ? -3.632 10.472 -8.009 1.00 63.05 14 LYS A N 10
ATOM 6046 C CA . LYS A 1 14 ? -4.878 11.160 -8.326 1.00 44.04 14 LYS A CA 10
ATOM 6047 C C . LYS A 1 14 ? -5.791 11.221 -7.106 1.00 72.44 14 LYS A C 10
ATOM 6048 O O . LYS A 1 14 ? -6.315 12.281 -6.763 1.00 33.04 14 LYS A O 10
ATOM 6067 N N . LEU A 1 15 ? -5.977 10.078 -6.455 1.00 20.11 15 LEU A N 10
ATOM 6068 C CA . LEU A 1 15 ? -6.826 10.001 -5.271 1.00 54.44 15 LEU A CA 10
ATOM 6069 C C . LEU A 1 15 ? -6.355 10.978 -4.198 1.00 63.45 15 LEU A C 10
ATOM 6070 O O . LEU A 1 15 ? -7.158 11.511 -3.432 1.00 44.21 15 LEU A O 10
ATOM 6086 N N . THR A 1 16 ? -5.046 11.209 -4.150 1.00 54.01 16 THR A N 10
ATOM 6087 C CA . THR A 1 16 ? -4.467 12.122 -3.172 1.00 73.34 16 THR A CA 10
ATOM 6088 C C . THR A 1 16 ? -4.747 13.574 -3.543 1.00 32.34 16 THR A C 10
ATOM 6089 O O . THR A 1 16 ? -4.841 14.438 -2.672 1.00 11.04 16 THR A O 10
ATOM 6100 N N . GLN A 1 17 ? -4.880 13.834 -4.839 1.00 41.01 17 GLN A N 10
ATOM 6101 C CA . GLN A 1 17 ? -5.149 15.183 -5.323 1.00 73.23 17 GLN A CA 10
ATOM 6102 C C . GLN A 1 17 ? -6.394 15.761 -4.659 1.00 10.34 17 GLN A C 10
ATOM 6103 O O . GLN A 1 17 ? -6.539 16.978 -4.542 1.00 3.43 17 GLN A O 10
ATOM 6117 N N . TYR A 1 18 ? -7.290 14.882 -4.225 1.00 71.43 18 TYR A N 10
ATOM 6118 C CA . TYR A 1 18 ? -8.524 15.305 -3.575 1.00 13.22 18 TYR A CA 10
ATOM 6119 C C . TYR A 1 18 ? -8.374 15.288 -2.057 1.00 24.23 18 TYR A C 10
ATOM 6120 O O . TYR A 1 18 ? -9.035 16.046 -1.348 1.00 72.23 18 TYR A O 10
ATOM 6138 N N . GLU A 1 19 ? -7.498 14.417 -1.565 1.00 65.04 19 GLU A N 10
ATOM 6139 C CA . GLU A 1 19 ? -7.260 14.300 -0.131 1.00 45.35 19 GLU A CA 10
ATOM 6140 C C . GLU A 1 19 ? -6.465 15.495 0.387 1.00 5.11 19 GLU A C 10
ATOM 6141 O O . GLU A 1 19 ? -6.704 15.980 1.493 1.00 10.32 19 GLU A O 10
ATOM 6153 N N . ILE A 1 20 ? -5.518 15.963 -0.419 1.00 51.44 20 ILE A N 10
ATOM 6154 C CA . ILE A 1 20 ? -4.688 17.101 -0.043 1.00 13.03 20 ILE A CA 10
ATOM 6155 C C . ILE A 1 20 ? -5.545 18.297 0.360 1.00 23.43 20 ILE A C 10
ATOM 6156 O O . ILE A 1 20 ? -5.159 19.088 1.220 1.00 21.45 20 ILE A O 10
ATOM 6172 N N . ALA A 1 21 ? -6.710 18.421 -0.266 1.00 70.24 21 ALA A N 10
ATOM 6173 C CA . ALA A 1 21 ? -7.623 19.518 0.029 1.00 34.54 21 ALA A CA 10
ATOM 6174 C C . ALA A 1 21 ? -7.882 19.628 1.528 1.00 21.43 21 ALA A C 10
ATOM 6175 O O . ALA A 1 21 ? -7.858 20.721 2.093 1.00 41.11 21 ALA A O 10
ATOM 6182 N N . TRP A 1 22 ? -8.129 18.489 2.166 1.00 13.30 22 TRP A N 10
ATOM 6183 C CA . TRP A 1 22 ? -8.393 18.459 3.600 1.00 31.22 22 TRP A CA 10
ATOM 6184 C C . TRP A 1 22 ? -7.300 19.192 4.370 1.00 33.45 22 TRP A C 10
ATOM 6185 O O . TRP A 1 22 ? -7.584 19.966 5.284 1.00 13.24 22 TRP A O 10
ATOM 6206 N N . PHE A 1 23 ? -6.050 18.943 3.996 1.00 22.50 23 PHE A N 10
ATOM 6207 C CA . PHE A 1 23 ? -4.914 19.579 4.653 1.00 61.20 23 PHE A CA 10
ATOM 6208 C C . PHE A 1 23 ? -4.764 21.027 4.198 1.00 42.43 23 PHE A C 10
ATOM 6209 O O . PHE A 1 23 ? -4.282 21.879 4.945 1.00 23.32 23 PHE A O 10
ATOM 6226 N N . LYS A 1 24 ? -5.180 21.300 2.966 1.00 42.14 24 LYS A N 10
ATOM 6227 C CA . LYS A 1 24 ? -5.093 22.645 2.408 1.00 34.34 24 LYS A CA 10
ATOM 6228 C C . LYS A 1 24 ? -5.932 23.626 3.222 1.00 62.42 24 LYS A C 10
ATOM 6229 O O . LYS A 1 24 ? -5.615 24.812 3.299 1.00 23.34 24 LYS A O 10
ATOM 6248 N N . ASN A 1 25 ? -7.002 23.122 3.828 1.00 72.35 25 ASN A N 10
ATOM 6249 C CA . ASN A 1 25 ? -7.886 23.954 4.636 1.00 5.11 25 ASN A CA 10
ATOM 6250 C C . ASN A 1 25 ? -7.290 24.195 6.020 1.00 31.30 25 ASN A C 10
ATOM 6251 O O . ASN A 1 25 ? -7.773 25.036 6.778 1.00 4.23 25 ASN A O 10
ATOM 6262 N N . LYS A 1 26 ? -6.238 23.450 6.343 1.00 42.41 26 LYS A N 10
ATOM 6263 C CA . LYS A 1 26 ? -5.574 23.583 7.634 1.00 23.41 26 LYS A CA 10
ATOM 6264 C C . LYS A 1 26 ? -4.403 24.556 7.546 1.00 4.05 26 LYS A C 10
ATOM 6265 O O . LYS A 1 26 ? -4.075 25.238 8.518 1.00 21.33 26 LYS A O 10
ATOM 6284 N N . HIS A 1 27 ? -3.776 24.617 6.376 1.00 50.23 27 HIS A N 10
ATOM 6285 C CA . HIS A 1 27 ? -2.642 25.509 6.161 1.00 13.40 27 HIS A CA 10
ATOM 6286 C C . HIS A 1 27 ? -2.711 26.152 4.779 1.00 63.01 27 HIS A C 10
ATOM 6287 O O . HIS A 1 27 ? -2.529 27.360 4.635 1.00 2.24 27 HIS A O 10
ATOM 6301 N N . GLY A 1 28 ? -2.974 25.335 3.764 1.00 62.53 28 GLY A N 10
ATOM 6302 C CA . GLY A 1 28 ? -3.060 25.841 2.407 1.00 55.24 28 GLY A CA 10
ATOM 6303 C C . GLY A 1 28 ? -1.784 25.615 1.621 1.00 51.43 28 GLY A C 10
ATOM 6304 O O . GLY A 1 28 ? -1.472 26.371 0.700 1.00 4.23 28 GLY A O 10
ATOM 6308 N N . TYR A 1 29 ? -1.044 24.574 1.985 1.00 43.34 29 TYR A N 10
ATOM 6309 C CA . TYR A 1 29 ? 0.208 24.254 1.310 1.00 63.44 29 TYR A CA 10
ATOM 6310 C C . TYR A 1 29 ? 0.207 22.810 0.817 1.00 24.32 29 TYR A C 10
ATOM 6311 O O . TYR A 1 29 ? -0.808 22.117 0.890 1.00 12.42 29 TYR A O 10
ATOM 6329 N N . TYR A 1 30 ? 1.353 22.362 0.316 1.00 23.14 30 TYR A N 10
ATOM 6330 C CA . TYR A 1 30 ? 1.486 21.001 -0.190 1.00 41.12 30 TYR A CA 10
ATOM 6331 C C . TYR A 1 30 ? 2.894 20.465 0.052 1.00 73.32 30 TYR A C 10
ATOM 6332 O O . TYR A 1 30 ? 3.092 19.444 0.711 1.00 60.21 30 TYR A O 10
ATOM 6350 N N . PRO A 1 31 ? 3.896 21.169 -0.494 1.00 2.44 31 PRO A N 10
ATOM 6351 C CA . PRO A 1 31 ? 5.303 20.785 -0.350 1.00 65.14 31 PRO A CA 10
ATOM 6352 C C . PRO A 1 31 ? 5.814 20.975 1.074 1.00 63.32 31 PRO A C 10
ATOM 6353 O O . PRO A 1 31 ? 5.032 21.183 2.001 1.00 32.51 31 PRO A O 10
ATOM 6364 N N . TRP A 1 32 ? 7.130 20.902 1.240 1.00 51.53 32 TRP A N 10
ATOM 6365 C CA . TRP A 1 32 ? 7.745 21.067 2.552 1.00 13.11 32 TRP A CA 10
ATOM 6366 C C . TRP A 1 32 ? 7.905 22.544 2.897 1.00 61.42 32 TRP A C 10
ATOM 6367 O O . TRP A 1 32 ? 8.466 22.889 3.936 1.00 45.53 32 TRP A O 10
ATOM 6388 N N . GLU A 1 33 ? 7.408 23.409 2.019 1.00 44.43 33 GLU A N 10
ATOM 6389 C CA . GLU A 1 33 ? 7.498 24.849 2.232 1.00 43.11 33 GLU A CA 10
ATOM 6390 C C . GLU A 1 33 ? 6.322 25.350 3.064 1.00 15.40 33 GLU A C 10
ATOM 6391 O O . GLU A 1 33 ? 5.690 26.351 2.725 1.00 52.43 33 GLU A O 10
ATOM 6403 N N . ILE A 1 34 ? 6.033 24.647 4.154 1.00 42.31 34 ILE A N 10
ATOM 6404 C CA . ILE A 1 34 ? 4.933 25.021 5.035 1.00 64.34 34 ILE A CA 10
ATOM 6405 C C . ILE A 1 34 ? 5.428 25.863 6.206 1.00 64.34 34 ILE A C 10
ATOM 6406 O O . ILE A 1 34 ? 6.421 25.540 6.859 1.00 70.13 34 ILE A O 10
ATOM 6422 N N . PRO A 1 35 ? 4.720 26.968 6.481 1.00 44.24 35 PRO A N 10
ATOM 6423 C CA . PRO A 1 35 ? 5.068 27.879 7.576 1.00 75.42 35 PRO A CA 10
ATOM 6424 C C . PRO A 1 35 ? 4.817 27.259 8.946 1.00 32.23 35 PRO A C 10
ATOM 6425 O O . PRO A 1 35 ? 4.523 26.068 9.055 1.00 12.31 35 PRO A O 10
ATOM 6436 N N . ARG A 1 36 ? 4.934 28.074 9.990 1.00 64.44 36 ARG A N 10
ATOM 6437 C CA . ARG A 1 36 ? 4.721 27.604 11.353 1.00 0.43 36 ARG A CA 10
ATOM 6438 C C . ARG A 1 36 ? 3.232 27.461 11.652 1.00 14.12 36 ARG A C 10
ATOM 6439 O O . ARG A 1 36 ? 2.393 28.065 10.982 1.00 0.44 36 ARG A O 10
ATOM 6460 N N . CYS A 1 37 ? 2.911 26.658 12.660 1.00 15.14 37 CYS A N 10
ATOM 6461 C CA . CYS A 1 37 ? 1.522 26.434 13.047 1.00 0.23 37 CYS A CA 10
ATOM 6462 C C . CYS A 1 37 ? 1.077 27.453 14.091 1.00 4.42 37 CYS A C 10
ATOM 6463 O O . CYS A 1 37 ? 1.755 28.454 14.324 1.00 55.14 37 CYS A O 10
ATOM 6471 N N . MET A 1 1 ? 4.086 -1.544 -1.461 1.00 61.31 1 MET A N 11
ATOM 6472 C CA . MET A 1 1 ? 4.842 -0.690 -0.553 1.00 11.24 1 MET A CA 11
ATOM 6473 C C . MET A 1 1 ? 5.209 0.629 -1.226 1.00 24.32 1 MET A C 11
ATOM 6474 O O . MET A 1 1 ? 6.384 0.987 -1.313 1.00 61.13 1 MET A O 11
ATOM 6488 N N . LYS A 1 2 ? 4.198 1.348 -1.701 1.00 32.54 2 LYS A N 11
ATOM 6489 C CA . LYS A 1 2 ? 4.414 2.627 -2.365 1.00 54.23 2 LYS A CA 11
ATOM 6490 C C . LYS A 1 2 ? 5.422 2.487 -3.501 1.00 41.21 2 LYS A C 11
ATOM 6491 O O . LYS A 1 2 ? 6.535 3.007 -3.424 1.00 5.14 2 LYS A O 11
ATOM 6510 N N . PHE A 1 3 ? 5.025 1.783 -4.556 1.00 33.03 3 PHE A N 11
ATOM 6511 C CA . PHE A 1 3 ? 5.894 1.575 -5.708 1.00 0.31 3 PHE A CA 11
ATOM 6512 C C . PHE A 1 3 ? 5.854 2.780 -6.643 1.00 42.24 3 PHE A C 11
ATOM 6513 O O . PHE A 1 3 ? 4.992 3.650 -6.519 1.00 33.24 3 PHE A O 11
ATOM 6530 N N . LYS A 1 4 ? 6.795 2.825 -7.581 1.00 33.10 4 LYS A N 11
ATOM 6531 C CA . LYS A 1 4 ? 6.869 3.921 -8.539 1.00 51.42 4 LYS A CA 11
ATOM 6532 C C . LYS A 1 4 ? 6.575 3.429 -9.953 1.00 14.42 4 LYS A C 11
ATOM 6533 O O . LYS A 1 4 ? 6.065 4.177 -10.787 1.00 52.25 4 LYS A O 11
ATOM 6552 N N . PHE A 1 5 ? 6.898 2.167 -10.214 1.00 53.24 5 PHE A N 11
ATOM 6553 C CA . PHE A 1 5 ? 6.667 1.575 -11.527 1.00 44.41 5 PHE A CA 11
ATOM 6554 C C . PHE A 1 5 ? 5.260 0.993 -11.622 1.00 1.31 5 PHE A C 11
ATOM 6555 O O . PHE A 1 5 ? 4.638 1.016 -12.683 1.00 31.31 5 PHE A O 11
ATOM 6572 N N . ASN A 1 6 ? 4.765 0.472 -10.504 1.00 24.21 6 ASN A N 11
ATOM 6573 C CA . ASN A 1 6 ? 3.432 -0.118 -10.460 1.00 42.32 6 ASN A CA 11
ATOM 6574 C C . ASN A 1 6 ? 2.391 0.850 -11.015 1.00 61.42 6 ASN A C 11
ATOM 6575 O O . ASN A 1 6 ? 2.613 2.058 -11.099 1.00 75.22 6 ASN A O 11
ATOM 6586 N N . PRO A 1 7 ? 1.227 0.308 -11.403 1.00 61.40 7 PRO A N 11
ATOM 6587 C CA . PRO A 1 7 ? 0.128 1.105 -11.956 1.00 31.35 7 PRO A CA 11
ATOM 6588 C C . PRO A 1 7 ? -0.525 1.998 -10.906 1.00 72.31 7 PRO A C 11
ATOM 6589 O O . PRO A 1 7 ? -0.990 3.096 -11.212 1.00 50.23 7 PRO A O 11
ATOM 6600 N N . THR A 1 8 ? -0.557 1.520 -9.666 1.00 30.21 8 THR A N 11
ATOM 6601 C CA . THR A 1 8 ? -1.154 2.275 -8.571 1.00 63.51 8 THR A CA 11
ATOM 6602 C C . THR A 1 8 ? -0.470 3.626 -8.398 1.00 60.02 8 THR A C 11
ATOM 6603 O O . THR A 1 8 ? -1.027 4.541 -7.794 1.00 3.52 8 THR A O 11
ATOM 6614 N N . GLY A 1 9 ? 0.741 3.744 -8.934 1.00 3.31 9 GLY A N 11
ATOM 6615 C CA . GLY A 1 9 ? 1.481 4.988 -8.828 1.00 51.41 9 GLY A CA 11
ATOM 6616 C C . GLY A 1 9 ? 0.670 6.185 -9.284 1.00 44.33 9 GLY A C 11
ATOM 6617 O O . GLY A 1 9 ? 0.710 7.247 -8.661 1.00 30.55 9 GLY A O 11
ATOM 6621 N N . THR A 1 10 ? -0.067 6.017 -10.378 1.00 20.13 10 THR A N 11
ATOM 6622 C CA . THR A 1 10 ? -0.888 7.093 -10.919 1.00 30.51 10 THR A CA 11
ATOM 6623 C C . THR A 1 10 ? -2.149 7.294 -10.086 1.00 3.41 10 THR A C 11
ATOM 6624 O O . THR A 1 10 ? -2.459 8.412 -9.673 1.00 43.44 10 THR A O 11
ATOM 6635 N N . ILE A 1 11 ? -2.871 6.206 -9.842 1.00 12.44 11 ILE A N 11
ATOM 6636 C CA . ILE A 1 11 ? -4.097 6.265 -9.056 1.00 34.12 11 ILE A CA 11
ATOM 6637 C C . ILE A 1 11 ? -3.850 6.915 -7.699 1.00 31.44 11 ILE A C 11
ATOM 6638 O O . ILE A 1 11 ? -4.512 7.886 -7.333 1.00 50.34 11 ILE A O 11
ATOM 6654 N N . VAL A 1 12 ? -2.891 6.372 -6.955 1.00 1.40 12 VAL A N 11
ATOM 6655 C CA . VAL A 1 12 ? -2.553 6.901 -5.639 1.00 32.33 12 VAL A CA 11
ATOM 6656 C C . VAL A 1 12 ? -2.245 8.392 -5.708 1.00 5.02 12 VAL A C 11
ATOM 6657 O O . VAL A 1 12 ? -2.487 9.133 -4.755 1.00 30.34 12 VAL A O 11
ATOM 6670 N N . LYS A 1 13 ? -1.708 8.828 -6.843 1.00 31.43 13 LYS A N 11
ATOM 6671 C CA . LYS A 1 13 ? -1.367 10.232 -7.039 1.00 61.50 13 LYS A CA 11
ATOM 6672 C C . LYS A 1 13 ? -2.616 11.061 -7.320 1.00 30.23 13 LYS A C 11
ATOM 6673 O O . LYS A 1 13 ? -2.706 12.222 -6.920 1.00 31.35 13 LYS A O 11
ATOM 6692 N N . LYS A 1 14 ? -3.579 10.458 -8.009 1.00 23.53 14 LYS A N 11
ATOM 6693 C CA . LYS A 1 14 ? -4.824 11.139 -8.341 1.00 34.51 14 LYS A CA 11
ATOM 6694 C C . LYS A 1 14 ? -5.753 11.194 -7.132 1.00 52.11 14 LYS A C 11
ATOM 6695 O O . LYS A 1 14 ? -6.287 12.251 -6.795 1.00 14.51 14 LYS A O 11
ATOM 6714 N N . LEU A 1 15 ? -5.940 10.050 -6.483 1.00 14.42 15 LEU A N 11
ATOM 6715 C CA . LEU A 1 15 ? -6.804 9.969 -5.310 1.00 3.24 15 LEU A CA 11
ATOM 6716 C C . LEU A 1 15 ? -6.350 10.947 -4.231 1.00 10.42 15 LEU A C 11
ATOM 6717 O O . LEU A 1 15 ? -7.165 11.477 -3.474 1.00 61.41 15 LEU A O 11
ATOM 6733 N N . THR A 1 16 ? -5.044 11.186 -4.167 1.00 24.34 16 THR A N 11
ATOM 6734 C CA . THR A 1 16 ? -4.481 12.101 -3.182 1.00 31.02 16 THR A CA 11
ATOM 6735 C C . THR A 1 16 ? -4.764 13.552 -3.555 1.00 63.31 16 THR A C 11
ATOM 6736 O O . THR A 1 16 ? -4.872 14.415 -2.685 1.00 41.42 16 THR A O 11
ATOM 6747 N N . GLN A 1 17 ? -4.883 13.812 -4.853 1.00 64.51 17 GLN A N 11
ATOM 6748 C CA . GLN A 1 17 ? -5.153 15.159 -5.340 1.00 62.03 17 GLN A CA 11
ATOM 6749 C C . GLN A 1 17 ? -6.408 15.731 -4.691 1.00 13.25 17 GLN A C 11
ATOM 6750 O O . GLN A 1 17 ? -6.561 16.948 -4.576 1.00 62.40 17 GLN A O 11
ATOM 6764 N N . TYR A 1 18 ? -7.305 14.847 -4.267 1.00 44.01 18 TYR A N 11
ATOM 6765 C CA . TYR A 1 18 ? -8.549 15.264 -3.631 1.00 45.32 18 TYR A CA 11
ATOM 6766 C C . TYR A 1 18 ? -8.416 15.248 -2.111 1.00 62.44 18 TYR A C 11
ATOM 6767 O O . TYR A 1 18 ? -9.089 16.003 -1.411 1.00 30.31 18 TYR A O 11
ATOM 6785 N N . GLU A 1 19 ? -7.542 14.381 -1.610 1.00 23.32 19 GLU A N 11
ATOM 6786 C CA . GLU A 1 19 ? -7.320 14.265 -0.173 1.00 72.02 19 GLU A CA 11
ATOM 6787 C C . GLU A 1 19 ? -6.537 15.463 0.355 1.00 43.32 19 GLU A C 11
ATOM 6788 O O . GLU A 1 19 ? -6.792 15.948 1.457 1.00 12.24 19 GLU A O 11
ATOM 6800 N N . ILE A 1 20 ? -5.582 15.935 -0.440 1.00 21.11 20 ILE A N 11
ATOM 6801 C CA . ILE A 1 20 ? -4.762 17.076 -0.053 1.00 45.14 20 ILE A CA 11
ATOM 6802 C C . ILE A 1 20 ? -5.628 18.269 0.338 1.00 62.52 20 ILE A C 11
ATOM 6803 O O . ILE A 1 20 ? -5.256 19.062 1.202 1.00 32.43 20 ILE A O 11
ATOM 6819 N N . ALA A 1 21 ? -6.786 18.388 -0.304 1.00 24.42 21 ALA A N 11
ATOM 6820 C CA . ALA A 1 21 ? -7.707 19.481 -0.020 1.00 71.23 21 ALA A CA 11
ATOM 6821 C C . ALA A 1 21 ? -7.985 19.591 1.475 1.00 31.30 21 ALA A C 11
ATOM 6822 O O . ALA A 1 21 ? -7.973 20.685 2.039 1.00 22.32 21 ALA A O 11
ATOM 6829 N N . TRP A 1 22 ? -8.236 18.452 2.110 1.00 30.14 22 TRP A N 11
ATOM 6830 C CA . TRP A 1 22 ? -8.518 18.421 3.541 1.00 10.21 22 TRP A CA 11
ATOM 6831 C C . TRP A 1 22 ? -7.438 19.159 4.325 1.00 71.03 22 TRP A C 11
ATOM 6832 O O . TRP A 1 22 ? -7.737 19.933 5.234 1.00 0.13 22 TRP A O 11
ATOM 6853 N N . PHE A 1 23 ? -6.182 18.915 3.967 1.00 61.25 23 PHE A N 11
ATOM 6854 C CA . PHE A 1 23 ? -5.057 19.556 4.637 1.00 12.14 23 PHE A CA 11
ATOM 6855 C C . PHE A 1 23 ? -4.907 21.005 4.183 1.00 52.10 23 PHE A C 11
ATOM 6856 O O . PHE A 1 23 ? -4.438 21.859 4.936 1.00 72.11 23 PHE A O 11
ATOM 6873 N N . LYS A 1 24 ? -5.308 21.275 2.945 1.00 14.14 24 LYS A N 11
ATOM 6874 C CA . LYS A 1 24 ? -5.220 22.620 2.388 1.00 33.33 24 LYS A CA 11
ATOM 6875 C C . LYS A 1 24 ? -6.073 23.598 3.190 1.00 31.31 24 LYS A C 11
ATOM 6876 O O . LYS A 1 24 ? -5.762 24.785 3.271 1.00 41.11 24 LYS A O 11
ATOM 6895 N N . ASN A 1 25 ? -7.149 23.090 3.782 1.00 32.12 25 ASN A N 11
ATOM 6896 C CA . ASN A 1 25 ? -8.046 23.919 4.579 1.00 53.33 25 ASN A CA 11
ATOM 6897 C C . ASN A 1 25 ? -7.470 24.163 5.970 1.00 3.30 25 ASN A C 11
ATOM 6898 O O . ASN A 1 25 ? -7.965 25.004 6.721 1.00 32.42 25 ASN A O 11
ATOM 6909 N N . LYS A 1 26 ? -6.419 23.423 6.307 1.00 0.21 26 LYS A N 11
ATOM 6910 C CA . LYS A 1 26 ? -5.772 23.559 7.607 1.00 51.12 26 LYS A CA 11
ATOM 6911 C C . LYS A 1 26 ? -4.604 24.537 7.534 1.00 41.15 26 LYS A C 11
ATOM 6912 O O . LYS A 1 26 ? -4.292 25.221 8.509 1.00 64.11 26 LYS A O 11
ATOM 6931 N N . HIS A 1 27 ? -3.962 24.600 6.371 1.00 73.40 27 HIS A N 11
ATOM 6932 C CA . HIS A 1 27 ? -2.829 25.496 6.170 1.00 14.23 27 HIS A CA 11
ATOM 6933 C C . HIS A 1 27 ? -2.882 26.137 4.787 1.00 54.22 27 HIS A C 11
ATOM 6934 O O . HIS A 1 27 ? -2.703 27.346 4.645 1.00 71.05 27 HIS A O 11
ATOM 6948 N N . GLY A 1 28 ? -3.129 25.318 3.769 1.00 72.10 28 GLY A N 11
ATOM 6949 C CA . GLY A 1 28 ? -3.200 25.823 2.410 1.00 12.14 28 GLY A CA 11
ATOM 6950 C C . GLY A 1 28 ? -1.913 25.602 1.642 1.00 63.05 28 GLY A C 11
ATOM 6951 O O . GLY A 1 28 ? -1.591 26.358 0.725 1.00 53.33 28 GLY A O 11
ATOM 6955 N N . TYR A 1 29 ? -1.173 24.564 2.016 1.00 50.12 29 TYR A N 11
ATOM 6956 C CA . TYR A 1 29 ? 0.089 24.248 1.358 1.00 40.04 29 TYR A CA 11
ATOM 6957 C C . TYR A 1 29 ? 0.100 22.804 0.866 1.00 63.12 29 TYR A C 11
ATOM 6958 O O . TYR A 1 29 ? -0.914 22.108 0.926 1.00 64.25 29 TYR A O 11
ATOM 6976 N N . TYR A 1 30 ? 1.254 22.360 0.381 1.00 45.35 30 TYR A N 11
ATOM 6977 C CA . TYR A 1 30 ? 1.399 21.000 -0.124 1.00 22.24 30 TYR A CA 11
ATOM 6978 C C . TYR A 1 30 ? 2.806 20.469 0.137 1.00 35.12 30 TYR A C 11
ATOM 6979 O O . TYR A 1 30 ? 2.999 19.449 0.799 1.00 1.13 30 TYR A O 11
ATOM 6997 N N . PRO A 1 31 ? 3.812 21.177 -0.395 1.00 44.41 31 PRO A N 11
ATOM 6998 C CA . PRO A 1 31 ? 5.219 20.798 -0.233 1.00 42.52 31 PRO A CA 11
ATOM 6999 C C . PRO A 1 31 ? 5.710 20.991 1.198 1.00 64.25 31 PRO A C 11
ATOM 7000 O O . PRO A 1 31 ? 4.915 21.196 2.114 1.00 11.03 31 PRO A O 11
ATOM 7011 N N . TRP A 1 32 ? 7.024 20.924 1.381 1.00 71.51 32 TRP A N 11
ATOM 7012 C CA . TRP A 1 32 ? 7.621 21.091 2.701 1.00 34.13 32 TRP A CA 11
ATOM 7013 C C . TRP A 1 32 ? 7.771 22.568 3.047 1.00 12.24 32 TRP A C 11
ATOM 7014 O O . TRP A 1 32 ? 8.317 22.917 4.093 1.00 20.45 32 TRP A O 11
ATOM 7035 N N . GLU A 1 33 ? 7.282 23.432 2.162 1.00 25.35 33 GLU A N 11
ATOM 7036 C CA . GLU A 1 33 ? 7.364 24.872 2.376 1.00 20.12 33 GLU A CA 11
ATOM 7037 C C . GLU A 1 33 ? 6.174 25.369 3.192 1.00 23.14 33 GLU A C 11
ATOM 7038 O O . GLU A 1 33 ? 5.543 26.367 2.844 1.00 3.43 33 GLU A O 11
ATOM 7050 N N . ILE A 1 34 ? 5.874 24.665 4.279 1.00 42.13 34 ILE A N 11
ATOM 7051 C CA . ILE A 1 34 ? 4.761 25.035 5.144 1.00 24.45 34 ILE A CA 11
ATOM 7052 C C . ILE A 1 34 ? 5.238 25.879 6.322 1.00 75.13 34 ILE A C 11
ATOM 7053 O O . ILE A 1 34 ? 6.222 25.560 6.988 1.00 5.21 34 ILE A O 11
ATOM 7069 N N . PRO A 1 35 ? 4.522 26.982 6.587 1.00 73.15 35 PRO A N 11
ATOM 7070 C CA . PRO A 1 35 ? 4.851 27.894 7.686 1.00 52.11 35 PRO A CA 11
ATOM 7071 C C . PRO A 1 35 ? 4.584 27.274 9.053 1.00 1.02 35 PRO A C 11
ATOM 7072 O O . PRO A 1 35 ? 4.298 26.081 9.159 1.00 4.22 35 PRO A O 11
ATOM 7083 N N . ARG A 1 36 ? 4.679 28.091 10.097 1.00 53.10 36 ARG A N 11
ATOM 7084 C CA . ARG A 1 36 ? 4.448 27.622 11.458 1.00 62.10 36 ARG A CA 11
ATOM 7085 C C . ARG A 1 36 ? 4.120 28.787 12.387 1.00 51.34 36 ARG A C 11
ATOM 7086 O O . ARG A 1 36 ? 4.363 29.948 12.052 1.00 31.45 36 ARG A O 11
ATOM 7107 N N . CYS A 1 37 ? 3.567 28.471 13.552 1.00 72.41 37 CYS A N 11
ATOM 7108 C CA . CYS A 1 37 ? 3.204 29.491 14.529 1.00 53.34 37 CYS A CA 11
ATOM 7109 C C . CYS A 1 37 ? 4.273 29.615 15.609 1.00 44.22 37 CYS A C 11
ATOM 7110 O O . CYS A 1 37 ? 4.835 30.690 15.820 1.00 74.31 37 CYS A O 11
ATOM 7118 N N . MET A 1 1 ? 6.319 -1.139 -0.414 1.00 0.22 1 MET A N 12
ATOM 7119 C CA . MET A 1 1 ? 5.118 -0.312 -0.382 1.00 71.31 1 MET A CA 12
ATOM 7120 C C . MET A 1 1 ? 5.313 0.962 -1.197 1.00 42.04 1 MET A C 12
ATOM 7121 O O . MET A 1 1 ? 6.425 1.480 -1.303 1.00 22.22 1 MET A O 12
ATOM 7135 N N . LYS A 1 2 ? 4.226 1.463 -1.773 1.00 54.20 2 LYS A N 12
ATOM 7136 C CA . LYS A 1 2 ? 4.276 2.678 -2.578 1.00 62.34 2 LYS A CA 12
ATOM 7137 C C . LYS A 1 2 ? 5.304 2.546 -3.698 1.00 74.51 2 LYS A C 12
ATOM 7138 O O . LYS A 1 2 ? 6.361 3.176 -3.662 1.00 33.43 2 LYS A O 12
ATOM 7157 N N . PHE A 1 3 ? 4.985 1.724 -4.693 1.00 25.22 3 PHE A N 12
ATOM 7158 C CA . PHE A 1 3 ? 5.881 1.510 -5.824 1.00 20.33 3 PHE A CA 12
ATOM 7159 C C . PHE A 1 3 ? 5.879 2.718 -6.755 1.00 41.23 3 PHE A C 12
ATOM 7160 O O . PHE A 1 3 ? 5.079 3.640 -6.594 1.00 73.13 3 PHE A O 12
ATOM 7177 N N . LYS A 1 4 ? 6.782 2.707 -7.730 1.00 54.44 4 LYS A N 12
ATOM 7178 C CA . LYS A 1 4 ? 6.886 3.801 -8.690 1.00 34.45 4 LYS A CA 12
ATOM 7179 C C . LYS A 1 4 ? 6.570 3.317 -10.102 1.00 0.55 4 LYS A C 12
ATOM 7180 O O . LYS A 1 4 ? 6.061 4.075 -10.928 1.00 64.23 4 LYS A O 12
ATOM 7199 N N . PHE A 1 5 ? 6.874 2.052 -10.371 1.00 14.03 5 PHE A N 12
ATOM 7200 C CA . PHE A 1 5 ? 6.622 1.468 -11.683 1.00 33.11 5 PHE A CA 12
ATOM 7201 C C . PHE A 1 5 ? 5.211 0.891 -11.760 1.00 1.23 5 PHE A C 12
ATOM 7202 O O . PHE A 1 5 ? 4.577 0.913 -12.814 1.00 20.33 5 PHE A O 12
ATOM 7219 N N . ASN A 1 6 ? 4.727 0.375 -10.634 1.00 50.55 6 ASN A N 12
ATOM 7220 C CA . ASN A 1 6 ? 3.392 -0.209 -10.574 1.00 10.53 6 ASN A CA 12
ATOM 7221 C C . ASN A 1 6 ? 2.347 0.765 -11.111 1.00 4.10 6 ASN A C 12
ATOM 7222 O O . ASN A 1 6 ? 2.573 1.972 -11.195 1.00 0.52 6 ASN A O 12
ATOM 7233 N N . PRO A 1 7 ? 1.175 0.229 -11.483 1.00 45.34 7 PRO A N 12
ATOM 7234 C CA . PRO A 1 7 ? 0.072 1.033 -12.018 1.00 20.12 7 PRO A CA 12
ATOM 7235 C C . PRO A 1 7 ? -0.562 1.926 -10.957 1.00 22.24 7 PRO A C 12
ATOM 7236 O O . PRO A 1 7 ? -1.025 3.028 -11.253 1.00 21.12 7 PRO A O 12
ATOM 7247 N N . THR A 1 8 ? -0.579 1.444 -9.718 1.00 13.04 8 THR A N 12
ATOM 7248 C CA . THR A 1 8 ? -1.157 2.198 -8.612 1.00 42.24 8 THR A CA 12
ATOM 7249 C C . THR A 1 8 ? -0.463 3.545 -8.444 1.00 23.14 8 THR A C 12
ATOM 7250 O O . THR A 1 8 ? -1.006 4.461 -7.828 1.00 42.43 8 THR A O 12
ATOM 7261 N N . GLY A 1 9 ? 0.742 3.658 -8.995 1.00 51.02 9 GLY A N 12
ATOM 7262 C CA . GLY A 1 9 ? 1.490 4.897 -8.895 1.00 3.33 9 GLY A CA 12
ATOM 7263 C C . GLY A 1 9 ? 0.681 6.101 -9.336 1.00 31.24 9 GLY A C 12
ATOM 7264 O O . GLY A 1 9 ? 0.735 7.159 -8.708 1.00 54.11 9 GLY A O 12
ATOM 7268 N N . THR A 1 10 ? -0.071 5.941 -10.420 1.00 54.21 10 THR A N 12
ATOM 7269 C CA . THR A 1 10 ? -0.893 7.024 -10.946 1.00 71.33 10 THR A CA 12
ATOM 7270 C C . THR A 1 10 ? -2.142 7.230 -10.096 1.00 65.52 10 THR A C 12
ATOM 7271 O O . THR A 1 10 ? -2.439 8.348 -9.675 1.00 34.40 10 THR A O 12
ATOM 7282 N N . ILE A 1 11 ? -2.867 6.145 -9.847 1.00 74.11 11 ILE A N 12
ATOM 7283 C CA . ILE A 1 11 ? -4.083 6.207 -9.045 1.00 40.41 11 ILE A CA 12
ATOM 7284 C C . ILE A 1 11 ? -3.814 6.851 -7.689 1.00 32.52 11 ILE A C 12
ATOM 7285 O O . ILE A 1 11 ? -4.465 7.825 -7.312 1.00 33.14 11 ILE A O 12
ATOM 7301 N N . VAL A 1 12 ? -2.849 6.300 -6.960 1.00 30.55 12 VAL A N 12
ATOM 7302 C CA . VAL A 1 12 ? -2.491 6.821 -5.646 1.00 32.12 12 VAL A CA 12
ATOM 7303 C C . VAL A 1 12 ? -2.174 8.311 -5.713 1.00 71.54 12 VAL A C 12
ATOM 7304 O O . VAL A 1 12 ? -2.400 9.049 -4.754 1.00 43.04 12 VAL A O 12
ATOM 7317 N N . LYS A 1 13 ? -1.650 8.747 -6.853 1.00 63.05 13 LYS A N 12
ATOM 7318 C CA . LYS A 1 13 ? -1.302 10.150 -7.049 1.00 74.51 13 LYS A CA 12
ATOM 7319 C C . LYS A 1 13 ? -2.550 10.988 -7.310 1.00 62.42 13 LYS A C 12
ATOM 7320 O O . LYS A 1 13 ? -2.627 12.148 -6.905 1.00 33.42 13 LYS A O 12
ATOM 7339 N N . LYS A 1 14 ? -3.525 10.393 -7.989 1.00 33.14 14 LYS A N 12
ATOM 7340 C CA . LYS A 1 14 ? -4.771 11.083 -8.302 1.00 20.22 14 LYS A CA 12
ATOM 7341 C C . LYS A 1 14 ? -5.683 11.140 -7.081 1.00 34.42 14 LYS A C 12
ATOM 7342 O O . LYS A 1 14 ? -6.206 12.199 -6.732 1.00 51.13 14 LYS A O 12
ATOM 7361 N N . LEU A 1 15 ? -5.870 9.995 -6.434 1.00 23.44 15 LEU A N 12
ATOM 7362 C CA . LEU A 1 15 ? -6.718 9.914 -5.250 1.00 12.35 15 LEU A CA 12
ATOM 7363 C C . LEU A 1 15 ? -6.246 10.887 -4.174 1.00 4.10 15 LEU A C 12
ATOM 7364 O O . LEU A 1 15 ? -7.048 11.418 -3.405 1.00 41.44 15 LEU A O 12
ATOM 7380 N N . THR A 1 16 ? -4.937 11.119 -4.126 1.00 32.50 16 THR A N 12
ATOM 7381 C CA . THR A 1 16 ? -4.357 12.028 -3.146 1.00 14.10 16 THR A CA 12
ATOM 7382 C C . THR A 1 16 ? -4.638 13.481 -3.511 1.00 51.31 16 THR A C 12
ATOM 7383 O O . THR A 1 16 ? -4.731 14.343 -2.637 1.00 64.13 16 THR A O 12
ATOM 7394 N N . GLN A 1 17 ? -4.773 13.746 -4.807 1.00 31.44 17 GLN A N 12
ATOM 7395 C CA . GLN A 1 17 ? -5.043 15.096 -5.286 1.00 74.11 17 GLN A CA 12
ATOM 7396 C C . GLN A 1 17 ? -6.288 15.672 -4.618 1.00 62.34 17 GLN A C 12
ATOM 7397 O O . GLN A 1 17 ? -6.433 16.888 -4.498 1.00 11.40 17 GLN A O 12
ATOM 7411 N N . TYR A 1 18 ? -7.183 14.790 -4.186 1.00 43.34 18 TYR A N 12
ATOM 7412 C CA . TYR A 1 18 ? -8.416 15.211 -3.533 1.00 54.22 18 TYR A CA 12
ATOM 7413 C C . TYR A 1 18 ? -8.264 15.189 -2.015 1.00 51.13 18 TYR A C 12
ATOM 7414 O O . TYR A 1 18 ? -8.925 15.945 -1.304 1.00 21.12 18 TYR A O 12
ATOM 7432 N N . GLU A 1 19 ? -7.387 14.317 -1.528 1.00 35.24 19 GLU A N 12
ATOM 7433 C CA . GLU A 1 19 ? -7.148 14.196 -0.094 1.00 60.44 19 GLU A CA 12
ATOM 7434 C C . GLU A 1 19 ? -6.353 15.389 0.427 1.00 0.22 19 GLU A C 12
ATOM 7435 O O . GLU A 1 19 ? -6.592 15.871 1.535 1.00 50.22 19 GLU A O 12
ATOM 7447 N N . ILE A 1 20 ? -5.407 15.860 -0.378 1.00 60.04 20 ILE A N 12
ATOM 7448 C CA . ILE A 1 20 ? -4.577 16.997 0.001 1.00 33.30 20 ILE A CA 12
ATOM 7449 C C . ILE A 1 20 ? -5.434 18.191 0.408 1.00 62.10 20 ILE A C 12
ATOM 7450 O O . ILE A 1 20 ? -5.048 18.980 1.270 1.00 24.51 20 ILE A O 12
ATOM 7466 N N . ALA A 1 21 ? -6.600 18.316 -0.218 1.00 4.55 21 ALA A N 12
ATOM 7467 C CA . ALA A 1 21 ? -7.513 19.412 0.082 1.00 12.11 21 ALA A CA 12
ATOM 7468 C C . ALA A 1 21 ? -7.771 19.518 1.581 1.00 21.54 21 ALA A C 12
ATOM 7469 O O . ALA A 1 21 ? -7.747 20.609 2.149 1.00 1.43 21 ALA A O 12
ATOM 7476 N N . TRP A 1 22 ? -8.018 18.377 2.216 1.00 44.31 22 TRP A N 12
ATOM 7477 C CA . TRP A 1 22 ? -8.281 18.342 3.650 1.00 3.41 22 TRP A CA 12
ATOM 7478 C C . TRP A 1 22 ? -7.188 19.073 4.422 1.00 4.10 22 TRP A C 12
ATOM 7479 O O . TRP A 1 22 ? -7.471 19.845 5.338 1.00 12.12 22 TRP A O 12
ATOM 7500 N N . PHE A 1 23 ? -5.937 18.825 4.046 1.00 12.14 23 PHE A N 12
ATOM 7501 C CA . PHE A 1 23 ? -4.801 19.460 4.705 1.00 71.43 23 PHE A CA 12
ATOM 7502 C C . PHE A 1 23 ? -4.652 20.910 4.254 1.00 64.32 23 PHE A C 12
ATOM 7503 O O . PHE A 1 23 ? -4.169 21.759 5.004 1.00 73.24 23 PHE A O 12
ATOM 7520 N N . LYS A 1 24 ? -5.068 21.186 3.023 1.00 52.13 24 LYS A N 12
ATOM 7521 C CA . LYS A 1 24 ? -4.982 22.532 2.470 1.00 54.43 24 LYS A CA 12
ATOM 7522 C C . LYS A 1 24 ? -5.820 23.511 3.287 1.00 74.34 24 LYS A C 12
ATOM 7523 O O . LYS A 1 24 ? -5.503 24.697 3.368 1.00 74.53 24 LYS A O 12
ATOM 7542 N N . ASN A 1 25 ? -6.890 23.005 3.891 1.00 34.24 25 ASN A N 12
ATOM 7543 C CA . ASN A 1 25 ? -7.773 23.834 4.703 1.00 13.51 25 ASN A CA 12
ATOM 7544 C C . ASN A 1 25 ? -7.177 24.071 6.087 1.00 30.24 25 ASN A C 12
ATOM 7545 O O . ASN A 1 25 ? -7.659 24.910 6.849 1.00 74.43 25 ASN A O 12
ATOM 7556 N N . LYS A 1 26 ? -6.124 23.326 6.407 1.00 33.11 26 LYS A N 12
ATOM 7557 C CA . LYS A 1 26 ? -5.459 23.454 7.698 1.00 14.24 26 LYS A CA 12
ATOM 7558 C C . LYS A 1 26 ? -4.289 24.428 7.613 1.00 1.52 26 LYS A C 12
ATOM 7559 O O . LYS A 1 26 ? -3.961 25.107 8.587 1.00 10.30 26 LYS A O 12
ATOM 7578 N N . HIS A 1 27 ? -3.663 24.494 6.442 1.00 21.44 27 HIS A N 12
ATOM 7579 C CA . HIS A 1 27 ? -2.530 25.387 6.230 1.00 42.11 27 HIS A CA 12
ATOM 7580 C C . HIS A 1 27 ? -2.599 26.034 4.850 1.00 71.33 27 HIS A C 12
ATOM 7581 O O . HIS A 1 27 ? -2.418 27.242 4.710 1.00 44.43 27 HIS A O 12
ATOM 7595 N N . GLY A 1 28 ? -2.862 25.219 3.832 1.00 13.22 28 GLY A N 12
ATOM 7596 C CA . GLY A 1 28 ? -2.950 25.730 2.477 1.00 62.14 28 GLY A CA 12
ATOM 7597 C C . GLY A 1 28 ? -1.674 25.507 1.689 1.00 23.35 28 GLY A C 12
ATOM 7598 O O . GLY A 1 28 ? -1.362 26.265 0.771 1.00 1.11 28 GLY A O 12
ATOM 7602 N N . TYR A 1 29 ? -0.933 24.465 2.050 1.00 60.30 29 TYR A N 12
ATOM 7603 C CA . TYR A 1 29 ? 0.319 24.146 1.373 1.00 12.35 29 TYR A CA 12
ATOM 7604 C C . TYR A 1 29 ? 0.318 22.704 0.876 1.00 32.14 29 TYR A C 12
ATOM 7605 O O . TYR A 1 29 ? -0.698 22.011 0.948 1.00 44.33 29 TYR A O 12
ATOM 7623 N N . TYR A 1 30 ? 1.463 22.258 0.373 1.00 25.14 30 TYR A N 12
ATOM 7624 C CA . TYR A 1 30 ? 1.596 20.899 -0.138 1.00 22.34 30 TYR A CA 12
ATOM 7625 C C . TYR A 1 30 ? 3.004 20.362 0.102 1.00 32.53 30 TYR A C 12
ATOM 7626 O O . TYR A 1 30 ? 3.202 19.339 0.758 1.00 24.41 30 TYR A O 12
ATOM 7644 N N . PRO A 1 31 ? 4.006 21.068 -0.441 1.00 61.12 31 PRO A N 12
ATOM 7645 C CA . PRO A 1 31 ? 5.413 20.683 -0.300 1.00 5.03 31 PRO A CA 12
ATOM 7646 C C . PRO A 1 31 ? 5.925 20.868 1.125 1.00 53.42 31 PRO A C 12
ATOM 7647 O O . PRO A 1 31 ? 5.143 21.074 2.053 1.00 74.20 31 PRO A O 12
ATOM 7658 N N . TRP A 1 32 ? 7.240 20.795 1.290 1.00 4.12 32 TRP A N 12
ATOM 7659 C CA . TRP A 1 32 ? 7.856 20.955 2.603 1.00 54.51 32 TRP A CA 12
ATOM 7660 C C . TRP A 1 32 ? 8.016 22.431 2.952 1.00 24.11 32 TRP A C 12
ATOM 7661 O O . TRP A 1 32 ? 8.578 22.773 3.992 1.00 41.41 32 TRP A O 12
ATOM 7682 N N . GLU A 1 33 ? 7.520 23.299 2.077 1.00 54.52 33 GLU A N 12
ATOM 7683 C CA . GLU A 1 33 ? 7.610 24.738 2.294 1.00 12.55 33 GLU A CA 12
ATOM 7684 C C . GLU A 1 33 ? 6.433 25.237 3.129 1.00 44.43 33 GLU A C 12
ATOM 7685 O O . GLU A 1 33 ? 5.802 26.239 2.793 1.00 55.53 33 GLU A O 12
ATOM 7697 N N . ILE A 1 34 ? 6.146 24.531 4.217 1.00 75.14 34 ILE A N 12
ATOM 7698 C CA . ILE A 1 34 ? 5.046 24.902 5.099 1.00 61.22 34 ILE A CA 12
ATOM 7699 C C . ILE A 1 34 ? 5.542 25.740 6.272 1.00 13.12 34 ILE A C 12
ATOM 7700 O O . ILE A 1 34 ? 6.535 25.415 6.924 1.00 54.42 34 ILE A O 12
ATOM 7716 N N . PRO A 1 35 ? 4.834 26.845 6.551 1.00 71.12 35 PRO A N 12
ATOM 7717 C CA . PRO A 1 35 ? 5.182 27.752 7.649 1.00 74.13 35 PRO A CA 12
ATOM 7718 C C . PRO A 1 35 ? 4.931 27.128 9.017 1.00 5.04 35 PRO A C 12
ATOM 7719 O O . PRO A 1 35 ? 4.640 25.937 9.123 1.00 73.31 35 PRO A O 12
ATOM 7730 N N . ARG A 1 36 ? 5.047 27.940 10.063 1.00 42.31 36 ARG A N 12
ATOM 7731 C CA . ARG A 1 36 ? 4.834 27.467 11.425 1.00 22.03 36 ARG A CA 12
ATOM 7732 C C . ARG A 1 36 ? 3.360 27.158 11.669 1.00 11.13 36 ARG A C 12
ATOM 7733 O O . ARG A 1 36 ? 2.487 27.637 10.944 1.00 30.22 36 ARG A O 12
ATOM 7754 N N . CYS A 1 37 ? 3.091 26.356 12.693 1.00 34.12 37 CYS A N 12
ATOM 7755 C CA . CYS A 1 37 ? 1.722 25.982 13.032 1.00 21.11 37 CYS A CA 12
ATOM 7756 C C . CYS A 1 37 ? 0.915 27.203 13.461 1.00 22.13 37 CYS A C 12
ATOM 7757 O O . CYS A 1 37 ? 1.403 28.331 13.408 1.00 11.31 37 CYS A O 12
ATOM 7765 N N . MET A 1 1 ? 5.699 -1.227 -1.162 1.00 15.23 1 MET A N 13
ATOM 7766 C CA . MET A 1 1 ? 5.241 -0.066 -0.407 1.00 43.31 1 MET A CA 13
ATOM 7767 C C . MET A 1 1 ? 5.311 1.198 -1.259 1.00 23.04 1 MET A C 13
ATOM 7768 O O . MET A 1 1 ? 6.360 1.836 -1.356 1.00 54.20 1 MET A O 13
ATOM 7782 N N . LYS A 1 2 ? 4.189 1.554 -1.874 1.00 51.21 2 LYS A N 13
ATOM 7783 C CA . LYS A 1 2 ? 4.122 2.742 -2.717 1.00 12.11 2 LYS A CA 13
ATOM 7784 C C . LYS A 1 2 ? 5.112 2.645 -3.873 1.00 51.43 2 LYS A C 13
ATOM 7785 O O . LYS A 1 2 ? 6.013 3.474 -4.003 1.00 0.30 2 LYS A O 13
ATOM 7804 N N . PHE A 1 3 ? 4.938 1.629 -4.712 1.00 12.50 3 PHE A N 13
ATOM 7805 C CA . PHE A 1 3 ? 5.816 1.425 -5.858 1.00 51.21 3 PHE A CA 13
ATOM 7806 C C . PHE A 1 3 ? 5.814 2.649 -6.770 1.00 21.14 3 PHE A C 13
ATOM 7807 O O . PHE A 1 3 ? 4.993 3.553 -6.613 1.00 4.20 3 PHE A O 13
ATOM 7824 N N . LYS A 1 4 ? 6.740 2.671 -7.723 1.00 33.44 4 LYS A N 13
ATOM 7825 C CA . LYS A 1 4 ? 6.847 3.781 -8.661 1.00 14.50 4 LYS A CA 13
ATOM 7826 C C . LYS A 1 4 ? 6.542 3.323 -10.084 1.00 1.24 4 LYS A C 13
ATOM 7827 O O . LYS A 1 4 ? 6.073 4.105 -10.911 1.00 62.23 4 LYS A O 13
ATOM 7846 N N . PHE A 1 5 ? 6.810 2.052 -10.361 1.00 24.50 5 PHE A N 13
ATOM 7847 C CA . PHE A 1 5 ? 6.564 1.489 -11.684 1.00 5.22 5 PHE A CA 13
ATOM 7848 C C . PHE A 1 5 ? 5.150 0.926 -11.781 1.00 14.11 5 PHE A C 13
ATOM 7849 O O . PHE A 1 5 ? 4.525 0.969 -12.840 1.00 34.14 5 PHE A O 13
ATOM 7866 N N . ASN A 1 6 ? 4.652 0.398 -10.668 1.00 33.14 6 ASN A N 13
ATOM 7867 C CA . ASN A 1 6 ? 3.311 -0.175 -10.627 1.00 22.34 6 ASN A CA 13
ATOM 7868 C C . ASN A 1 6 ? 2.281 0.812 -11.166 1.00 72.14 6 ASN A C 13
ATOM 7869 O O . ASN A 1 6 ? 2.517 2.018 -11.237 1.00 45.01 6 ASN A O 13
ATOM 7880 N N . PRO A 1 7 ? 1.109 0.289 -11.556 1.00 54.44 7 PRO A N 13
ATOM 7881 C CA . PRO A 1 7 ? 0.018 1.107 -12.096 1.00 32.04 7 PRO A CA 13
ATOM 7882 C C . PRO A 1 7 ? -0.620 1.996 -11.033 1.00 70.15 7 PRO A C 13
ATOM 7883 O O . PRO A 1 7 ? -1.072 3.104 -11.325 1.00 64.10 7 PRO A O 13
ATOM 7894 N N . THR A 1 8 ? -0.654 1.504 -9.799 1.00 20.22 8 THR A N 13
ATOM 7895 C CA . THR A 1 8 ? -1.237 2.253 -8.693 1.00 51.22 8 THR A CA 13
ATOM 7896 C C . THR A 1 8 ? -0.535 3.593 -8.506 1.00 41.23 8 THR A C 13
ATOM 7897 O O . THR A 1 8 ? -1.077 4.508 -7.889 1.00 12.55 8 THR A O 13
ATOM 7908 N N . GLY A 1 9 ? 0.676 3.702 -9.045 1.00 51.10 9 GLY A N 13
ATOM 7909 C CA . GLY A 1 9 ? 1.432 4.935 -8.927 1.00 24.13 9 GLY A CA 13
ATOM 7910 C C . GLY A 1 9 ? 0.636 6.148 -9.365 1.00 62.12 9 GLY A C 13
ATOM 7911 O O . GLY A 1 9 ? 0.691 7.200 -8.728 1.00 45.52 9 GLY A O 13
ATOM 7915 N N . THR A 1 10 ? -0.106 6.003 -10.458 1.00 54.14 10 THR A N 13
ATOM 7916 C CA . THR A 1 10 ? -0.915 7.096 -10.983 1.00 40.15 10 THR A CA 13
ATOM 7917 C C . THR A 1 10 ? -2.170 7.304 -10.144 1.00 74.31 10 THR A C 13
ATOM 7918 O O . THR A 1 10 ? -2.464 8.420 -9.716 1.00 55.22 10 THR A O 13
ATOM 7929 N N . ILE A 1 11 ? -2.907 6.222 -9.912 1.00 4.32 11 ILE A N 13
ATOM 7930 C CA . ILE A 1 11 ? -4.130 6.287 -9.122 1.00 23.25 11 ILE A CA 13
ATOM 7931 C C . ILE A 1 11 ? -3.870 6.916 -7.757 1.00 31.10 11 ILE A C 13
ATOM 7932 O O . ILE A 1 11 ? -4.518 7.892 -7.378 1.00 30.54 11 ILE A O 13
ATOM 7948 N N . VAL A 1 12 ? -2.916 6.352 -7.023 1.00 70.21 12 VAL A N 13
ATOM 7949 C CA . VAL A 1 12 ? -2.568 6.859 -5.701 1.00 63.13 12 VAL A CA 13
ATOM 7950 C C . VAL A 1 12 ? -2.240 8.347 -5.752 1.00 70.04 12 VAL A C 13
ATOM 7951 O O . VAL A 1 12 ? -2.471 9.079 -4.789 1.00 65.53 12 VAL A O 13
ATOM 7964 N N . LYS A 1 13 ? -1.701 8.790 -6.883 1.00 60.12 13 LYS A N 13
ATOM 7965 C CA . LYS A 1 13 ? -1.342 10.192 -7.063 1.00 34.33 13 LYS A CA 13
ATOM 7966 C C . LYS A 1 13 ? -2.581 11.040 -7.329 1.00 54.45 13 LYS A C 13
ATOM 7967 O O . LYS A 1 13 ? -2.655 12.197 -6.91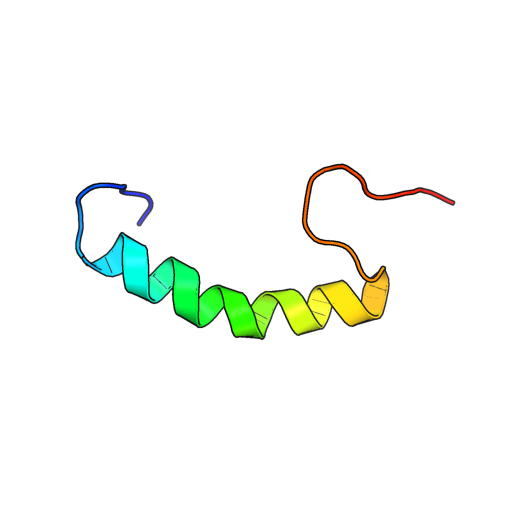5 1.00 15.33 13 LYS A O 13
ATOM 7986 N N . LYS A 1 14 ? -3.554 10.458 -8.023 1.00 44.22 14 LYS A N 13
ATOM 7987 C CA . LYS A 1 14 ? -4.791 11.159 -8.343 1.00 54.32 14 LYS A CA 13
ATOM 7988 C C . LYS A 1 14 ? -5.716 11.212 -7.131 1.00 3.50 14 LYS A C 13
ATOM 7989 O O . LYS A 1 14 ? -6.235 12.273 -6.779 1.00 60.35 14 LYS A O 13
ATOM 8008 N N . LEU A 1 15 ? -5.916 10.064 -6.495 1.00 21.33 15 LEU A N 13
ATOM 8009 C CA . LEU A 1 15 ? -6.777 9.980 -5.320 1.00 23.31 15 LEU A CA 13
ATOM 8010 C C . LEU A 1 15 ? -6.309 10.941 -4.232 1.00 40.43 15 LEU A C 13
ATOM 8011 O O . LEU A 1 15 ? -7.116 11.472 -3.468 1.00 23.23 15 LEU A O 13
ATOM 8027 N N . THR A 1 16 ? -5.000 11.164 -4.169 1.00 42.34 16 THR A N 13
ATOM 8028 C CA . THR A 1 16 ? -4.424 12.063 -3.177 1.00 33.13 16 THR A CA 13
ATOM 8029 C C . THR A 1 16 ? -4.694 13.520 -3.532 1.00 54.43 16 THR A C 13
ATOM 8030 O O . THR A 1 16 ? -4.790 14.375 -2.652 1.00 51.22 16 THR A O 13
ATOM 8041 N N . GLN A 1 17 ? -4.817 13.796 -4.827 1.00 2.03 17 GLN A N 13
ATOM 8042 C CA . GLN A 1 17 ? -5.076 15.151 -5.297 1.00 51.54 17 GLN A CA 13
ATOM 8043 C C . GLN A 1 17 ? -6.323 15.728 -4.636 1.00 15.11 17 GLN A C 13
ATOM 8044 O O . GLN A 1 17 ? -6.464 16.945 -4.508 1.00 33.54 17 GLN A O 13
ATOM 8058 N N . TYR A 1 18 ? -7.226 14.848 -4.218 1.00 71.32 18 TYR A N 13
ATOM 8059 C CA . TYR A 1 18 ? -8.463 15.269 -3.572 1.00 54.43 18 TYR A CA 13
ATOM 8060 C C . TYR A 1 18 ? -8.324 15.236 -2.053 1.00 71.34 18 TYR A C 13
ATOM 8061 O O . TYR A 1 18 ? -8.987 15.990 -1.342 1.00 72.51 18 TYR A O 13
ATOM 8079 N N . GLU A 1 19 ? -7.456 14.356 -1.565 1.00 23.42 19 GLU A N 13
ATOM 8080 C CA . GLU A 1 19 ? -7.229 14.223 -0.130 1.00 61.05 19 GLU A CA 13
ATOM 8081 C C . GLU A 1 19 ? -6.433 15.409 0.406 1.00 25.24 19 GLU A C 13
ATOM 8082 O O . GLU A 1 19 ? -6.679 15.884 1.515 1.00 25.15 19 GLU A O 13
ATOM 8094 N N . ILE A 1 20 ? -5.478 15.881 -0.388 1.00 24.31 20 ILE A N 13
ATOM 8095 C CA . ILE A 1 20 ? -4.646 17.011 0.007 1.00 65.43 20 ILE A CA 13
ATOM 8096 C C . ILE A 1 20 ? -5.500 18.206 0.415 1.00 24.04 20 ILE A C 13
ATOM 8097 O O . ILE A 1 20 ? -5.117 18.986 1.286 1.00 3.53 20 ILE A O 13
ATOM 8113 N N . ALA A 1 21 ? -6.660 18.342 -0.219 1.00 23.34 21 ALA A N 13
ATOM 8114 C CA . ALA A 1 21 ? -7.570 19.440 0.082 1.00 74.55 21 ALA A CA 13
ATOM 8115 C C . ALA A 1 21 ? -7.839 19.536 1.579 1.00 32.14 21 ALA A C 13
ATOM 8116 O O . ALA A 1 21 ? -7.815 20.624 2.155 1.00 62.20 21 ALA A O 13
ATOM 8123 N N . TRP A 1 22 ? -8.096 18.393 2.204 1.00 22.52 22 TRP A N 13
ATOM 8124 C CA . TRP A 1 22 ? -8.370 18.349 3.636 1.00 11.01 22 TRP A CA 13
ATOM 8125 C C . TRP A 1 22 ? -7.280 19.070 4.421 1.00 30.13 22 TRP A C 13
ATOM 8126 O O . TRP A 1 22 ? -7.568 19.837 5.341 1.00 64.15 22 TRP A O 13
ATOM 8147 N N . PHE A 1 23 ? -6.028 18.819 4.054 1.00 42.34 23 PHE A N 13
ATOM 8148 C CA . PHE A 1 23 ? -4.894 19.445 4.725 1.00 72.41 23 PHE A CA 13
ATOM 8149 C C . PHE A 1 23 ? -4.735 20.897 4.285 1.00 70.12 23 PHE A C 13
ATOM 8150 O O . PHE A 1 23 ? -4.255 21.739 5.044 1.00 50.11 23 PHE A O 13
ATOM 8167 N N . LYS A 1 24 ? -5.141 21.183 3.052 1.00 1.24 24 LYS A N 13
ATOM 8168 C CA . LYS A 1 24 ? -5.045 22.533 2.509 1.00 70.21 24 LYS A CA 13
ATOM 8169 C C . LYS A 1 24 ? -5.885 23.509 3.326 1.00 54.24 24 LYS A C 13
ATOM 8170 O O . LYS A 1 24 ? -5.564 24.693 3.417 1.00 2.13 24 LYS A O 13
ATOM 8189 N N . ASN A 1 25 ? -6.962 23.004 3.918 1.00 34.02 25 ASN A N 13
ATOM 8190 C CA . ASN A 1 25 ? -7.848 23.832 4.728 1.00 13.14 25 ASN A CA 13
ATOM 8191 C C . ASN A 1 25 ? -7.262 24.057 6.119 1.00 72.40 25 ASN A C 13
ATOM 8192 O O . ASN A 1 25 ? -7.747 24.893 6.882 1.00 61.32 25 ASN A O 13
ATOM 8203 N N . LYS A 1 26 ? -6.216 23.305 6.442 1.00 23.43 26 LYS A N 13
ATOM 8204 C CA . LYS A 1 26 ? -5.561 23.421 7.740 1.00 43.32 26 LYS A CA 13
ATOM 8205 C C . LYS A 1 26 ? -4.385 24.391 7.671 1.00 70.35 26 LYS A C 13
ATOM 8206 O O . LYS A 1 26 ? -4.062 25.061 8.651 1.00 1.45 26 LYS A O 13
ATOM 8225 N N . HIS A 1 27 ? -3.749 24.461 6.505 1.00 34.32 27 HIS A N 13
ATOM 8226 C CA . HIS A 1 27 ? -2.610 25.350 6.308 1.00 55.42 27 HIS A CA 13
ATOM 8227 C C . HIS A 1 27 ? -2.665 26.006 4.931 1.00 15.23 27 HIS A C 13
ATOM 8228 O O . HIS A 1 27 ? -2.477 27.215 4.801 1.00 74.14 27 HIS A O 13
ATOM 8242 N N . GLY A 1 28 ? -2.924 25.199 3.906 1.00 0.44 28 GLY A N 13
ATOM 8243 C CA . GLY A 1 28 ? -2.998 25.719 2.554 1.00 40.25 28 GLY A CA 13
ATOM 8244 C C . GLY A 1 28 ? -1.716 25.495 1.776 1.00 54.55 28 GLY A C 13
ATOM 8245 O O . GLY A 1 28 ? -1.394 26.259 0.865 1.00 65.41 28 GLY A O 13
ATOM 8249 N N . TYR A 1 29 ? -0.983 24.448 2.135 1.00 33.22 29 TYR A N 13
ATOM 8250 C CA . TYR A 1 29 ? 0.273 24.128 1.467 1.00 54.20 29 TYR A CA 13
ATOM 8251 C C . TYR A 1 29 ? 0.269 22.689 0.960 1.00 4.15 29 TYR A C 13
ATOM 8252 O O . TYR A 1 2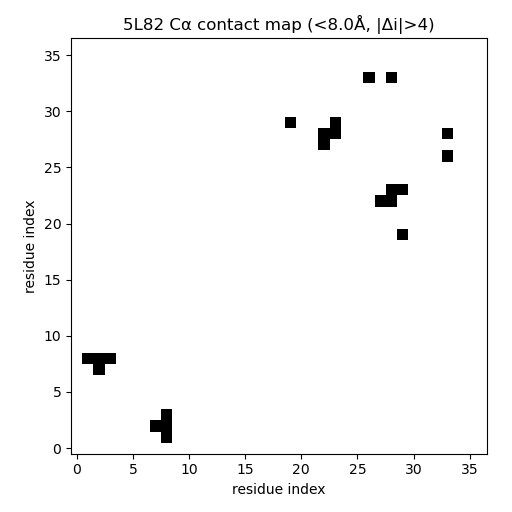9 ? -0.750 22.001 1.019 1.00 63.42 29 TYR A O 13
ATOM 8270 N N . TYR A 1 30 ? 1.417 22.241 0.464 1.00 3.31 30 TYR A N 13
ATOM 8271 C CA . TYR A 1 30 ? 1.548 20.885 -0.055 1.00 22.03 30 TYR A CA 13
ATOM 8272 C C . TYR A 1 30 ? 2.952 20.340 0.193 1.00 15.00 30 TYR A C 13
ATOM 8273 O O . TYR A 1 30 ? 3.140 19.312 0.844 1.00 44.13 30 TYR A O 13
ATOM 8291 N N . PRO A 1 31 ? 3.961 21.046 -0.338 1.00 22.42 31 PRO A N 13
ATOM 8292 C CA . PRO A 1 31 ? 5.366 20.654 -0.188 1.00 33.45 31 PRO A CA 13
ATOM 8293 C C . PRO A 1 31 ? 5.866 20.828 1.242 1.00 23.53 31 PRO A C 13
ATOM 8294 O O . PRO A 1 31 ? 5.078 21.030 2.166 1.00 75.25 31 PRO A O 13
ATOM 8305 N N . TRP A 1 32 ? 7.180 20.748 1.418 1.00 62.13 32 TRP A N 13
ATOM 8306 C CA . TRP A 1 32 ? 7.786 20.897 2.736 1.00 15.23 32 TRP A CA 13
ATOM 8307 C C . TRP A 1 32 ? 7.950 22.370 3.096 1.00 35.45 32 TRP A C 13
ATOM 8308 O O . TRP A 1 32 ? 8.504 22.703 4.143 1.00 62.00 32 TRP A O 13
ATOM 8329 N N . GLU A 1 33 ? 7.463 23.246 2.223 1.00 63.10 33 GLU A N 13
ATOM 8330 C CA . GLU A 1 33 ? 7.558 24.683 2.451 1.00 53.12 33 GLU A CA 13
ATOM 8331 C C . GLU A 1 33 ? 6.377 25.181 3.279 1.00 55.45 33 GLU A C 13
ATOM 8332 O O . GLU A 1 33 ? 5.752 26.188 2.944 1.00 54.31 33 GLU A O 13
ATOM 8344 N N . ILE A 1 34 ? 6.077 24.469 4.359 1.00 12.24 34 ILE A N 13
ATOM 8345 C CA . ILE A 1 34 ? 4.972 24.839 5.235 1.00 33.10 34 ILE A CA 13
ATOM 8346 C C . ILE A 1 34 ? 5.461 25.667 6.418 1.00 1.11 34 ILE A C 13
ATOM 8347 O O . ILE A 1 34 ? 6.447 25.334 7.076 1.00 61.33 34 ILE A O 13
ATOM 8363 N N . PRO A 1 35 ? 4.756 26.773 6.698 1.00 12.13 35 PRO A N 13
ATOM 8364 C CA . PRO A 1 35 ? 5.098 27.671 7.805 1.00 2.21 35 PRO A CA 13
ATOM 8365 C C . PRO A 1 35 ? 4.834 27.039 9.167 1.00 0.24 35 PRO A C 13
ATOM 8366 O O . PRO A 1 35 ? 4.540 25.847 9.263 1.00 43.42 35 PRO A O 13
ATOM 8377 N N . ARG A 1 36 ? 4.940 27.845 10.219 1.00 70.00 36 ARG A N 13
ATOM 8378 C CA . ARG A 1 36 ? 4.713 27.364 11.576 1.00 20.43 36 ARG A CA 13
ATOM 8379 C C . ARG A 1 36 ? 3.486 28.030 12.191 1.00 33.23 36 ARG A C 13
ATOM 8380 O O . ARG A 1 36 ? 2.950 28.994 11.643 1.00 60.32 36 ARG A O 13
ATOM 8401 N N . CYS A 1 37 ? 3.046 27.510 13.332 1.00 71.33 37 CYS A N 13
ATOM 8402 C CA . CYS A 1 37 ? 1.881 28.053 14.021 1.00 52.02 37 CYS A CA 13
ATOM 8403 C C . CYS A 1 37 ? 2.297 29.101 15.048 1.00 35.11 37 CYS A C 13
ATOM 8404 O O . CYS A 1 37 ? 1.468 29.869 15.536 1.00 41.02 37 CYS A O 13
ATOM 8412 N N . MET A 1 1 ? 5.990 -1.593 -0.826 1.00 62.43 1 MET A N 14
ATOM 8413 C CA . MET A 1 1 ? 5.069 -0.550 -0.391 1.00 5.24 1 MET A CA 14
ATOM 8414 C C . MET A 1 1 ? 5.316 0.747 -1.155 1.00 62.22 1 MET A C 14
ATOM 8415 O O . MET A 1 1 ? 6.443 1.239 -1.216 1.00 62.25 1 MET A O 14
ATOM 8429 N N . LYS A 1 2 ? 4.256 1.296 -1.737 1.00 53.15 2 LYS A N 14
ATOM 8430 C CA . LYS A 1 2 ? 4.356 2.536 -2.498 1.00 2.23 2 LYS A CA 14
ATOM 8431 C C . LYS A 1 2 ? 5.386 2.407 -3.615 1.00 42.43 2 LYS A C 14
ATOM 8432 O O . LYS A 1 2 ? 6.487 2.952 -3.525 1.00 14.13 2 LYS A O 14
ATOM 8451 N N . PHE A 1 3 ? 5.022 1.685 -4.669 1.00 72.33 3 PHE A N 14
ATOM 8452 C CA . PHE A 1 3 ? 5.914 1.485 -5.805 1.00 5.10 3 PHE A CA 14
ATOM 8453 C C . PHE A 1 3 ? 5.910 2.705 -6.721 1.00 51.24 3 PHE A C 14
ATOM 8454 O O . PHE A 1 3 ? 5.091 3.612 -6.564 1.00 65.51 3 PHE A O 14
ATOM 8471 N N . LYS A 1 4 ? 6.830 2.722 -7.679 1.00 65.53 4 LYS A N 14
ATOM 8472 C CA . LYS A 1 4 ? 6.934 3.828 -8.623 1.00 2.53 4 LYS A CA 14
ATOM 8473 C C . LYS A 1 4 ? 6.633 3.362 -10.044 1.00 4.44 4 LYS A C 14
ATOM 8474 O O . LYS A 1 4 ? 6.128 4.128 -10.865 1.00 2.12 4 LYS A O 14
ATOM 8493 N N . PHE A 1 5 ? 6.946 2.102 -10.327 1.00 13.13 5 PHE A N 14
ATOM 8494 C CA . PHE A 1 5 ? 6.708 1.534 -11.649 1.00 1.05 5 PHE A CA 14
ATOM 8495 C C . PHE A 1 5 ? 5.301 0.953 -11.746 1.00 15.11 5 PHE A C 14
ATOM 8496 O O . PHE A 1 5 ? 4.677 0.984 -12.806 1.00 20.31 5 PHE A O 14
ATOM 8513 N N . ASN A 1 6 ? 4.807 0.424 -10.631 1.00 70.53 6 ASN A N 14
ATOM 8514 C CA . ASN A 1 6 ? 3.474 -0.166 -10.590 1.00 54.13 6 ASN A CA 14
ATOM 8515 C C . ASN A 1 6 ? 2.433 0.805 -11.140 1.00 73.41 6 ASN A C 14
ATOM 8516 O O . ASN A 1 6 ? 2.655 2.013 -11.218 1.00 53.14 6 ASN A O 14
ATOM 8527 N N . PRO A 1 7 ? 1.268 0.265 -11.530 1.00 3.00 7 PRO A N 14
ATOM 8528 C CA . PRO A 1 7 ? 0.169 1.065 -12.078 1.00 42.21 7 PRO A CA 14
ATOM 8529 C C . PRO A 1 7 ? -0.483 1.953 -11.024 1.00 40.41 7 PRO A C 14
ATOM 8530 O O . PRO A 1 7 ? -0.946 3.054 -11.324 1.00 53.24 7 PRO A O 14
ATOM 8541 N N . THR A 1 8 ? -0.516 1.469 -9.786 1.00 62.04 8 THR A N 14
ATOM 8542 C CA . THR A 1 8 ? -1.112 2.219 -8.688 1.00 23.42 8 THR A CA 14
ATOM 8543 C C . THR A 1 8 ? -0.425 3.568 -8.507 1.00 33.45 8 THR A C 14
ATOM 8544 O O . THR A 1 8 ? -0.980 4.481 -7.897 1.00 34.42 8 THR A O 14
ATOM 8555 N N . GLY A 1 9 ? 0.786 3.687 -9.041 1.00 63.32 9 GLY A N 14
ATOM 8556 C CA . GLY A 1 9 ? 1.528 4.929 -8.928 1.00 24.33 9 GLY A CA 14
ATOM 8557 C C . GLY A 1 9 ? 0.720 6.130 -9.377 1.00 65.11 9 GLY A C 14
ATOM 8558 O O . GLY A 1 9 ? 0.761 7.187 -8.747 1.00 1.05 9 GLY A O 14
ATOM 8562 N N . THR A 1 10 ? -0.016 5.970 -10.472 1.00 61.24 10 THR A N 14
ATOM 8563 C CA . THR A 1 10 ? -0.834 7.050 -11.008 1.00 15.33 10 THR A CA 14
ATOM 8564 C C . THR A 1 10 ? -2.096 7.249 -10.175 1.00 3.02 10 THR A C 14
ATOM 8565 O O . THR A 1 10 ? -2.404 8.365 -9.755 1.00 72.14 10 THR A O 14
ATOM 8576 N N . ILE A 1 11 ? -2.820 6.161 -9.938 1.00 75.24 11 ILE A N 14
ATOM 8577 C CA . ILE A 1 11 ? -4.047 6.217 -9.154 1.00 35.55 11 ILE A CA 14
ATOM 8578 C C . ILE A 1 11 ? -3.801 6.857 -7.792 1.00 44.40 11 ILE A C 14
ATOM 8579 O O . ILE A 1 11 ? -4.461 7.828 -7.422 1.00 31.14 11 ILE A O 14
ATOM 8595 N N . VAL A 1 12 ? -2.843 6.309 -7.051 1.00 32.23 12 VAL A N 14
ATOM 8596 C CA . VAL A 1 12 ? -2.506 6.828 -5.731 1.00 11.32 12 VAL A CA 14
ATOM 8597 C C . VAL A 1 12 ? -2.195 8.320 -5.790 1.00 70.42 12 VAL A C 14
ATOM 8598 O O . VAL A 1 12 ? -2.438 9.055 -4.833 1.00 24.32 12 VAL A O 14
ATOM 8611 N N . LYS A 1 13 ? -1.656 8.761 -6.922 1.00 14.33 13 LYS A N 14
ATOM 8612 C CA . LYS A 1 13 ? -1.313 10.166 -7.109 1.00 21.11 13 LYS A CA 14
ATOM 8613 C C . LYS A 1 13 ? -2.560 10.999 -7.386 1.00 33.10 13 LYS A C 14
ATOM 8614 O O . LYS A 1 13 ? -2.649 12.157 -6.979 1.00 11.52 13 LYS A O 14
ATOM 8633 N N . LYS A 1 14 ? -3.523 10.401 -8.080 1.00 10.41 14 LYS A N 14
ATOM 8634 C CA . LYS A 1 14 ? -4.767 11.086 -8.409 1.00 53.43 14 LYS A CA 14
ATOM 8635 C C . LYS A 1 14 ? -5.697 11.137 -7.201 1.00 71.42 14 LYS A C 14
ATOM 8636 O O . LYS A 1 14 ? -6.230 12.193 -6.858 1.00 44.13 14 LYS A O 14
ATOM 8655 N N . LEU A 1 15 ? -5.887 9.990 -6.559 1.00 33.42 15 LEU A N 14
ATOM 8656 C CA . LEU A 1 15 ? -6.752 9.903 -5.387 1.00 1.10 15 LEU A CA 14
ATOM 8657 C C . LEU A 1 15 ? -6.299 10.876 -4.303 1.00 21.10 15 LEU A C 14
ATOM 8658 O O . LEU A 1 15 ? -7.114 11.402 -3.545 1.00 13.32 15 LEU A O 14
ATOM 8674 N N . THR A 1 16 ? -4.992 11.113 -4.236 1.00 34.21 16 THR A N 14
ATOM 8675 C CA . THR A 1 16 ? -4.430 12.023 -3.246 1.00 55.01 16 THR A CA 14
ATOM 8676 C C . THR A 1 16 ? -4.717 13.475 -3.609 1.00 53.53 16 THR A C 14
ATOM 8677 O O . THR A 1 16 ? -4.826 14.333 -2.734 1.00 0.24 16 THR A O 14
ATOM 8688 N N . GLN A 1 17 ? -4.839 13.743 -4.905 1.00 54.54 17 GLN A N 14
ATOM 8689 C CA . GLN A 1 17 ? -5.114 15.093 -5.383 1.00 41.42 17 GLN A CA 14
ATOM 8690 C C . GLN A 1 17 ? -6.370 15.658 -4.727 1.00 44.33 17 GLN A C 14
ATOM 8691 O O . GLN A 1 17 ? -6.525 16.873 -4.604 1.00 42.54 17 GLN A O 14
ATOM 8705 N N . TYR A 1 18 ? -7.263 14.769 -4.308 1.00 41.12 18 TYR A N 14
ATOM 8706 C CA . TYR A 1 18 ? -8.507 15.179 -3.667 1.00 43.13 18 TYR A CA 14
ATOM 8707 C C . TYR A 1 18 ? -8.370 15.155 -2.148 1.00 35.41 18 TYR A C 14
ATOM 8708 O O . TYR A 1 18 ? -9.044 15.905 -1.442 1.00 22.51 18 TYR A O 14
ATOM 8726 N N . GLU A 1 19 ? -7.493 14.287 -1.653 1.00 34.02 19 GLU A N 14
ATOM 8727 C CA . GLU A 1 19 ? -7.268 14.164 -0.217 1.00 53.24 19 GLU A CA 14
ATOM 8728 C C . GLU A 1 19 ? -6.487 15.362 0.315 1.00 25.42 19 GLU A C 14
ATOM 8729 O O . GLU A 1 19 ? -6.741 15.840 1.421 1.00 53.54 19 GLU A O 14
ATOM 8741 N N . ILE A 1 20 ? -5.534 15.839 -0.479 1.00 11.23 20 ILE A N 14
ATOM 8742 C CA . ILE A 1 20 ? -4.716 16.980 -0.088 1.00 5.20 20 ILE A CA 14
ATOM 8743 C C . ILE A 1 20 ? -5.584 18.169 0.311 1.00 63.32 20 ILE A C 14
ATOM 8744 O O . ILE A 1 20 ? -5.212 18.958 1.179 1.00 53.25 20 ILE A O 14
ATOM 8760 N N . ALA A 1 21 ? -6.743 18.288 -0.328 1.00 41.41 21 ALA A N 14
ATOM 8761 C CA . ALA A 1 21 ? -7.666 19.378 -0.038 1.00 13.25 21 ALA A CA 14
ATOM 8762 C C . ALA A 1 21 ? -7.942 19.480 1.459 1.00 62.02 21 ALA A C 14
ATOM 8763 O O . ALA A 1 21 ? -7.931 20.571 2.028 1.00 3.25 21 ALA A O 14
ATOM 8770 N N . TRP A 1 22 ? -8.189 18.337 2.089 1.00 53.51 22 TRP A N 14
ATOM 8771 C CA . TRP A 1 22 ? -8.469 18.299 3.520 1.00 63.01 22 TRP A CA 14
ATOM 8772 C C . TRP A 1 22 ? -7.389 19.035 4.305 1.00 0.13 22 TRP A C 14
ATOM 8773 O O . TRP A 1 22 ? -7.688 19.804 5.219 1.00 22.14 22 TRP A O 14
ATOM 8794 N N . PHE A 1 23 ? -6.133 18.796 3.944 1.00 61.55 23 PHE A N 14
ATOM 8795 C CA . PHE A 1 23 ? -5.008 19.436 4.616 1.00 73.13 23 PHE A CA 14
ATOM 8796 C C . PHE A 1 23 ? -4.862 20.887 4.169 1.00 54.55 23 PHE A C 14
ATOM 8797 O O . PHE A 1 23 ? -4.394 21.738 4.925 1.00 41.40 23 PHE A O 14
ATOM 8814 N N . LYS A 1 24 ? -5.267 21.163 2.933 1.00 3.12 24 LYS A N 14
ATOM 8815 C CA . LYS A 1 24 ? -5.183 22.511 2.383 1.00 63.20 24 LYS A CA 14
ATOM 8816 C C . LYS A 1 24 ? -6.036 23.483 3.191 1.00 33.34 24 LYS A C 14
ATOM 8817 O O . LYS A 1 24 ? -5.728 24.670 3.278 1.00 43.44 24 LYS A O 14
ATOM 8836 N N . ASN A 1 25 ? -7.110 22.969 3.783 1.00 0.31 25 ASN A N 14
ATOM 8837 C CA . ASN A 1 25 ? -8.007 23.792 4.586 1.00 54.45 25 ASN A CA 14
ATOM 8838 C C . ASN A 1 25 ? -7.429 24.031 5.977 1.00 62.50 25 ASN A C 14
ATOM 8839 O O . ASN A 1 25 ? -7.925 24.866 6.733 1.00 22.14 25 ASN A O 14
ATOM 8850 N N . LYS A 1 26 ? -6.376 23.291 6.308 1.00 2.13 26 LYS A N 14
ATOM 8851 C CA . LYS A 1 26 ? -5.727 23.422 7.607 1.00 22.35 26 LYS A CA 14
ATOM 8852 C C . LYS A 1 26 ? -4.561 24.403 7.537 1.00 20.31 26 LYS A C 14
ATOM 8853 O O . LYS A 1 26 ? -4.248 25.082 8.515 1.00 13.15 26 LYS A O 14
ATOM 8872 N N . HIS A 1 27 ? -3.922 24.473 6.374 1.00 41.04 27 HIS A N 14
ATOM 8873 C CA . HIS A 1 27 ? -2.791 25.373 6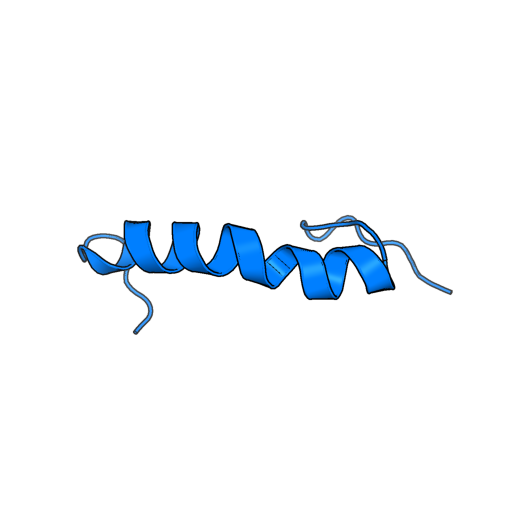.175 1.00 15.35 27 HIS A CA 14
ATOM 8874 C C . HIS A 1 27 ? -2.849 26.021 4.795 1.00 5.34 27 HIS A C 14
ATOM 8875 O O . HIS A 1 27 ? -2.673 27.231 4.659 1.00 4.31 27 HIS A O 14
ATOM 8889 N N . GLY A 1 28 ? -3.095 25.207 3.774 1.00 70.42 28 GLY A N 14
ATOM 8890 C CA . GLY A 1 28 ? -3.170 25.719 2.418 1.00 63.30 28 GLY A CA 14
ATOM 8891 C C . GLY A 1 28 ? -1.883 25.504 1.646 1.00 51.54 28 GLY A C 14
ATOM 8892 O O . GLY A 1 28 ? -1.565 26.266 0.732 1.00 12.21 28 GLY A O 14
ATOM 8896 N N . TYR A 1 29 ? -1.140 24.466 2.013 1.00 13.43 29 TYR A N 14
ATOM 8897 C CA . TYR A 1 29 ? 0.121 24.157 1.351 1.00 22.31 29 TYR A CA 14
ATOM 8898 C C . TYR A 1 29 ? 0.135 22.715 0.852 1.00 21.03 29 TYR A C 14
ATOM 8899 O O . TYR A 1 29 ? -0.877 22.016 0.911 1.00 41.14 29 TYR A O 14
ATOM 8917 N N . TYR A 1 30 ? 1.289 22.277 0.362 1.00 23.34 30 TYR A N 14
ATOM 8918 C CA . TYR A 1 30 ? 1.436 20.919 -0.149 1.00 5.12 30 TYR A CA 14
ATOM 8919 C C . TYR A 1 30 ? 2.845 20.390 0.107 1.00 54.42 30 TYR A C 14
ATOM 8920 O O . TYR A 1 30 ? 3.042 19.368 0.763 1.00 30.24 30 TYR A O 14
ATOM 8938 N N . PRO A 1 31 ? 3.849 21.104 -0.424 1.00 74.11 31 PRO A N 14
ATOM 8939 C CA . PRO A 1 31 ? 5.257 20.728 -0.267 1.00 33.32 31 PRO A CA 14
ATOM 8940 C C . PRO A 1 31 ? 5.750 20.914 1.164 1.00 42.21 31 PRO A C 14
ATOM 8941 O O . PRO A 1 31 ? 4.956 21.113 2.083 1.00 0.02 31 PRO A O 14
ATOM 8952 N N . TRP A 1 32 ? 7.064 20.849 1.344 1.00 3.34 32 TRP A N 14
ATOM 8953 C CA . TRP A 1 32 ? 7.663 21.012 2.664 1.00 22.33 32 TRP A CA 14
ATOM 8954 C C . TRP A 1 32 ? 7.810 22.488 3.017 1.00 23.45 32 TRP A C 14
ATOM 8955 O O . TRP A 1 32 ? 8.358 22.832 4.064 1.00 14.23 32 TRP A O 14
ATOM 8976 N N . GLU A 1 33 ? 7.318 23.354 2.138 1.00 43.34 33 GLU A N 14
ATOM 8977 C CA . GLU A 1 33 ? 7.397 24.794 2.358 1.00 34.54 33 GLU A CA 14
ATOM 8978 C C . GLU A 1 33 ? 6.207 25.284 3.179 1.00 23.43 33 GLU A C 14
ATOM 8979 O O . GLU A 1 33 ? 5.573 26.282 2.837 1.00 2.35 33 GLU A O 14
ATOM 8991 N N . ILE A 1 34 ? 5.911 24.573 4.263 1.00 51.55 34 ILE A N 14
ATOM 8992 C CA . ILE A 1 34 ? 4.799 24.936 5.132 1.00 32.13 34 ILE A CA 14
ATOM 8993 C C . ILE A 1 34 ? 5.275 25.775 6.313 1.00 42.41 34 ILE A C 14
ATOM 8994 O O . ILE A 1 34 ? 6.262 25.456 6.976 1.00 62.42 34 ILE A O 14
ATOM 9010 N N . PRO A 1 35 ? 4.557 26.875 6.585 1.00 43.33 35 PRO A N 14
ATOM 9011 C CA . PRO A 1 35 ? 4.886 27.783 7.688 1.00 23.40 35 PRO A CA 14
ATOM 9012 C C . PRO A 1 35 ? 4.624 27.155 9.053 1.00 74.03 35 PRO A C 14
ATOM 9013 O O . PRO A 1 35 ? 4.340 25.961 9.153 1.00 5.11 35 PRO A O 14
ATOM 9024 N N . ARG A 1 36 ? 4.719 27.967 10.101 1.00 71.15 36 ARG A N 14
ATOM 9025 C CA . ARG A 1 36 ? 4.492 27.490 11.459 1.00 1.25 36 ARG A CA 14
ATOM 9026 C C . ARG A 1 36 ? 3.593 28.452 12.230 1.00 0.43 36 ARG A C 14
ATOM 9027 O O . ARG A 1 36 ? 3.148 29.467 11.693 1.00 52.14 36 ARG A O 14
ATOM 9048 N N . CYS A 1 37 ? 3.330 28.127 13.491 1.00 61.41 37 CYS A N 14
ATOM 9049 C CA . CYS A 1 37 ? 2.483 28.961 14.335 1.00 11.25 37 CYS A CA 14
ATOM 9050 C C . CYS A 1 37 ? 3.043 30.376 14.438 1.00 53.32 37 CYS A C 14
ATOM 9051 O O . CYS A 1 37 ? 2.642 31.268 13.691 1.00 51.30 37 CYS A O 14
ATOM 9059 N N . MET A 1 1 ? 1.424 -0.296 -0.109 1.00 1.14 1 MET A N 15
ATOM 9060 C CA . MET A 1 1 ? 2.001 -0.153 -1.440 1.00 51.53 1 MET A CA 15
ATOM 9061 C C . MET A 1 1 ? 2.783 1.152 -1.556 1.00 64.32 1 MET A C 15
ATOM 9062 O O . MET A 1 1 ? 2.259 2.229 -1.274 1.00 3.52 1 MET A O 15
ATOM 9076 N N . LYS A 1 2 ? 4.041 1.047 -1.973 1.00 53.21 2 LYS A N 15
ATOM 9077 C CA . LYS A 1 2 ? 4.896 2.218 -2.128 1.00 31.14 2 LYS A CA 15
ATOM 9078 C C . LYS A 1 2 ? 5.912 2.006 -3.245 1.00 23.40 2 LYS A C 15
ATOM 9079 O O . LYS A 1 2 ? 7.112 1.890 -2.993 1.00 11.31 2 LYS A O 15
ATOM 9098 N N . PHE A 1 3 ? 5.425 1.956 -4.480 1.00 41.34 3 PHE A N 15
ATOM 9099 C CA . PHE A 1 3 ? 6.291 1.758 -5.637 1.00 5.55 3 PHE A CA 15
ATOM 9100 C C . PHE A 1 3 ? 6.223 2.957 -6.579 1.00 24.14 3 PHE A C 15
ATOM 9101 O O . PHE A 1 3 ? 5.375 3.836 -6.424 1.00 5.03 3 PHE A O 15
ATOM 9118 N N . LYS A 1 4 ? 7.123 2.986 -7.556 1.00 23.53 4 LYS A N 15
ATOM 9119 C CA . LYS A 1 4 ? 7.167 4.074 -8.525 1.00 1.34 4 LYS A CA 15
ATOM 9120 C C . LYS A 1 4 ? 6.844 3.568 -9.927 1.00 12.23 4 LYS A C 15
ATOM 9121 O O . LYS A 1 4 ? 6.291 4.299 -10.749 1.00 43.02 4 LYS A O 15
ATOM 9140 N N . PHE A 1 5 ? 7.190 2.313 -10.192 1.00 43.14 5 PHE A N 15
ATOM 9141 C CA . PHE A 1 5 ? 6.936 1.709 -11.495 1.00 42.32 5 PHE A CA 15
ATOM 9142 C C . PHE A 1 5 ? 5.543 1.090 -11.545 1.00 74.21 5 PHE A C 15
ATOM 9143 O O . PHE A 1 5 ? 4.893 1.080 -12.590 1.00 1.52 5 PHE A O 15
ATOM 9160 N N . ASN A 1 6 ? 5.090 0.573 -10.407 1.00 65.54 6 ASN A N 15
ATOM 9161 C CA . ASN A 1 6 ? 3.775 -0.050 -10.321 1.00 34.43 6 ASN A CA 15
ATOM 9162 C C . ASN A 1 6 ? 2.695 0.881 -10.863 1.00 40.14 6 ASN A C 15
ATOM 9163 O O . ASN A 1 6 ? 2.883 2.093 -10.971 1.00 53.13 6 ASN A O 15
ATOM 9174 N N . PRO A 1 7 ? 1.536 0.303 -11.213 1.00 1.30 7 PRO A N 15
ATOM 9175 C CA . PRO A 1 7 ? 0.403 1.063 -11.749 1.00 71.01 7 PRO A CA 15
ATOM 9176 C C . PRO A 1 7 ? -0.247 1.955 -10.697 1.00 5.40 7 PRO A C 15
ATOM 9177 O O . PRO A 1 7 ? -0.747 3.037 -11.008 1.00 31.14 7 PRO A O 15
ATOM 9188 N N . THR A 1 8 ? -0.235 1.496 -9.449 1.00 50.33 8 THR A N 15
ATOM 9189 C CA . THR A 1 8 ? -0.823 2.253 -8.351 1.00 74.42 8 THR A CA 15
ATOM 9190 C C . THR A 1 8 ? -0.170 3.623 -8.215 1.00 41.12 8 THR A C 15
ATOM 9191 O O . THR A 1 8 ? -0.734 4.534 -7.610 1.00 74.43 8 THR A O 15
ATOM 9202 N N . GLY A 1 9 ? 1.024 3.763 -8.783 1.00 3.31 9 GLY A N 15
ATOM 9203 C CA . GLY A 1 9 ? 1.735 5.027 -8.714 1.00 33.11 9 GLY A CA 15
ATOM 9204 C C . GLY A 1 9 ? 0.883 6.196 -9.167 1.00 2.30 9 GLY A C 15
ATOM 9205 O O . GLY A 1 9 ? 0.911 7.267 -8.560 1.00 11.24 9 GLY A O 15
ATOM 9209 N N . THR A 1 10 ? 0.124 5.993 -10.239 1.00 40.33 10 THR A N 15
ATOM 9210 C CA . THR A 1 10 ? -0.737 7.040 -10.775 1.00 70.24 10 THR A CA 15
ATOM 9211 C C . THR A 1 10 ? -1.982 7.223 -9.914 1.00 64.54 10 THR A C 15
ATOM 9212 O O . THR A 1 10 ? -2.310 8.339 -9.510 1.00 64.53 10 THR A O 15
ATOM 9223 N N . ILE A 1 11 ? -2.670 6.121 -9.637 1.00 33.32 11 ILE A N 15
ATOM 9224 C CA . ILE A 1 11 ? -3.878 6.160 -8.822 1.00 10.33 11 ILE A CA 15
ATOM 9225 C C . ILE A 1 11 ? -3.614 6.836 -7.481 1.00 11.45 11 ILE A C 15
ATOM 9226 O O . ILE A 1 11 ? -4.291 7.797 -7.113 1.00 71.23 11 ILE A O 15
ATOM 9242 N N . VAL A 1 12 ? -2.624 6.329 -6.753 1.00 41.30 12 VAL A N 15
ATOM 9243 C CA . VAL A 1 12 ? -2.268 6.886 -5.453 1.00 64.33 12 VAL A CA 15
ATOM 9244 C C . VAL A 1 12 ? -1.999 8.383 -5.552 1.00 4.05 12 VAL A C 15
ATOM 9245 O O . VAL A 1 12 ? -2.236 9.132 -4.603 1.00 75.44 12 VAL A O 15
ATOM 9258 N N . LYS A 1 13 ? -1.501 8.815 -6.706 1.00 32.35 13 LYS A N 15
ATOM 9259 C CA . LYS A 1 13 ? -1.201 10.224 -6.930 1.00 64.45 13 LYS A CA 15
ATOM 9260 C C . LYS A 1 13 ? -2.477 11.017 -7.192 1.00 42.11 13 LYS A C 15
ATOM 9261 O O . LYS A 1 13 ? -2.587 12.181 -6.807 1.00 5.34 13 LYS A O 15
ATOM 9280 N N . LYS A 1 14 ? -3.440 10.380 -7.848 1.00 73.34 14 LYS A N 15
ATOM 9281 C CA . LYS A 1 14 ? -4.711 11.024 -8.159 1.00 44.35 14 LYS A CA 15
ATOM 9282 C C . LYS A 1 14 ? -5.611 11.075 -6.929 1.00 4.20 14 LYS A C 15
ATOM 9283 O O . LYS A 1 14 ? -6.163 12.124 -6.594 1.00 2.10 14 LYS A O 15
ATOM 9302 N N . LEU A 1 15 ? -5.753 9.937 -6.259 1.00 12.24 15 LEU A N 15
ATOM 9303 C CA . LEU A 1 15 ? -6.585 9.852 -5.063 1.00 53.53 15 LEU A CA 15
ATOM 9304 C C . LEU A 1 15 ? -6.131 10.859 -4.011 1.00 51.12 15 LEU A C 15
ATOM 9305 O O . LEU A 1 15 ? -6.941 11.379 -3.243 1.00 2.42 15 LEU A O 15
ATOM 9321 N N . THR A 1 16 ? -4.830 11.131 -3.983 1.00 11.53 16 THR A N 15
ATOM 9322 C CA . THR A 1 16 ? -4.268 12.076 -3.026 1.00 42.42 16 THR A CA 15
ATOM 9323 C C . THR A 1 16 ? -4.598 13.513 -3.413 1.00 55.24 16 THR A C 15
ATOM 9324 O O . THR A 1 16 ? -4.708 14.387 -2.554 1.00 1.11 16 THR A O 15
ATOM 9335 N N . GLN A 1 17 ? -4.757 13.750 -4.712 1.00 20.33 17 GLN A N 15
ATOM 9336 C CA . GLN A 1 17 ? -5.075 15.082 -5.212 1.00 35.14 17 GLN A CA 15
ATOM 9337 C C . GLN A 1 17 ? -6.329 15.631 -4.538 1.00 70.33 17 GLN A C 15
ATOM 9338 O O . GLN A 1 17 ? -6.511 16.844 -4.438 1.00 11.32 17 GLN A O 15
ATOM 9352 N N . TYR A 1 18 ? -7.190 14.730 -4.079 1.00 73.20 18 TYR A N 15
ATOM 9353 C CA . TYR A 1 18 ? -8.429 15.124 -3.418 1.00 25.24 18 TYR A CA 15
ATOM 9354 C C . TYR A 1 18 ? -8.257 15.135 -1.902 1.00 21.43 18 TYR A C 15
ATOM 9355 O O . TYR A 1 18 ? -8.932 15.882 -1.195 1.00 52.35 18 TYR A O 15
ATOM 9373 N N . GLU A 1 19 ? -7.347 14.299 -1.410 1.00 12.23 19 GLU A N 15
ATOM 9374 C CA . GLU A 1 19 ? -7.086 14.212 0.022 1.00 13.12 19 GLU A CA 15
ATOM 9375 C C . GLU A 1 19 ? -6.323 15.439 0.512 1.00 44.22 19 GLU A C 15
ATOM 9376 O O . GLU A 1 19 ? -6.563 15.934 1.614 1.00 62.24 19 GLU A O 15
ATOM 9388 N N . ILE A 1 20 ? -5.402 15.924 -0.314 1.00 41.25 20 ILE A N 15
ATOM 9389 C CA . ILE A 1 20 ? -4.604 17.093 0.034 1.00 65.15 20 ILE A CA 15
ATOM 9390 C C . ILE A 1 20 ? -5.492 18.267 0.430 1.00 1.22 20 ILE A C 15
ATOM 9391 O O . ILE A 1 20 ? -5.120 19.083 1.273 1.00 1.10 20 ILE A O 15
ATOM 9407 N N . ALA A 1 21 ? -6.669 18.345 -0.182 1.00 42.12 21 ALA A N 15
ATOM 9408 C CA . ALA A 1 21 ? -7.612 19.417 0.110 1.00 53.04 21 ALA A CA 15
ATOM 9409 C C . ALA A 1 21 ? -7.854 19.542 1.610 1.00 11.20 21 ALA A C 15
ATOM 9410 O O . ALA A 1 21 ? -7.857 20.645 2.158 1.00 71.43 21 ALA A O 15
ATOM 9417 N N . TRP A 1 22 ? -8.057 18.407 2.268 1.00 31.22 22 TRP A N 15
ATOM 9418 C CA . TRP A 1 22 ? -8.301 18.390 3.706 1.00 2.32 22 TRP A CA 15
ATOM 9419 C C . TRP A 1 22 ? -7.222 19.169 4.450 1.00 25.12 22 TRP A C 15
ATOM 9420 O O . TRP A 1 22 ? -7.518 19.948 5.356 1.00 43.40 22 TRP A O 15
ATOM 9441 N N . PHE A 1 23 ? -5.969 18.953 4.062 1.00 2.45 23 PHE A N 15
ATOM 9442 C CA . PHE A 1 23 ? -4.845 19.635 4.694 1.00 51.10 23 PHE A CA 15
ATOM 9443 C C . PHE A 1 23 ? -4.747 21.081 4.215 1.00 61.41 23 PHE A C 15
ATOM 9444 O O . PHE A 1 23 ? -4.282 21.958 4.943 1.00 52.13 23 PHE A O 15
ATOM 9461 N N . LYS A 1 24 ? -5.188 21.321 2.985 1.00 65.14 24 LYS A N 15
ATOM 9462 C CA . LYS A 1 24 ? -5.151 22.659 2.406 1.00 31.31 24 LYS A CA 15
ATOM 9463 C C . LYS A 1 24 ? -6.009 23.625 3.216 1.00 11.41 24 LYS A C 15
ATOM 9464 O O . LYS A 1 24 ? -5.729 24.822 3.271 1.00 23.14 24 LYS A O 15
ATOM 9483 N N . ASN A 1 25 ? -7.055 23.098 3.844 1.00 22.42 25 ASN A N 15
ATOM 9484 C CA . ASN A 1 25 ? -7.953 23.914 4.652 1.00 11.23 25 ASN A CA 15
ATOM 9485 C C . ASN A 1 25 ? -7.347 24.195 6.024 1.00 31.31 25 ASN A C 15
ATOM 9486 O O . ASN A 1 25 ? -7.846 25.033 6.776 1.00 24.41 25 ASN A O 15
ATOM 9497 N N . LYS A 1 26 ? -6.268 23.488 6.344 1.00 50.43 26 LYS A N 15
ATOM 9498 C CA . LYS A 1 26 ? -5.591 23.661 7.624 1.00 53.34 26 LYS A CA 15
ATOM 9499 C C . LYS A 1 26 ? -4.453 24.670 7.505 1.00 20.23 26 LYS A C 15
ATOM 9500 O O . LYS A 1 26 ? -4.134 25.376 8.462 1.00 13.42 26 LYS A O 15
ATOM 9519 N N . HIS A 1 27 ? -3.844 24.733 6.325 1.00 32.33 27 HIS A N 15
ATOM 9520 C CA . HIS A 1 27 ? -2.742 25.657 6.082 1.00 74.12 27 HIS A CA 15
ATOM 9521 C C . HIS A 1 27 ? -2.849 26.275 4.691 1.00 11.10 27 HIS A C 15
ATOM 9522 O O . HIS A 1 27 ? -2.707 27.486 4.527 1.00 73.05 27 HIS A O 15
ATOM 9536 N N . GLY A 1 28 ? -3.099 25.434 3.692 1.00 33.21 28 GLY A N 15
ATOM 9537 C CA . GLY A 1 28 ? -3.220 25.916 2.329 1.00 43.13 28 GLY A CA 15
ATOM 9538 C C . GLY A 1 28 ? -1.947 25.718 1.529 1.00 11.32 28 GLY A C 15
ATOM 9539 O O . GLY A 1 28 ? -1.671 26.469 0.593 1.00 5.04 28 GLY A O 15
ATOM 9543 N N . TYR A 1 29 ? -1.170 24.707 1.899 1.00 64.42 29 TYR A N 15
ATOM 9544 C CA . TYR A 1 29 ? 0.083 24.415 1.212 1.00 21.10 29 TYR A CA 15
ATOM 9545 C C . TYR A 1 29 ? 0.121 22.964 0.741 1.00 3.22 29 TYR A C 15
ATOM 9546 O O . TYR A 1 29 ? -0.871 22.242 0.838 1.00 71.20 29 TYR A O 15
ATOM 9564 N N . TYR A 1 30 ? 1.274 22.545 0.232 1.00 61.21 30 TYR A N 15
ATOM 9565 C CA . TYR A 1 30 ? 1.443 21.181 -0.256 1.00 42.30 30 TYR A CA 15
ATOM 9566 C C . TYR A 1 30 ? 2.870 20.693 -0.025 1.00 32.34 30 TYR A C 15
ATOM 9567 O O . TYR A 1 30 ? 3.109 19.689 0.647 1.00 35.11 30 TYR A O 15
ATOM 9585 N N . PRO A 1 31 ? 3.843 21.420 -0.594 1.00 34.22 31 PRO A N 15
ATOM 9586 C CA . PRO A 1 31 ? 5.263 21.082 -0.464 1.00 20.35 31 PRO A CA 15
ATOM 9587 C C . PRO A 1 31 ? 5.786 21.309 0.951 1.00 52.33 31 PRO A C 15
ATOM 9588 O O . PRO A 1 31 ? 5.009 21.507 1.885 1.00 1.30 31 PRO A O 15
ATOM 9599 N N . TRP A 1 32 ? 7.105 21.280 1.100 1.00 0.33 32 TRP A N 15
ATOM 9600 C CA . TRP A 1 32 ? 7.731 21.484 2.402 1.00 41.22 32 TRP A CA 15
ATOM 9601 C C . TRP A 1 32 ? 7.849 22.970 2.722 1.00 4.12 32 TRP A C 15
ATOM 9602 O O . TRP A 1 32 ? 8.413 23.349 3.748 1.00 12.33 32 TRP A O 15
ATOM 9623 N N . GLU A 1 33 ? 7.315 23.806 1.838 1.00 53.42 33 GLU A N 15
ATOM 9624 C CA . GLU A 1 33 ? 7.362 25.251 2.028 1.00 0.32 33 GLU A CA 15
ATOM 9625 C C . GLU A 1 33 ? 6.181 25.728 2.868 1.00 13.40 33 GLU A C 15
ATOM 9626 O O . GLU A 1 33 ? 5.513 26.704 2.522 1.00 64.31 33 GLU A O 15
ATOM 9638 N N . ILE A 1 34 ? 5.928 25.034 3.972 1.00 25.42 34 ILE A N 15
ATOM 9639 C CA . ILE A 1 34 ? 4.829 25.386 4.861 1.00 13.15 34 ILE A CA 15
ATOM 9640 C C . ILE A 1 34 ? 5.312 26.261 6.013 1.00 12.02 34 ILE A C 15
ATOM 9641 O O . ILE A 1 34 ? 6.322 25.980 6.658 1.00 62.51 34 ILE A O 15
ATOM 9657 N N . PRO A 1 35 ? 4.573 27.348 6.281 1.00 51.02 35 PRO A N 15
ATOM 9658 C CA . PRO A 1 35 ? 4.905 28.286 7.358 1.00 61.44 35 PRO A CA 15
ATOM 9659 C C . PRO A 1 35 ? 4.691 27.679 8.740 1.00 4.54 35 PRO A C 15
ATOM 9660 O O . PRO A 1 35 ? 4.443 26.481 8.871 1.00 21.24 35 PRO A O 15
ATOM 9671 N N . ARG A 1 36 ? 4.789 28.515 9.769 1.00 12.12 36 ARG A N 15
ATOM 9672 C CA . ARG A 1 36 ? 4.607 28.061 11.142 1.00 33.35 36 ARG A CA 15
ATOM 9673 C C . ARG A 1 36 ? 3.210 28.407 11.649 1.00 54.10 36 ARG A C 15
ATOM 9674 O O . ARG A 1 36 ? 2.520 29.248 11.071 1.00 11.11 36 ARG A O 15
ATOM 9695 N N . CYS A 1 37 ? 2.799 27.754 12.730 1.00 22.51 37 CYS A N 15
ATOM 9696 C CA . CYS A 1 37 ? 1.484 27.991 13.314 1.00 52.22 37 CYS A CA 15
ATOM 9697 C C . CYS A 1 37 ? 1.608 28.466 14.758 1.00 55.32 37 CYS A C 15
ATOM 9698 O O . CYS A 1 37 ? 0.607 28.635 15.454 1.00 30.50 37 CYS A O 15
ATOM 9706 N N . MET A 1 1 ? 6.469 -0.878 -0.664 1.00 65.51 1 MET A N 16
ATOM 9707 C CA . MET A 1 1 ? 5.730 0.239 -0.088 1.00 24.22 1 MET A CA 16
ATOM 9708 C C . MET A 1 1 ? 5.639 1.397 -1.076 1.00 10.42 1 MET A C 16
ATOM 9709 O O . MET A 1 1 ? 6.627 2.084 -1.336 1.00 51.42 1 MET A O 16
ATOM 9723 N N . LYS A 1 2 ? 4.447 1.609 -1.624 1.00 2.23 2 LYS A N 16
ATOM 9724 C CA . LYS A 1 2 ? 4.226 2.685 -2.582 1.00 54.15 2 LYS A CA 16
ATOM 9725 C C . LYS A 1 2 ? 5.195 2.577 -3.755 1.00 72.24 2 LYS A C 16
ATOM 9726 O O . LYS A 1 2 ? 6.123 3.376 -3.883 1.00 14.03 2 LYS A O 16
ATOM 9745 N N . PHE A 1 3 ? 4.973 1.584 -4.611 1.00 13.51 3 PHE A N 16
ATOM 9746 C CA . PHE A 1 3 ? 5.826 1.372 -5.774 1.00 4.40 3 PHE A CA 16
ATOM 9747 C C . PHE A 1 3 ? 5.798 2.586 -6.698 1.00 1.30 3 PHE A C 16
ATOM 9748 O O . PHE A 1 3 ? 4.943 3.463 -6.565 1.00 64.44 3 PHE A O 16
ATOM 9765 N N . LYS A 1 4 ? 6.740 2.631 -7.634 1.00 54.55 4 LYS A N 16
ATOM 9766 C CA . LYS A 1 4 ? 6.824 3.736 -8.582 1.00 44.22 4 LYS A CA 16
ATOM 9767 C C . LYS A 1 4 ? 6.523 3.261 -10.000 1.00 15.30 4 LYS A C 16
ATOM 9768 O O . LYS A 1 4 ? 6.025 4.024 -10.828 1.00 51.32 4 LYS A O 16
ATOM 9787 N N . PHE A 1 5 ? 6.825 1.996 -10.272 1.00 44.34 5 PHE A N 16
ATOM 9788 C CA . PHE A 1 5 ? 6.586 1.420 -11.590 1.00 73.42 5 PHE A CA 16
ATOM 9789 C C . PHE A 1 5 ? 5.172 0.854 -11.688 1.00 12.35 5 PHE A C 16
ATOM 9790 O O . PHE A 1 5 ? 4.549 0.891 -12.748 1.00 20.02 5 PHE A O 16
ATOM 9807 N N . ASN A 1 6 ? 4.672 0.331 -10.573 1.00 0.24 6 ASN A N 16
ATOM 9808 C CA . ASN A 1 6 ? 3.332 -0.243 -10.532 1.00 22.34 6 ASN A CA 16
ATOM 9809 C C . ASN A 1 6 ? 2.302 0.739 -11.080 1.00 11.44 6 ASN A C 16
ATOM 9810 O O . ASN A 1 6 ? 2.537 1.945 -11.157 1.00 4.42 6 ASN A O 16
ATOM 9821 N N . PRO A 1 7 ? 1.131 0.213 -11.469 1.00 42.41 7 PRO A N 16
ATOM 9822 C CA . PRO A 1 7 ? 0.041 1.027 -12.016 1.00 33.44 7 PRO A CA 16
ATOM 9823 C C . PRO A 1 7 ? -0.601 1.921 -10.960 1.00 65.01 7 PRO A C 16
ATOM 9824 O O . PRO A 1 7 ? -1.052 3.027 -11.259 1.00 52.01 7 PRO A O 16
ATOM 9835 N N . THR A 1 8 ? -0.637 1.436 -9.723 1.00 33.12 8 THR A N 16
ATOM 9836 C CA . THR A 1 8 ? -1.224 2.191 -8.623 1.00 1.00 8 THR A CA 16
ATOM 9837 C C . THR A 1 8 ? -0.523 3.533 -8.442 1.00 31.41 8 THR A C 16
ATOM 9838 O O . THR A 1 8 ? -1.068 4.451 -7.831 1.00 50.22 8 THR A O 16
ATOM 9849 N N . GLY A 1 9 ? 0.689 3.639 -8.978 1.00 2.24 9 GLY A N 16
ATOM 9850 C CA . GLY A 1 9 ? 1.444 4.873 -8.864 1.00 44.34 9 GLY A CA 16
ATOM 9851 C C . GLY A 1 9 ? 0.649 6.083 -9.312 1.00 53.15 9 GLY A C 16
ATOM 9852 O O . GLY A 1 9 ? 0.702 7.140 -8.682 1.00 32.31 9 GLY A O 16
ATOM 9856 N N . THR A 1 10 ? -0.091 5.931 -10.407 1.00 12.04 10 THR A N 16
ATOM 9857 C CA . THR A 1 10 ? -0.899 7.020 -10.940 1.00 40.25 10 THR A CA 16
ATOM 9858 C C . THR A 1 10 ? -2.157 7.233 -10.105 1.00 65.45 10 THR A C 16
ATOM 9859 O O . THR A 1 10 ? -2.452 8.352 -9.685 1.00 71.33 10 THR A O 16
ATOM 9870 N N . ILE A 1 11 ? -2.893 6.152 -9.868 1.00 3.30 11 ILE A N 16
ATOM 9871 C CA . ILE A 1 11 ? -4.118 6.221 -9.081 1.00 42.21 11 ILE A CA 16
ATOM 9872 C C . ILE A 1 11 ? -3.862 6.859 -7.720 1.00 25.22 11 ILE A C 16
ATOM 9873 O O . ILE A 1 11 ? -4.511 7.836 -7.348 1.00 0.23 11 ILE A O 16
ATOM 9889 N N . VAL A 1 12 ? -2.909 6.300 -6.980 1.00 62.44 12 VAL A N 16
ATOM 9890 C CA . VAL A 1 12 ? -2.564 6.815 -5.661 1.00 23.01 12 VAL A CA 16
ATOM 9891 C C . VAL A 1 12 ? -2.236 8.303 -5.720 1.00 74.23 12 VAL A C 16
ATOM 9892 O O . VAL A 1 12 ? -2.470 9.040 -4.762 1.00 43.13 12 VAL A O 16
ATOM 9905 N N . LYS A 1 13 ? -1.695 8.739 -6.852 1.00 64.14 13 LYS A N 16
ATOM 9906 C CA . LYS A 1 13 ? -1.336 10.140 -7.040 1.00 20.24 13 LYS A CA 16
ATOM 9907 C C . LYS A 1 13 ? -2.575 10.986 -7.314 1.00 43.43 13 LYS A C 16
ATOM 9908 O O . LYS A 1 13 ? -2.650 12.146 -6.907 1.00 31.34 13 LYS A O 16
ATOM 9927 N N . LYS A 1 14 ? -3.545 10.400 -8.007 1.00 30.32 14 LYS A N 16
ATOM 9928 C CA . LYS A 1 14 ? -4.782 11.098 -8.334 1.00 53.40 14 LYS A CA 16
ATOM 9929 C C . LYS A 1 14 ? -5.709 11.159 -7.124 1.00 73.12 14 LYS A C 16
ATOM 9930 O O . LYS A 1 14 ? -6.230 12.221 -6.781 1.00 3.15 14 LYS A O 16
ATOM 9949 N N . LEU A 1 15 ? -5.911 10.014 -6.481 1.00 44.12 15 LEU A N 16
ATOM 9950 C CA . LEU A 1 15 ? -6.774 9.937 -5.308 1.00 0.22 15 LEU A CA 16
ATOM 9951 C C . LEU A 1 15 ? -6.308 10.904 -4.224 1.00 44.23 15 LEU A C 16
ATOM 9952 O O . LEU A 1 15 ? -7.115 11.440 -3.464 1.00 74.53 15 LEU A O 16
ATOM 9968 N N . THR A 1 16 ? -4.998 11.126 -4.160 1.00 33.04 16 THR A N 16
ATOM 9969 C CA . THR A 1 16 ? -4.424 12.029 -3.171 1.00 10.25 16 THR A CA 16
ATOM 9970 C C . THR A 1 16 ? -4.691 13.485 -3.535 1.00 15.14 16 THR A C 16
ATOM 9971 O O . THR A 1 16 ? -4.789 14.345 -2.659 1.00 63.34 16 THR A O 16
ATOM 9982 N N . GLN A 1 17 ? -4.810 13.754 -4.831 1.00 20.02 17 GLN A N 16
ATOM 9983 C CA . GLN A 1 17 ? -5.066 15.107 -5.309 1.00 54.24 17 GLN A CA 16
ATOM 9984 C C . GLN A 1 17 ? -6.314 15.689 -4.654 1.00 15.12 17 GLN A C 16
ATOM 9985 O O . GLN A 1 17 ? -6.453 16.906 -4.531 1.00 52.32 17 GLN A O 16
ATOM 9999 N N . TYR A 1 18 ? -7.220 14.812 -4.235 1.00 1.23 18 TYR A N 16
ATOM 10000 C CA . TYR A 1 18 ? -8.458 15.239 -3.594 1.00 11.20 18 TYR A CA 16
ATOM 10001 C C . TYR A 1 18 ? -8.323 15.212 -2.075 1.00 3.14 18 TYR A C 16
ATOM 10002 O O . TYR A 1 18 ? -8.987 15.970 -1.368 1.00 44.24 18 TYR A O 16
ATOM 10020 N N . GLU A 1 19 ? -7.457 14.333 -1.580 1.00 30.14 19 GLU A N 16
ATOM 10021 C CA . GLU A 1 19 ? -7.234 14.206 -0.144 1.00 52.52 19 GLU A CA 16
ATOM 10022 C C . GLU A 1 19 ? -6.437 15.393 0.389 1.00 13.53 19 GLU A C 16
ATOM 10023 O O . GLU A 1 19 ? -6.686 15.874 1.495 1.00 3.43 19 GLU A O 16
ATOM 10035 N N . ILE A 1 20 ? -5.479 15.860 -0.404 1.00 71.23 20 ILE A N 16
ATOM 10036 C CA . ILE A 1 20 ? -4.646 16.990 -0.013 1.00 12.14 20 ILE A CA 16
ATOM 10037 C C . ILE A 1 20 ? -5.499 18.189 0.387 1.00 13.21 20 ILE A C 16
ATOM 10038 O O . ILE A 1 20 ? -5.118 18.973 1.256 1.00 51.03 20 ILE A O 16
ATOM 10054 N N . ALA A 1 21 ? -6.657 18.324 -0.252 1.00 3.21 21 ALA A N 16
ATOM 10055 C CA . ALA A 1 21 ? -7.566 19.425 0.040 1.00 53.35 21 ALA A CA 16
ATOM 10056 C C . ALA A 1 21 ? -7.841 19.529 1.536 1.00 41.11 21 ALA A C 16
ATOM 10057 O O . ALA A 1 21 ? -7.816 20.620 2.107 1.00 71.53 21 ALA A O 16
ATOM 10064 N N . TRP A 1 22 ? -8.103 18.389 2.165 1.00 40.23 22 TRP A N 16
ATOM 10065 C CA . TRP A 1 22 ? -8.383 18.353 3.596 1.00 72.23 22 TRP A CA 16
ATOM 10066 C C . TRP A 1 22 ? -7.294 19.074 4.382 1.00 13.31 22 TRP A C 16
ATOM 10067 O O . TRP A 1 22 ? -7.584 19.846 5.297 1.00 64.02 22 TRP A O 16
ATOM 10088 N N . PHE A 1 23 ? -6.041 18.819 4.021 1.00 73.15 23 PHE A N 16
ATOM 10089 C CA . PHE A 1 23 ? -4.909 19.444 4.694 1.00 42.14 23 PHE A CA 16
ATOM 10090 C C . PHE A 1 23 ? -4.744 20.894 4.248 1.00 52.21 23 PHE A C 16
ATOM 10091 O O . PHE A 1 23 ? -4.265 21.738 5.005 1.00 10.33 23 PHE A O 16
ATOM 10108 N N . LYS A 1 24 ? -5.144 21.176 3.013 1.00 55.23 24 LYS A N 16
ATOM 10109 C CA . LYS A 1 24 ? -5.043 22.523 2.464 1.00 51.22 24 LYS A CA 16
ATOM 10110 C C . LYS A 1 24 ? -5.884 23.505 3.273 1.00 0.32 24 LYS A C 16
ATOM 10111 O O . LYS A 1 24 ? -5.560 24.689 3.361 1.00 60.24 24 LYS A O 16
ATOM 10130 N N . ASN A 1 25 ? -6.964 23.005 3.864 1.00 12.24 25 ASN A N 16
ATOM 10131 C CA . ASN A 1 25 ? -7.851 23.839 4.668 1.00 41.12 25 ASN A CA 16
ATOM 10132 C C . ASN A 1 25 ? -7.269 24.068 6.060 1.00 74.04 25 ASN A C 16
ATOM 10133 O O . ASN A 1 25 ? -7.755 24.908 6.817 1.00 2.41 25 ASN A O 16
ATOM 10144 N N . LYS A 1 26 ? -6.226 23.315 6.390 1.00 61.21 26 LYS A N 16
ATOM 10145 C CA . LYS A 1 26 ? -5.575 23.435 7.689 1.00 14.43 26 LYS A CA 16
ATOM 10146 C C . LYS A 1 26 ? -4.397 24.402 7.620 1.00 31.43 26 LYS A C 16
ATOM 10147 O O . LYS A 1 26 ? -4.076 25.076 8.600 1.00 61.34 26 LYS A O 16
ATOM 10166 N N . HIS A 1 27 ? -3.757 24.465 6.457 1.00 50.21 27 HIS A N 16
ATOM 10167 C CA . HIS A 1 27 ? -2.615 25.351 6.260 1.00 12.20 27 HIS A CA 16
ATOM 10168 C C . HIS A 1 27 ? -2.664 26.002 4.881 1.00 63.43 27 HIS A C 16
ATOM 10169 O O . HIS A 1 27 ? -2.472 27.209 4.746 1.00 53.31 27 HIS A O 16
ATOM 10183 N N . GLY A 1 28 ? -2.920 25.191 3.858 1.00 14.31 28 GLY A N 16
ATOM 10184 C CA . GLY A 1 28 ? -2.988 25.706 2.503 1.00 73.21 28 GLY A CA 16
ATOM 10185 C C . GLY A 1 28 ? -1.705 25.476 1.730 1.00 24.34 28 GLY A C 16
ATOM 10186 O O . GLY A 1 28 ? -1.377 26.234 0.818 1.00 43.33 28 GLY A O 16
ATOM 10190 N N . TYR A 1 29 ? -0.975 24.428 2.097 1.00 74.21 29 TYR A N 16
ATOM 10191 C CA . TYR A 1 29 ? 0.282 24.102 1.434 1.00 1.45 29 TYR A CA 16
ATOM 10192 C C . TYR A 1 29 ? 0.277 22.661 0.934 1.00 42.20 29 TYR A C 16
ATOM 10193 O O . TYR A 1 29 ? -0.744 21.975 0.991 1.00 2.54 29 TYR A O 16
ATOM 10211 N N . TYR A 1 30 ? 1.426 22.208 0.444 1.00 53.53 30 TYR A N 16
ATOM 10212 C CA . TYR A 1 30 ? 1.555 20.850 -0.069 1.00 62.30 30 TYR A CA 16
ATOM 10213 C C . TYR A 1 30 ? 2.956 20.302 0.186 1.00 2.30 30 TYR A C 16
ATOM 10214 O O . TYR A 1 30 ? 3.140 19.277 0.842 1.00 61.54 30 TYR A O 16
ATOM 10232 N N . PRO A 1 31 ? 3.970 21.003 -0.344 1.00 14.20 31 PRO A N 16
ATOM 10233 C CA . PRO A 1 31 ? 5.373 20.608 -0.187 1.00 15.41 31 PRO A CA 16
ATOM 10234 C C . PRO A 1 31 ? 5.868 20.787 1.244 1.00 23.10 31 PRO A C 16
ATOM 10235 O O . PRO A 1 31 ? 5.077 20.995 2.163 1.00 13.34 31 PRO A O 16
ATOM 10246 N N . TRP A 1 32 ? 7.181 20.704 1.425 1.00 44.34 32 TRP A N 16
ATOM 10247 C CA . TRP A 1 32 ? 7.782 20.857 2.745 1.00 42.42 32 TRP A CA 16
ATOM 10248 C C . TRP A 1 32 ? 7.949 22.331 3.099 1.00 31.15 32 TRP A C 16
ATOM 10249 O O . TRP A 1 32 ? 8.501 22.667 4.147 1.00 53.14 32 TRP A O 16
ATOM 10270 N N . GLU A 1 33 ? 7.468 23.205 2.221 1.00 62.14 33 GLU A N 16
ATOM 10271 C CA . GLU A 1 33 ? 7.566 24.643 2.443 1.00 74.32 33 GLU A CA 16
ATOM 10272 C C . GLU A 1 33 ? 6.383 25.148 3.264 1.00 31.33 33 GLU A C 16
ATOM 10273 O O . GLU A 1 33 ? 5.762 26.155 2.924 1.00 43.24 33 GLU A O 16
ATOM 10285 N N . ILE A 1 34 ? 6.077 24.440 4.347 1.00 51.34 34 ILE A N 16
ATOM 10286 C CA . ILE A 1 34 ? 4.970 24.816 5.217 1.00 53.53 34 ILE A CA 16
ATOM 10287 C C . ILE A 1 34 ? 5.457 25.648 6.398 1.00 1.51 34 ILE A C 16
ATOM 10288 O O . ILE A 1 34 ? 6.440 25.315 7.061 1.00 53.12 34 ILE A O 16
ATOM 10304 N N . PRO A 1 35 ? 4.754 26.758 6.671 1.00 72.51 35 PRO A N 16
ATOM 10305 C CA . PRO A 1 35 ? 5.095 27.659 7.775 1.00 14.41 35 PRO A CA 16
ATOM 10306 C C . PRO A 1 35 ? 4.824 27.034 9.139 1.00 34.01 35 PRO A C 16
ATOM 10307 O O . PRO A 1 35 ? 4.522 25.844 9.238 1.00 1.52 35 PRO A O 16
ATOM 10318 N N . ARG A 1 36 ? 4.932 27.843 10.188 1.00 25.20 36 ARG A N 16
ATOM 10319 C CA . ARG A 1 36 ? 4.700 27.368 11.547 1.00 73.24 36 ARG A CA 16
ATOM 10320 C C . ARG A 1 36 ? 3.411 27.956 12.115 1.00 63.42 36 ARG A C 16
ATOM 10321 O O . ARG A 1 36 ? 2.925 28.983 11.642 1.00 53.43 36 ARG A O 16
ATOM 10342 N N . CYS A 1 37 ? 2.864 27.297 13.130 1.00 23.12 37 CYS A N 16
ATOM 10343 C CA . CYS A 1 37 ? 1.631 27.753 13.762 1.00 4.23 37 CYS A CA 16
ATOM 10344 C C . CYS A 1 37 ? 1.801 29.156 14.335 1.00 3.43 37 CYS A C 16
ATOM 10345 O O . CYS A 1 37 ? 0.933 30.013 14.173 1.00 41.12 37 CYS A O 16
ATOM 10353 N N . MET A 1 1 ? 7.618 -0.834 -0.023 1.00 50.13 1 MET A N 17
ATOM 10354 C CA . MET A 1 1 ? 6.273 -0.449 -0.434 1.00 73.13 1 MET A CA 17
ATOM 10355 C C . MET A 1 1 ? 6.298 0.855 -1.225 1.00 70.01 1 MET A C 17
ATOM 10356 O O . MET A 1 1 ? 7.363 1.419 -1.479 1.00 73.42 1 MET A O 17
ATOM 10370 N N . LYS A 1 2 ? 5.119 1.330 -1.612 1.00 70.12 2 LYS A N 17
ATOM 10371 C CA . LYS A 1 2 ? 5.005 2.568 -2.374 1.00 11.25 2 LYS A CA 17
ATOM 10372 C C . LYS A 1 2 ? 5.859 2.511 -3.636 1.00 54.13 2 LYS A C 17
ATOM 10373 O O . LYS A 1 2 ? 6.814 3.273 -3.787 1.00 11.22 2 LYS A O 17
ATOM 10392 N N . PHE A 1 3 ? 5.507 1.604 -4.542 1.00 43.41 3 PHE A N 17
ATOM 10393 C CA . PHE A 1 3 ? 6.241 1.449 -5.792 1.00 63.35 3 PHE A CA 17
ATOM 10394 C C . PHE A 1 3 ? 6.070 2.678 -6.681 1.00 34.44 3 PHE A C 17
ATOM 10395 O O . PHE A 1 3 ? 5.184 3.503 -6.455 1.00 31.51 3 PHE A O 17
ATOM 10412 N N . LYS A 1 4 ? 6.924 2.793 -7.692 1.00 11.44 4 LYS A N 17
ATOM 10413 C CA . LYS A 1 4 ? 6.869 3.920 -8.616 1.00 15.05 4 LYS A CA 17
ATOM 10414 C C . LYS A 1 4 ? 6.539 3.449 -10.028 1.00 51.25 4 LYS A C 17
ATOM 10415 O O . LYS A 1 4 ? 5.995 4.205 -10.834 1.00 65.14 4 LYS A O 17
ATOM 10434 N N . PHE A 1 5 ? 6.870 2.196 -10.322 1.00 51.10 5 PHE A N 17
ATOM 10435 C CA . PHE A 1 5 ? 6.608 1.625 -11.638 1.00 24.41 5 PHE A CA 17
ATOM 10436 C C . PHE A 1 5 ? 5.202 1.035 -11.705 1.00 45.32 5 PHE A C 17
ATOM 10437 O O . PHE A 1 5 ? 4.560 1.055 -12.754 1.00 35.22 5 PHE A O 17
ATOM 10454 N N . ASN A 1 6 ? 4.732 0.511 -10.578 1.00 5.00 6 ASN A N 17
ATOM 10455 C CA . ASN A 1 6 ? 3.403 -0.085 -10.508 1.00 64.43 6 ASN A CA 17
ATOM 10456 C C . ASN A 1 6 ? 2.348 0.872 -11.053 1.00 42.41 6 ASN A C 17
ATOM 10457 O O . ASN A 1 6 ? 2.561 2.081 -11.148 1.00 42.33 6 ASN A O 17
ATOM 10468 N N . PRO A 1 7 ? 1.181 0.321 -11.419 1.00 44.30 7 PRO A N 17
ATOM 10469 C CA . PRO A 1 7 ? 0.069 1.108 -11.959 1.00 50.43 7 PRO A CA 17
ATOM 10470 C C . PRO A 1 7 ? -0.573 2.005 -10.905 1.00 64.55 7 PRO A C 17
ATOM 10471 O O . PRO A 1 7 ? -1.047 3.099 -11.211 1.00 53.11 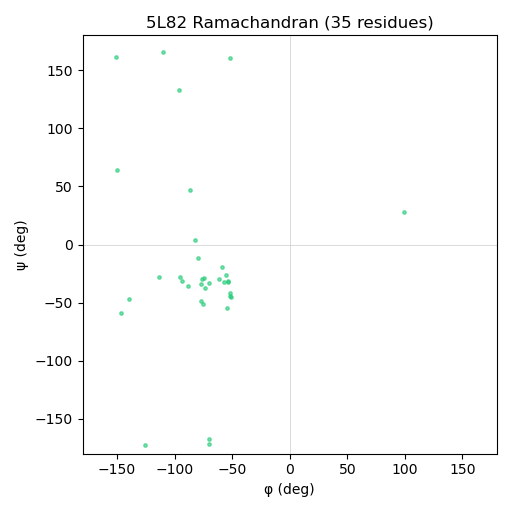7 PRO A O 17
ATOM 10482 N N . THR A 1 8 ? -0.584 1.534 -9.662 1.00 63.11 8 THR A N 17
ATOM 10483 C CA . THR A 1 8 ? -1.168 2.292 -8.563 1.00 44.20 8 THR A CA 17
ATOM 10484 C C . THR A 1 8 ? -0.488 3.648 -8.408 1.00 61.12 8 THR A C 17
ATOM 10485 O O . THR A 1 8 ? -1.040 4.564 -7.801 1.00 10.31 8 THR A O 17
ATOM 10496 N N . GLY A 1 9 ? 0.715 3.769 -8.963 1.00 34.34 9 GLY A N 17
ATOM 10497 C CA . GLY A 1 9 ? 1.450 5.017 -8.875 1.00 73.11 9 GLY A CA 17
ATOM 10498 C C . GLY A 1 9 ? 0.627 6.207 -9.326 1.00 52.31 9 GLY A C 17
ATOM 10499 O O . GLY A 1 9 ? 0.671 7.272 -8.709 1.00 54.44 9 GLY A O 17
ATOM 10503 N N . THR A 1 10 ? -0.126 6.029 -10.407 1.00 71.13 10 THR A N 17
ATOM 10504 C CA . THR A 1 10 ? -0.960 7.097 -10.943 1.00 13.44 10 THR A CA 17
ATOM 10505 C C . THR A 1 10 ? -2.209 7.298 -10.092 1.00 11.41 10 THR A C 17
ATOM 10506 O O . THR A 1 10 ? -2.518 8.417 -9.681 1.00 52.43 10 THR A O 17
ATOM 10517 N N . ILE A 1 11 ? -2.923 6.209 -9.830 1.00 61.43 11 ILE A N 17
ATOM 10518 C CA . ILE A 1 11 ? -4.137 6.266 -9.026 1.00 54.25 11 ILE A CA 17
ATOM 10519 C C . ILE A 1 11 ? -3.873 6.925 -7.677 1.00 43.20 11 ILE A C 17
ATOM 10520 O O . ILE A 1 11 ? -4.534 7.896 -7.307 1.00 70.45 11 ILE A O 17
ATOM 10536 N N . VAL A 1 12 ? -2.899 6.392 -6.945 1.00 55.31 12 VAL A N 17
ATOM 10537 C CA . VAL A 1 12 ? -2.544 6.930 -5.637 1.00 54.12 12 VAL A CA 17
ATOM 10538 C C . VAL A 1 12 ? -2.244 8.423 -5.720 1.00 31.51 12 VAL A C 17
ATOM 10539 O O . VAL A 1 12 ? -2.476 9.168 -4.768 1.00 33.22 12 VAL A O 17
ATOM 10552 N N . LYS A 1 13 ? -1.726 8.854 -6.865 1.00 74.41 13 LYS A N 17
ATOM 10553 C CA . LYS A 1 13 ? -1.395 10.258 -7.075 1.00 30.01 13 LYS A CA 17
ATOM 10554 C C . LYS A 1 13 ? -2.652 11.080 -7.342 1.00 32.41 13 LYS A C 17
ATOM 10555 O O . LYS A 1 13 ? -2.742 12.242 -6.948 1.00 1.54 13 LYS A O 17
ATOM 10574 N N . LYS A 1 14 ? -3.622 10.467 -8.013 1.00 11.52 14 LYS A N 17
ATOM 10575 C CA . LYS A 1 14 ? -4.876 11.140 -8.330 1.00 41.54 14 LYS A CA 17
ATOM 10576 C C . LYS A 1 14 ? -5.786 11.200 -7.108 1.00 12.31 14 LYS A C 17
ATOM 10577 O O . LYS A 1 14 ? -6.320 12.258 -6.770 1.00 20.32 14 LYS A O 17
ATOM 10596 N N . LEU A 1 15 ? -5.958 10.060 -6.448 1.00 13.41 15 LEU A N 17
ATOM 10597 C CA . LEU A 1 15 ? -6.803 9.983 -5.261 1.00 51.51 15 LEU A CA 17
ATOM 10598 C C . LEU A 1 15 ? -6.338 10.972 -4.197 1.00 21.25 15 LEU A C 17
ATOM 10599 O O . LEU A 1 15 ? -7.144 11.503 -3.431 1.00 63.42 15 LEU A O 17
ATOM 10615 N N . THR A 1 16 ? -5.032 11.217 -4.154 1.00 61.11 16 THR A N 17
ATOM 10616 C CA . THR A 1 16 ? -4.459 12.142 -3.185 1.00 0.23 16 THR A CA 17
ATOM 10617 C C . THR A 1 16 ? -4.757 13.589 -3.562 1.00 71.45 16 THR A C 17
ATOM 10618 O O . THR A 1 16 ? -4.857 14.457 -2.696 1.00 45.34 16 THR A O 17
ATOM 10629 N N . GLN A 1 17 ? -4.899 13.839 -4.860 1.00 11.20 17 GLN A N 17
ATOM 10630 C CA . GLN A 1 17 ? -5.186 15.182 -5.351 1.00 71.22 17 GLN A CA 17
ATOM 10631 C C . GLN A 1 17 ? -6.435 15.750 -4.685 1.00 23.12 17 GLN A C 17
ATOM 10632 O O . GLN A 1 17 ? -6.593 16.966 -4.575 1.00 74.05 17 GLN A O 17
ATOM 10646 N N . TYR A 1 18 ? -7.318 14.863 -4.241 1.00 72.44 18 TYR A N 17
ATOM 10647 C CA . TYR A 1 18 ? -8.554 15.276 -3.588 1.00 75.21 18 TYR A CA 17
ATOM 10648 C C . TYR A 1 18 ? -8.397 15.271 -2.071 1.00 22.44 18 TYR A C 17
ATOM 10649 O O . TYR A 1 18 ? -9.063 16.026 -1.364 1.00 54.34 18 TYR A O 17
ATOM 10667 N N . GLU A 1 19 ? -7.509 14.413 -1.577 1.00 70.23 19 GLU A N 17
ATOM 10668 C CA . GLU A 1 19 ? -7.263 14.309 -0.144 1.00 34.42 19 GLU A CA 17
ATOM 10669 C C . GLU A 1 19 ? -6.480 15.516 0.363 1.00 23.10 19 GLU A C 17
ATOM 10670 O O . GLU A 1 19 ? -6.721 16.007 1.466 1.00 54.41 19 GLU A O 17
ATOM 10682 N N . ILE A 1 20 ? -5.540 15.988 -0.450 1.00 33.43 20 ILE A N 17
ATOM 10683 C CA . ILE A 1 20 ? -4.722 17.137 -0.084 1.00 64.14 20 ILE A CA 17
ATOM 10684 C C . ILE A 1 20 ? -5.590 18.327 0.311 1.00 25.32 20 ILE A C 17
ATOM 10685 O O . ILE A 1 20 ? -5.210 19.128 1.164 1.00 0.41 20 ILE A O 17
ATOM 10701 N N . ALA A 1 21 ? -6.758 18.434 -0.313 1.00 63.44 21 ALA A N 17
ATOM 10702 C CA . ALA A 1 21 ? -7.682 19.523 -0.024 1.00 21.11 21 ALA A CA 17
ATOM 10703 C C . ALA A 1 21 ? -7.938 19.642 1.475 1.00 41.14 21 ALA A C 17
ATOM 10704 O O . ALA A 1 21 ? -7.924 20.740 2.031 1.00 42.33 21 ALA A O 17
ATOM 10711 N N . TRP A 1 22 ? -8.172 18.506 2.122 1.00 50.41 22 TRP A N 17
ATOM 10712 C CA . TRP A 1 22 ? -8.432 18.484 3.557 1.00 51.41 22 TRP A CA 17
ATOM 10713 C C . TRP A 1 22 ? -7.345 19.235 4.319 1.00 71.43 22 TRP A C 17
ATOM 10714 O O . TRP A 1 22 ? -7.635 20.014 5.227 1.00 20.51 22 TRP A O 17
ATOM 10735 N N . PHE A 1 23 ? -6.093 18.996 3.943 1.00 20.53 23 PHE A N 17
ATOM 10736 C CA . PHE A 1 23 ? -4.962 19.649 4.592 1.00 33.34 23 PHE A CA 17
ATOM 10737 C C . PHE A 1 23 ? -4.828 21.095 4.125 1.00 14.25 23 PHE A C 17
ATOM 10738 O O . PHE A 1 23 ? -4.354 21.957 4.865 1.00 5.41 23 PHE A O 17
ATOM 10755 N N . LYS A 1 24 ? -5.250 21.354 2.892 1.00 31.13 24 LYS A N 17
ATOM 10756 C CA . LYS A 1 24 ? -5.179 22.695 2.324 1.00 31.04 24 LYS A CA 17
ATOM 10757 C C . LYS A 1 24 ? -6.026 23.673 3.132 1.00 4.53 24 LYS A C 17
ATOM 10758 O O . LYS A 1 24 ? -5.720 24.863 3.200 1.00 15.21 24 LYS A O 17
ATOM 10777 N N . ASN A 1 25 ? -7.089 23.163 3.744 1.00 14.33 25 ASN A N 17
ATOM 10778 C CA . ASN A 1 25 ? -7.979 23.993 4.549 1.00 74.33 25 ASN A CA 17
ATOM 10779 C C . ASN A 1 25 ? -7.383 24.250 5.929 1.00 12.12 25 ASN A C 17
ATOM 10780 O O . ASN A 1 25 ? -7.873 25.092 6.682 1.00 1.04 25 ASN A O 17
ATOM 10791 N N . LYS A 1 26 ? -6.322 23.519 6.255 1.00 13.40 26 LYS A N 17
ATOM 10792 C CA . LYS A 1 26 ? -5.657 23.668 7.544 1.00 45.44 26 LYS A CA 17
ATOM 10793 C C . LYS A 1 26 ? -4.496 24.653 7.446 1.00 40.42 26 LYS A C 17
ATOM 10794 O O . LYS A 1 26 ? -4.173 25.346 8.412 1.00 72.24 26 LYS A O 17
ATOM 10813 N N . HIS A 1 27 ? -3.873 24.712 6.273 1.00 2.20 27 HIS A N 17
ATOM 10814 C CA . HIS A 1 27 ? -2.749 25.615 6.049 1.00 71.32 27 HIS A CA 17
ATOM 10815 C C . HIS A 1 27 ? -2.827 26.245 4.662 1.00 51.33 27 HIS A C 17
ATOM 10816 O O . HIS A 1 27 ? -2.658 27.454 4.508 1.00 1.11 27 HIS A O 17
ATOM 10830 N N . GLY A 1 28 ? -3.084 25.417 3.654 1.00 62.03 28 GLY A N 17
ATOM 10831 C CA . GLY A 1 28 ? -3.179 25.912 2.293 1.00 64.23 28 GLY A CA 17
ATOM 10832 C C . GLY A 1 28 ? -1.902 25.693 1.506 1.00 25.10 28 GLY A C 17
ATOM 10833 O O . GLY A 1 28 ? -1.599 26.445 0.579 1.00 23.41 28 GLY A O 17
ATOM 10837 N N . TYR A 1 29 ? -1.150 24.662 1.876 1.00 2.34 29 TYR A N 17
ATOM 10838 C CA . TYR A 1 29 ? 0.104 24.349 1.201 1.00 1.24 29 TYR A CA 17
ATOM 10839 C C . TYR A 1 29 ? 0.117 22.902 0.720 1.00 30.51 29 TYR A C 17
ATOM 10840 O O . TYR A 1 29 ? -0.891 22.200 0.801 1.00 73.44 29 TYR A O 17
ATOM 10858 N N . TYR A 1 30 ? 1.266 22.462 0.220 1.00 23.31 30 TYR A N 17
ATOM 10859 C CA . TYR A 1 30 ? 1.412 21.098 -0.276 1.00 50.53 30 TYR A CA 17
ATOM 10860 C C . TYR A 1 30 ? 2.825 20.578 -0.033 1.00 44.32 30 TYR A C 17
ATOM 10861 O O . TYR A 1 30 ? 3.036 19.565 0.633 1.00 34.43 30 TYR A O 17
ATOM 10879 N N . PRO A 1 31 ? 3.820 21.289 -0.586 1.00 75.02 31 PRO A N 17
ATOM 10880 C CA . PRO A 1 31 ? 5.231 20.920 -0.443 1.00 70.01 31 PRO A CA 17
ATOM 10881 C C . PRO A 1 31 ? 5.743 21.126 0.978 1.00 32.04 31 PRO A C 17
ATOM 10882 O O . PRO A 1 31 ? 4.960 21.333 1.906 1.00 42.02 31 PRO A O 17
ATOM 10893 N N . TRP A 1 32 ? 7.059 21.068 1.142 1.00 4.31 32 TRP A N 17
ATOM 10894 C CA . TRP A 1 32 ? 7.675 21.249 2.452 1.00 42.31 32 TRP A CA 17
ATOM 10895 C C . TRP A 1 32 ? 7.821 22.730 2.785 1.00 62.01 32 TRP A C 17
ATOM 10896 O O . TRP A 1 32 ? 8.381 23.090 3.820 1.00 61.51 32 TRP A O 17
ATOM 10917 N N . GLU A 1 33 ? 7.314 23.584 1.901 1.00 31.12 33 GLU A N 17
ATOM 10918 C CA . GLU A 1 33 ? 7.389 25.026 2.103 1.00 24.02 33 GLU A CA 17
ATOM 10919 C C . GLU A 1 33 ? 6.209 25.522 2.934 1.00 61.42 33 GLU A C 17
ATOM 10920 O O . GLU A 1 33 ? 5.567 26.514 2.588 1.00 33.42 33 GLU A O 17
ATOM 10932 N N . ILE A 1 34 ? 5.930 24.824 4.029 1.00 31.25 34 ILE A N 17
ATOM 10933 C CA . ILE A 1 34 ? 4.828 25.193 4.909 1.00 20.34 34 ILE A CA 17
ATOM 10934 C C . ILE A 1 34 ? 5.317 26.049 6.073 1.00 34.51 34 ILE A C 17
ATOM 10935 O O . ILE A 1 34 ? 6.314 25.741 6.727 1.00 74.23 34 ILE A O 17
ATOM 10951 N N . PRO A 1 35 ? 4.598 27.149 6.341 1.00 71.12 35 PRO A N 17
ATOM 10952 C CA . PRO A 1 35 ? 4.938 28.071 7.428 1.00 12.15 35 PRO A CA 17
ATOM 10953 C C . PRO A 1 35 ? 4.696 27.459 8.804 1.00 12.41 35 PRO A C 17
ATOM 10954 O O . PRO A 1 35 ? 4.420 26.265 8.923 1.00 10.51 35 PRO A O 17
ATOM 10965 N N . ARG A 1 36 ? 4.800 28.285 9.840 1.00 25.24 36 ARG A N 17
ATOM 10966 C CA . ARG A 1 36 ? 4.594 27.824 11.208 1.00 14.11 36 ARG A CA 17
ATOM 10967 C C . ARG A 1 36 ? 3.329 28.438 11.803 1.00 25.30 36 ARG A C 17
ATOM 10968 O O . ARG A 1 36 ? 2.813 29.434 11.296 1.00 42.22 36 ARG A O 17
ATOM 10989 N N . CYS A 1 37 ? 2.837 27.836 12.880 1.00 54.11 37 CYS A N 17
ATOM 10990 C CA . CYS A 1 37 ? 1.632 28.322 13.543 1.00 1.34 37 CYS A CA 17
ATOM 10991 C C . CYS A 1 37 ? 1.882 29.677 14.199 1.00 35.40 37 CYS A C 17
ATOM 10992 O O . CYS A 1 37 ? 1.021 30.204 14.903 1.00 24.15 37 CYS A O 17
ATOM 11000 N N . MET A 1 1 ? 6.949 -1.846 -0.563 1.00 44.23 1 MET A N 18
ATOM 11001 C CA . MET A 1 1 ? 5.704 -1.097 -0.688 1.00 31.43 1 MET A CA 18
ATOM 11002 C C . MET A 1 1 ? 5.945 0.251 -1.360 1.00 35.32 1 MET A C 18
ATOM 11003 O O . MET A 1 1 ? 7.088 0.659 -1.564 1.00 71.11 1 MET A O 18
ATOM 11017 N N . LYS A 1 2 ? 4.860 0.938 -1.702 1.00 2.11 2 LYS A N 18
ATOM 11018 C CA . LYS A 1 2 ? 4.952 2.241 -2.350 1.00 64.22 2 LYS A CA 18
ATOM 11019 C C . LYS A 1 2 ? 5.825 2.166 -3.599 1.00 53.43 2 LYS A C 18
ATOM 11020 O O . LYS A 1 2 ? 6.878 2.800 -3.672 1.00 12.12 2 LYS A O 18
ATOM 11039 N N . PHE A 1 3 ? 5.379 1.390 -4.581 1.00 61.32 3 PHE A N 18
ATOM 11040 C CA . PHE A 1 3 ? 6.119 1.233 -5.828 1.00 1.30 3 PHE A CA 18
ATOM 11041 C C . PHE A 1 3 ? 5.971 2.471 -6.708 1.00 12.35 3 PHE A C 18
ATOM 11042 O O . PHE A 1 3 ? 5.095 3.307 -6.481 1.00 61.25 3 PHE A O 18
ATOM 11059 N N . LYS A 1 4 ? 6.834 2.583 -7.712 1.00 13.03 4 LYS A N 18
ATOM 11060 C CA . LYS A 1 4 ? 6.800 3.717 -8.627 1.00 45.41 4 LYS A CA 18
ATOM 11061 C C . LYS A 1 4 ? 6.474 3.262 -10.046 1.00 4.30 4 LYS A C 18
ATOM 11062 O O . LYS A 1 4 ? 5.948 4.032 -10.850 1.00 34.22 4 LYS A O 18
ATOM 11081 N N . PHE A 1 5 ? 6.790 2.007 -10.347 1.00 35.21 5 PHE A N 18
ATOM 11082 C CA . PHE A 1 5 ? 6.529 1.449 -11.669 1.00 4.21 5 PHE A CA 18
ATOM 11083 C C . PHE A 1 5 ? 5.116 0.880 -11.751 1.00 20.24 5 PHE A C 18
ATOM 11084 O O . PHE A 1 5 ? 4.481 0.916 -12.803 1.00 53.43 5 PHE A O 18
ATOM 11101 N N . ASN A 1 6 ? 4.631 0.353 -10.631 1.00 1.23 6 ASN A N 18
ATOM 11102 C CA . ASN A 1 6 ? 3.294 -0.225 -10.575 1.00 34.51 6 ASN A CA 18
ATOM 11103 C C . ASN A 1 6 ? 2.255 0.751 -11.120 1.00 24.33 6 ASN A C 18
ATOM 11104 O O . ASN A 1 6 ? 2.486 1.957 -11.204 1.00 54.22 6 ASN A O 18
ATOM 11115 N N . PRO A 1 7 ? 1.084 0.218 -11.498 1.00 12.41 7 PRO A N 18
ATOM 11116 C CA . PRO A 1 7 ? -0.014 1.025 -12.040 1.00 21.30 7 PRO A CA 18
ATOM 11117 C C . PRO A 1 7 ? -0.651 1.922 -10.984 1.00 23.41 7 PRO A C 18
ATOM 11118 O O . PRO A 1 7 ? -1.109 3.025 -11.285 1.00 24.45 7 PRO A O 18
ATOM 11129 N N . THR A 1 8 ? -0.677 1.442 -9.744 1.00 64.02 8 THR A N 18
ATOM 11130 C CA . THR A 1 8 ? -1.258 2.200 -8.643 1.00 61.04 8 THR A CA 18
ATOM 11131 C C . THR A 1 8 ? -0.561 3.545 -8.474 1.00 53.30 8 THR A C 18
ATOM 11132 O O . THR A 1 8 ? -1.105 4.464 -7.864 1.00 13.44 8 THR A O 18
ATOM 11143 N N . GLY A 1 9 ? 0.646 3.654 -9.020 1.00 4.24 9 GLY A N 18
ATOM 11144 C CA . GLY A 1 9 ? 1.397 4.892 -8.918 1.00 24.21 9 GLY A CA 18
ATOM 11145 C C . GLY A 1 9 ? 0.593 6.096 -9.365 1.00 43.44 9 GLY A C 18
ATOM 11146 O O . GLY A 1 9 ? 0.647 7.156 -8.741 1.00 4.25 9 GLY A O 18
ATOM 11150 N N . THR A 1 10 ? -0.155 5.936 -10.453 1.00 21.14 10 THR A N 18
ATOM 11151 C CA . THR A 1 10 ? -0.971 7.019 -10.985 1.00 54.32 10 THR A CA 18
ATOM 11152 C C . THR A 1 10 ? -2.223 7.231 -10.141 1.00 70.30 10 THR A C 18
ATOM 11153 O O . THR A 1 10 ? -2.520 8.351 -9.724 1.00 62.31 10 THR A O 18
ATOM 11164 N N . ILE A 1 11 ? -2.953 6.149 -9.892 1.00 62.42 11 ILE A N 18
ATOM 11165 C CA . ILE A 1 11 ? -4.172 6.216 -9.096 1.00 3.53 11 ILE A CA 18
ATOM 11166 C C . ILE A 1 11 ? -3.907 6.862 -7.740 1.00 31.13 11 ILE A C 18
ATOM 11167 O O . ILE A 1 11 ? -4.557 7.839 -7.367 1.00 73.25 11 ILE A O 18
ATOM 11183 N N . VAL A 1 12 ? -2.946 6.310 -7.005 1.00 53.21 12 VAL A N 18
ATOM 11184 C CA . VAL A 1 12 ? -2.593 6.834 -5.691 1.00 63.41 12 VAL A CA 18
ATOM 11185 C C . VAL A 1 12 ? -2.272 8.322 -5.761 1.00 10.44 12 VAL A C 18
ATOM 11186 O O . VAL A 1 12 ? -2.500 9.064 -4.804 1.00 74.44 12 VAL A O 18
ATOM 11199 N N . LYS A 1 13 ? -1.741 8.755 -6.899 1.00 53.02 13 LYS A N 18
ATOM 11200 C CA . LYS A 1 13 ? -1.390 10.156 -7.096 1.00 40.34 13 LYS A CA 18
ATOM 11201 C C . LYS A 1 13 ? -2.634 10.997 -7.365 1.00 73.42 13 LYS A C 18
ATOM 11202 O O . LYS A 1 13 ? -2.711 12.158 -6.963 1.00 32.44 13 LYS A O 18
ATOM 11221 N N . LYS A 1 14 ? -3.608 10.403 -8.047 1.00 62.40 14 LYS A N 18
ATOM 11222 C CA . LYS A 1 14 ? -4.851 11.095 -8.368 1.00 25.44 14 LYS A CA 18
ATOM 11223 C C . LYS A 1 14 ? -5.768 11.157 -7.151 1.00 1.34 14 LYS A C 18
ATOM 11224 O O . LYS A 1 14 ? -6.290 12.219 -6.808 1.00 4.14 14 LYS A O 18
ATOM 11243 N N . LEU A 1 15 ? -5.960 10.015 -6.501 1.00 22.33 15 LEU A N 18
ATOM 11244 C CA . LEU A 1 15 ? -6.813 9.940 -5.320 1.00 54.00 15 LEU A CA 18
ATOM 11245 C C . LEU A 1 15 ? -6.344 10.916 -4.246 1.00 23.11 15 LEU A C 18
ATOM 11246 O O . LEU A 1 15 ? -7.148 11.452 -3.483 1.00 34.51 15 LEU A O 18
ATOM 11262 N N . THR A 1 16 ? -5.035 11.145 -4.193 1.00 32.11 16 THR A N 18
ATOM 11263 C CA . THR A 1 16 ? -4.458 12.057 -3.214 1.00 20.04 16 THR A CA 18
ATOM 11264 C C . THR A 1 16 ? -4.739 13.509 -3.582 1.00 51.22 16 THR A C 18
ATOM 11265 O O . THR A 1 16 ? -4.834 14.372 -2.710 1.00 52.43 16 THR A O 18
ATOM 11276 N N . GLN A 1 17 ? -4.872 13.771 -4.879 1.00 24.25 17 GLN A N 18
ATOM 11277 C CA . GLN A 1 17 ? -5.142 15.120 -5.361 1.00 72.12 17 GLN A CA 18
ATOM 11278 C C . GLN A 1 17 ? -6.388 15.696 -4.697 1.00 53.10 17 GLN A C 18
ATOM 11279 O O . GLN A 1 17 ? -6.535 16.913 -4.580 1.00 21.15 17 GLN A O 18
ATOM 11293 N N . TYR A 1 18 ? -7.283 14.815 -4.265 1.00 31.23 18 TYR A N 18
ATOM 11294 C CA . TYR A 1 18 ? -8.518 15.236 -3.615 1.00 34.03 18 TYR A CA 18
ATOM 11295 C C . TYR A 1 18 ? -8.369 15.217 -2.096 1.00 41.55 18 TYR A C 18
ATOM 11296 O O . TYR A 1 18 ? -9.032 15.974 -1.388 1.00 3.21 18 TYR A O 18
ATOM 11314 N N . GLU A 1 19 ? -7.492 14.347 -1.605 1.00 52.23 19 GLU A N 18
ATOM 11315 C CA . GLU A 1 19 ? -7.255 14.229 -0.171 1.00 51.53 19 GLU A CA 18
ATOM 11316 C C . GLU A 1 19 ? -6.462 15.425 0.349 1.00 61.21 19 GLU A C 18
ATOM 11317 O O . GLU A 1 19 ? -6.703 15.909 1.455 1.00 53.20 19 GLU A O 18
ATOM 11329 N N . ILE A 1 20 ? -5.515 15.894 -0.456 1.00 41.41 20 ILE A N 18
ATOM 11330 C CA . ILE A 1 20 ? -4.687 17.033 -0.078 1.00 23.42 20 ILE A CA 18
ATOM 11331 C C . ILE A 1 20 ? -5.545 18.227 0.325 1.00 42.35 20 ILE A C 18
ATOM 11332 O O . ILE A 1 20 ? -5.161 19.018 1.185 1.00 2.35 20 ILE A O 18
ATOM 11348 N N . ALA A 1 21 ? -6.709 18.351 -0.304 1.00 35.54 21 ALA A N 18
ATOM 11349 C CA . ALA A 1 21 ? -7.624 19.446 -0.008 1.00 53.25 21 ALA A CA 18
ATOM 11350 C C . ALA A 1 21 ? -7.885 19.556 1.490 1.00 25.31 21 ALA A C 18
ATOM 11351 O O . ALA A 1 21 ? -7.862 20.649 2.055 1.00 54.20 21 ALA A O 18
ATOM 11358 N N . TRP A 1 22 ? -8.131 18.417 2.127 1.00 13.14 22 TRP A N 18
ATOM 11359 C CA . TRP A 1 22 ? -8.397 18.386 3.561 1.00 23.03 22 TRP A CA 18
ATOM 11360 C C . TRP A 1 22 ? -7.305 19.120 4.333 1.00 73.51 22 TRP A C 18
ATOM 11361 O O . TRP A 1 22 ? -7.591 19.894 5.247 1.00 60.25 22 TRP A O 18
ATOM 11382 N N . PHE A 1 23 ? -6.054 18.872 3.960 1.00 72.52 23 PHE A N 18
ATOM 11383 C CA . PHE A 1 23 ? -4.920 19.509 4.618 1.00 24.42 23 PHE A CA 18
ATOM 11384 C C . PHE A 1 23 ? -4.770 20.958 4.163 1.00 34.55 23 PHE A C 18
ATOM 11385 O O . PHE A 1 23 ? -4.290 21.809 4.912 1.00 42.13 23 PHE A O 18
ATOM 11402 N N . LYS A 1 24 ? -5.185 21.230 2.931 1.00 13.20 24 LYS A N 18
ATOM 11403 C CA . LYS A 1 24 ? -5.100 22.575 2.374 1.00 5.13 24 LYS A CA 18
ATOM 11404 C C . LYS A 1 24 ? -5.939 23.555 3.188 1.00 51.15 24 LYS A C 18
ATOM 11405 O O . LYS A 1 24 ? -5.623 24.741 3.266 1.00 43.30 24 LYS A O 18
ATOM 11424 N N . ASN A 1 25 ? -7.010 23.050 3.792 1.00 2.30 25 ASN A N 18
ATOM 11425 C CA . ASN A 1 25 ? -7.894 23.882 4.600 1.00 32.23 25 ASN A CA 18
ATOM 11426 C C . ASN A 1 25 ? -7.300 24.122 5.985 1.00 72.20 25 ASN A C 18
ATOM 11427 O O . ASN A 1 25 ? -7.784 24.962 6.743 1.00 1.54 25 ASN A O 18
ATOM 11438 N N . LYS A 1 26 ? -6.248 23.378 6.308 1.00 22.22 26 LYS A N 18
ATOM 11439 C CA . LYS A 1 26 ? -5.585 23.510 7.600 1.00 21.52 26 LYS A CA 18
ATOM 11440 C C . LYS A 1 26 ? -4.415 24.484 7.515 1.00 40.54 26 LYS A C 18
ATOM 11441 O O . LYS A 1 26 ? -4.089 25.166 8.487 1.00 21.54 26 LYS A O 18
ATOM 11460 N N . HIS A 1 27 ? -3.787 24.548 6.344 1.00 34.54 27 HIS A N 18
ATOM 11461 C CA . HIS A 1 27 ? -2.655 25.441 6.132 1.00 44.43 27 HIS A CA 18
ATOM 11462 C C . HIS A 1 27 ? -2.722 26.084 4.750 1.00 42.14 27 HIS A C 18
ATOM 11463 O O . HIS A 1 27 ? -2.541 27.293 4.607 1.00 63.54 27 HIS A O 18
ATOM 11477 N N . GLY A 1 28 ? -2.983 25.267 3.734 1.00 62.32 28 GLY A N 18
ATOM 11478 C CA . GLY A 1 28 ? -3.068 25.774 2.377 1.00 72.43 28 GLY A CA 18
ATOM 11479 C C . GLY A 1 28 ? -1.791 25.549 1.592 1.00 4.05 28 GLY A C 18
ATOM 11480 O O . GLY A 1 28 ? -1.477 26.305 0.673 1.00 54.42 28 GLY A O 18
ATOM 11484 N N . TYR A 1 29 ? -1.050 24.508 1.957 1.00 40.31 29 TYR A N 18
ATOM 11485 C CA . TYR A 1 29 ? 0.203 24.189 1.283 1.00 22.15 29 TYR A CA 18
ATOM 11486 C C . TYR A 1 29 ? 0.204 22.745 0.791 1.00 41.04 29 TYR A C 18
ATOM 11487 O O . TYR A 1 29 ? -0.811 22.052 0.862 1.00 20.11 29 TYR A O 18
ATOM 11505 N N . TYR A 1 30 ? 1.351 22.298 0.291 1.00 50.41 30 TYR A N 18
ATOM 11506 C CA . TYR A 1 30 ? 1.486 20.938 -0.216 1.00 35.10 30 TYR A CA 18
ATOM 11507 C C . TYR A 1 30 ? 2.893 20.402 0.028 1.00 42.53 30 TYR A C 18
ATOM 11508 O O . TYR A 1 30 ? 3.092 19.382 0.687 1.00 75.43 30 TYR A O 18
ATOM 11526 N N . PRO A 1 31 ? 3.896 21.108 -0.516 1.00 52.23 31 PRO A N 18
ATOM 11527 C CA . PRO A 1 31 ? 5.303 20.725 -0.371 1.00 62.35 31 PRO A CA 18
ATOM 11528 C C . PRO A 1 31 ? 5.812 20.915 1.053 1.00 21.43 31 PRO A C 18
ATOM 11529 O O . PRO A 1 31 ? 5.028 21.121 1.980 1.00 43.42 31 PRO A O 18
ATOM 11540 N N . TRP A 1 32 ? 7.128 20.843 1.221 1.00 54.31 32 TRP A N 18
ATOM 11541 C CA . TRP A 1 32 ? 7.741 21.008 2.534 1.00 14.01 32 TRP A CA 18
ATOM 11542 C C . TRP A 1 32 ? 7.899 22.485 2.879 1.00 23.44 32 TRP A C 18
ATOM 11543 O O . TRP A 1 32 ? 8.459 22.831 3.919 1.00 30.42 32 TRP A O 18
ATOM 11564 N N . GLU A 1 33 ? 7.403 23.350 2.001 1.00 50.20 33 GLU A N 18
ATOM 11565 C CA . GLU A 1 33 ? 7.491 24.790 2.215 1.00 64.12 33 GLU A CA 18
ATOM 11566 C C . GLU A 1 33 ? 6.313 25.290 3.045 1.00 31.14 33 GLU A C 18
ATOM 11567 O O . GLU A 1 33 ? 5.681 26.290 2.705 1.00 13.45 33 GLU A O 18
ATOM 11579 N N . ILE A 1 34 ? 6.024 24.586 4.135 1.00 52.22 34 ILE A N 18
ATOM 11580 C CA . ILE A 1 34 ? 4.922 24.958 5.014 1.00 4.40 34 ILE A CA 18
ATOM 11581 C C . ILE A 1 34 ? 5.415 25.800 6.186 1.00 1.32 34 ILE A C 18
ATOM 11582 O O . ILE A 1 34 ? 6.407 25.478 6.841 1.00 71.05 34 ILE A O 18
ATOM 11598 N N . PRO A 1 35 ? 4.706 26.905 6.460 1.00 12.25 35 PRO A N 18
ATOM 11599 C CA . PRO A 1 35 ? 5.051 27.815 7.557 1.00 53.34 35 PRO A CA 18
ATOM 11600 C C . PRO A 1 35 ? 4.798 27.195 8.926 1.00 24.25 35 PRO A C 18
ATOM 11601 O O . PRO A 1 35 ? 4.506 26.004 9.034 1.00 30.25 35 PRO A O 18
ATOM 11612 N N . ARG A 1 36 ? 4.913 28.010 9.970 1.00 20.52 36 ARG A N 18
ATOM 11613 C CA . ARG A 1 36 ? 4.698 27.540 11.333 1.00 31.44 36 ARG A CA 18
ATOM 11614 C C . ARG A 1 36 ? 3.307 27.926 11.829 1.00 62.15 36 ARG A C 18
ATOM 11615 O O . ARG A 1 36 ? 2.531 28.550 11.104 1.00 33.32 36 ARG A O 18
ATOM 11636 N N . CYS A 1 37 ? 3.000 27.551 13.065 1.00 20.22 37 CYS A N 18
ATOM 11637 C CA . CYS A 1 37 ? 1.702 27.857 13.657 1.00 64.31 37 CYS A CA 18
ATOM 11638 C C . CYS A 1 37 ? 1.759 29.159 14.448 1.00 0.41 37 CYS A C 18
ATOM 11639 O O . CYS A 1 37 ? 2.077 29.162 15.637 1.00 65.33 37 CYS A O 18
ATOM 11647 N N . MET A 1 1 ? 6.805 -0.777 -0.451 1.00 62.14 1 MET A N 19
ATOM 11648 C CA . MET A 1 1 ? 5.636 0.053 -0.184 1.00 44.13 1 MET A CA 19
ATOM 11649 C C . MET A 1 1 ? 5.602 1.259 -1.117 1.00 53.43 1 MET A C 19
ATOM 11650 O O . MET A 1 1 ? 6.616 1.926 -1.326 1.00 30.52 1 MET A O 19
ATOM 11664 N N . LYS A 1 2 ? 4.429 1.535 -1.677 1.00 14.41 2 LYS A N 19
ATOM 11665 C CA . LYS A 1 2 ? 4.261 2.662 -2.587 1.00 52.02 2 LYS A CA 19
ATOM 11666 C C . LYS A 1 2 ? 5.221 2.555 -3.768 1.00 13.32 2 LYS A C 19
ATOM 11667 O O . LYS A 1 2 ? 6.147 3.355 -3.902 1.00 11.32 2 LYS A O 19
ATOM 11686 N N . PHE A 1 3 ? 4.993 1.563 -4.622 1.00 53.42 3 PHE A N 19
ATOM 11687 C CA . PHE A 1 3 ? 5.837 1.353 -5.792 1.00 63.21 3 PHE A CA 19
ATOM 11688 C C . PHE A 1 3 ? 5.818 2.576 -6.704 1.00 42.10 3 PHE A C 19
ATOM 11689 O O . PHE A 1 3 ? 4.980 3.465 -6.553 1.00 11.04 3 PHE A O 19
ATOM 11706 N N . LYS A 1 4 ? 6.749 2.615 -7.652 1.00 31.25 4 LYS A N 19
ATOM 11707 C CA . LYS A 1 4 ? 6.841 3.727 -8.590 1.00 13.24 4 LYS A CA 19
ATOM 11708 C C . LYS A 1 4 ? 6.539 3.266 -10.012 1.00 22.11 4 LYS A C 19
ATOM 11709 O O . LYS A 1 4 ? 6.060 4.042 -10.838 1.00 53.34 4 LYS A O 19
ATOM 11728 N N . PHE A 1 5 ? 6.822 1.998 -10.290 1.00 72.41 5 PHE A N 19
ATOM 11729 C CA . PHE A 1 5 ? 6.580 1.433 -11.613 1.00 22.23 5 PHE A CA 19
ATOM 11730 C C . PHE A 1 5 ? 5.166 0.870 -11.714 1.00 33.35 5 PHE A C 19
ATOM 11731 O O . PHE A 1 5 ? 4.545 0.909 -12.775 1.00 12.12 5 PHE A O 19
ATOM 11748 N N . ASN A 1 6 ? 4.663 0.345 -10.600 1.00 43.24 6 ASN A N 19
ATOM 11749 C CA . ASN A 1 6 ? 3.323 -0.228 -10.563 1.00 14.53 6 ASN A CA 19
ATOM 11750 C C . ASN A 1 6 ? 2.295 0.756 -11.115 1.00 2.14 6 ASN A C 19
ATOM 11751 O O . ASN A 1 6 ? 2.532 1.962 -11.192 1.00 64.31 6 ASN A O 19
ATOM 11762 N N . PRO A 1 7 ? 1.125 0.231 -11.507 1.00 51.23 7 PRO A N 19
ATOM 11763 C CA . PRO A 1 7 ? 0.037 1.045 -12.058 1.00 2.23 7 PRO A CA 19
ATOM 11764 C C . PRO A 1 7 ? -0.606 1.941 -11.005 1.00 12.31 7 PRO A C 19
ATOM 1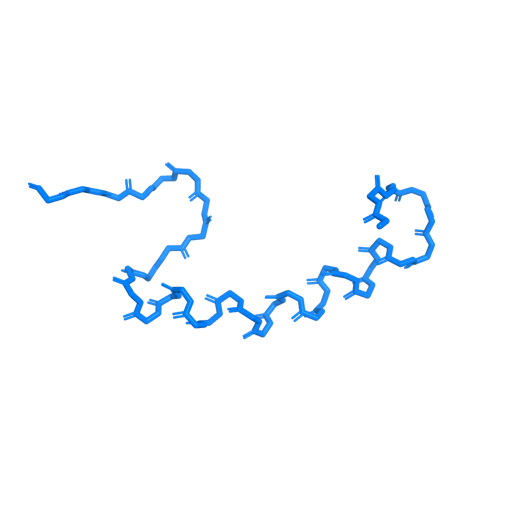1765 O O . PRO A 1 7 ? -1.055 3.048 -11.306 1.00 70.11 7 PRO A O 19
ATOM 11776 N N . THR A 1 8 ? -0.648 1.457 -9.767 1.00 42.15 8 THR A N 19
ATOM 11777 C CA . THR A 1 8 ? -1.237 2.214 -8.670 1.00 62.10 8 THR A CA 19
ATOM 11778 C C . THR A 1 8 ? -0.534 3.554 -8.486 1.00 65.24 8 THR A C 19
ATOM 11779 O O . THR A 1 8 ? -1.078 4.474 -7.877 1.00 72.54 8 THR A O 19
ATOM 11790 N N . GLY A 1 9 ? 0.681 3.658 -9.018 1.00 72.42 9 GLY A N 19
ATOM 11791 C CA . GLY A 1 9 ? 1.439 4.890 -8.902 1.00 75.23 9 GLY A CA 19
ATOM 11792 C C . GLY A 1 9 ? 0.647 6.102 -9.353 1.00 22.40 9 GLY A C 19
ATOM 11793 O O . GLY A 1 9 ? 0.700 7.158 -8.722 1.00 30.34 9 GLY A O 19
ATOM 11797 N N . THR A 1 10 ? -0.088 5.952 -10.450 1.00 74.32 10 THR A N 19
ATOM 11798 C CA . THR A 1 10 ? -0.892 7.043 -10.987 1.00 22.12 10 THR A CA 19
ATOM 11799 C C . THR A 1 10 ? -2.152 7.257 -10.157 1.00 12.53 10 THR A C 19
ATOM 11800 O O . THR A 1 10 ? -2.447 8.377 -9.737 1.00 60.00 10 THR A O 19
ATOM 11811 N N . ILE A 1 11 ? -2.892 6.179 -9.923 1.00 22.30 11 ILE A N 19
ATOM 11812 C CA . ILE A 1 11 ? -4.120 6.250 -9.141 1.00 61.10 11 ILE A CA 19
ATOM 11813 C C . ILE A 1 11 ? -3.868 6.887 -7.779 1.00 21.34 11 ILE A C 19
ATOM 11814 O O . ILE A 1 11 ? -4.516 7.866 -7.409 1.00 53.05 11 ILE A O 19
ATOM 11830 N N . VAL A 1 12 ? -2.920 6.325 -7.035 1.00 31.00 12 VAL A N 19
ATOM 11831 C CA . VAL A 1 12 ? -2.579 6.839 -5.714 1.00 14.41 12 VAL A CA 19
ATOM 11832 C C . VAL A 1 12 ? -2.248 8.326 -5.772 1.00 14.42 12 VAL A C 19
ATOM 11833 O O . VAL A 1 12 ? -2.483 9.064 -4.815 1.00 15.24 12 VAL A O 19
ATOM 11846 N N . LYS A 1 13 ? -1.701 8.761 -6.902 1.00 12.52 13 LYS A N 19
ATOM 11847 C CA . LYS A 1 13 ? -1.339 10.161 -7.087 1.00 45.54 13 LYS A CA 19
ATOM 11848 C C . LYS A 1 13 ? -2.574 11.011 -7.367 1.00 11.22 13 LYS A C 19
ATOM 11849 O O . LYS A 1 13 ? -2.648 12.171 -6.959 1.00 74.41 13 LYS A O 19
ATOM 11868 N N . LYS A 1 14 ? -3.543 10.427 -8.063 1.00 72.12 14 LYS A N 19
ATOM 11869 C CA . LYS A 1 14 ? -4.777 11.129 -8.395 1.00 75.40 14 LYS A CA 19
ATOM 11870 C C . LYS A 1 14 ? -5.710 11.190 -7.189 1.00 65.01 14 LYS A C 19
ATOM 11871 O O . LYS A 1 14 ? -6.229 12.253 -6.846 1.00 43.13 14 LYS A O 19
ATOM 11890 N N . LEU A 1 15 ? -5.917 10.045 -6.549 1.00 23.24 15 LEU A N 19
ATOM 11891 C CA . LEU A 1 15 ? -6.785 9.969 -5.379 1.00 74.41 15 LEU A CA 19
ATOM 11892 C C . LEU A 1 15 ? -6.322 10.934 -4.293 1.00 12.11 15 LEU A C 19
ATOM 11893 O O . LEU A 1 15 ? -7.132 11.471 -3.536 1.00 74.53 15 LEU A O 19
ATOM 11909 N N . THR A 1 16 ? -5.013 11.153 -4.222 1.00 42.31 16 THR A N 19
ATOM 11910 C CA . THR A 1 16 ? -4.441 12.055 -3.230 1.00 33.12 16 THR A CA 19
ATOM 11911 C C . THR A 1 16 ? -4.704 13.512 -3.594 1.00 70.54 16 THR A C 19
ATOM 11912 O O . THR A 1 16 ? -4.804 14.371 -2.719 1.00 64.12 16 THR A O 19
ATOM 11923 N N . GLN A 1 17 ? -4.816 13.781 -4.891 1.00 41.30 17 GLN A N 19
ATOM 11924 C CA . GLN A 1 17 ? -5.067 15.135 -5.370 1.00 54.22 17 GLN A CA 19
ATOM 11925 C C . GLN A 1 17 ? -6.317 15.719 -4.720 1.00 54.33 17 GLN A C 19
ATOM 11926 O O . GLN A 1 17 ? -6.455 16.937 -4.598 1.00 63.24 17 GLN A O 19
ATOM 11940 N N . TYR A 1 18 ? -7.226 14.844 -4.305 1.00 72.14 18 TYR A N 19
ATOM 11941 C CA . TYR A 1 18 ? -8.467 15.273 -3.670 1.00 44.04 18 TYR A CA 19
ATOM 11942 C C . TYR A 1 18 ? -8.338 15.246 -2.150 1.00 53.04 18 TYR A C 19
ATOM 11943 O O . TYR A 1 18 ? -9.004 16.005 -1.447 1.00 40.44 18 TYR A O 19
ATOM 11961 N N . GLU A 1 19 ? -7.476 14.365 -1.651 1.00 54.44 19 GLU A N 19
ATOM 11962 C CA . GLU A 1 19 ? -7.260 14.239 -0.215 1.00 33.21 19 GLU A CA 19
ATOM 11963 C C . GLU A 1 19 ? -6.463 15.424 0.322 1.00 53.30 19 GLU A C 19
ATOM 11964 O O . GLU A 1 19 ? -6.715 15.905 1.427 1.00 13.51 19 GLU A O 19
ATOM 11976 N N . ILE A 1 20 ? -5.501 15.889 -0.468 1.00 31.02 20 ILE A N 19
ATOM 11977 C CA . ILE A 1 20 ? -4.668 17.018 -0.073 1.00 23.44 20 ILE A CA 19
ATOM 11978 C C . ILE A 1 20 ? -5.520 18.218 0.324 1.00 52.21 20 ILE A C 19
ATOM 11979 O O . ILE A 1 20 ? -5.141 19.002 1.194 1.00 62.52 20 ILE A O 19
ATOM 11995 N N . ALA A 1 21 ? -6.675 18.355 -0.319 1.00 51.24 21 ALA A N 19
ATOM 11996 C CA . ALA A 1 21 ? -7.584 19.458 -0.031 1.00 62.13 21 ALA A CA 19
ATOM 11997 C C . ALA A 1 21 ? -7.864 19.562 1.464 1.00 3.40 21 ALA A C 19
ATOM 11998 O O . ALA A 1 21 ? -7.839 20.653 2.035 1.00 70.22 21 ALA A O 19
ATOM 12005 N N . TRP A 1 22 ? -8.130 18.423 2.092 1.00 20.10 22 TRP A N 19
ATOM 12006 C CA . TRP A 1 22 ? -8.415 18.387 3.522 1.00 55.21 22 TRP A CA 19
ATOM 12007 C C . TRP A 1 22 ? -7.328 19.107 4.312 1.00 13.02 22 TRP A C 19
ATOM 12008 O O . TRP A 1 22 ? -7.620 19.879 5.226 1.00 43.43 22 TRP A O 19
ATOM 12029 N N . PHE A 1 23 ? -6.074 18.849 3.955 1.00 14.53 23 PHE A N 19
ATOM 12030 C CA . PHE A 1 23 ? -4.943 19.473 4.632 1.00 14.05 23 PHE A CA 19
ATOM 12031 C C . PHE A 1 23 ? -4.775 20.923 4.187 1.00 63.30 23 PHE A C 19
ATOM 12032 O O . PHE A 1 23 ? -4.297 21.766 4.946 1.00 41.21 23 PHE A O 19
ATOM 12049 N N . LYS A 1 24 ? -5.170 21.205 2.950 1.00 22.02 24 LYS A N 19
ATOM 12050 C CA . LYS A 1 24 ? -5.064 22.552 2.401 1.00 30.43 24 LYS A CA 19
ATOM 12051 C C . LYS A 1 24 ? -5.907 23.535 3.207 1.00 44.30 24 LYS A C 19
ATOM 12052 O O . LYS A 1 24 ? -5.581 24.718 3.295 1.00 11.33 24 LYS A O 19
ATOM 12071 N N . ASN A 1 25 ? -6.990 23.037 3.794 1.00 40.20 25 ASN A N 19
ATOM 12072 C CA . ASN A 1 25 ? -7.879 23.873 4.593 1.00 24.35 25 ASN A CA 19
ATOM 12073 C C . ASN A 1 25 ? -7.302 24.101 5.987 1.00 11.44 25 ASN A C 19
ATOM 12074 O O . ASN A 1 25 ? -7.789 24.943 6.743 1.00 51.14 25 ASN A O 19
ATOM 12085 N N . LYS A 1 26 ? -6.261 23.347 6.322 1.00 32.33 26 LYS A N 19
ATOM 12086 C CA . LYS A 1 26 ? -5.616 23.467 7.624 1.00 24.11 26 LYS A CA 19
ATOM 12087 C C . LYS A 1 26 ? -4.435 24.431 7.559 1.00 14.12 26 LYS A C 19
ATOM 12088 O O . LYS A 1 26 ? -4.117 25.105 8.539 1.00 0.24 26 LYS A O 19
ATOM 12107 N N . HIS A 1 27 ? -3.791 24.493 6.398 1.00 24.04 27 HIS A N 19
ATOM 12108 C CA . HIS A 1 27 ? -2.647 25.377 6.205 1.00 24.05 27 HIS A CA 19
ATOM 12109 C C . HIS A 1 27 ? -2.689 26.027 4.826 1.00 64.44 27 HIS A C 19
ATOM 12110 O O . HIS A 1 27 ? -2.494 27.234 4.691 1.00 75.12 27 HIS A O 19
ATOM 12124 N N . GLY A 1 28 ? -2.943 25.216 3.803 1.00 42.25 28 GLY A N 19
ATOM 12125 C CA . GLY A 1 28 ? -3.005 25.730 2.447 1.00 44.13 28 GLY A CA 19
ATOM 12126 C C . GLY A 1 28 ? -1.718 25.498 1.679 1.00 31.44 28 GLY A C 19
ATOM 12127 O O . GLY A 1 28 ? -1.385 26.255 0.768 1.00 53.42 28 GLY A O 19
ATOM 12131 N N . TYR A 1 29 ? -0.992 24.449 2.049 1.00 31.42 29 TYR A N 19
ATOM 12132 C CA . TYR A 1 29 ? 0.267 24.121 1.392 1.00 65.21 29 TYR A CA 19
ATOM 12133 C C . TYR A 1 29 ? 0.262 22.679 0.892 1.00 42.50 29 TYR A C 19
ATOM 12134 O O . TYR A 1 29 ? -0.760 21.995 0.946 1.00 51.42 29 TYR A O 19
ATOM 12152 N N . TYR A 1 30 ? 1.412 22.225 0.406 1.00 32.33 30 TYR A N 19
ATOM 12153 C CA . TYR A 1 30 ? 1.541 20.866 -0.105 1.00 61.54 30 TYR A CA 19
ATOM 12154 C C . TYR A 1 30 ? 2.940 20.316 0.156 1.00 62.13 30 TYR A C 19
ATOM 12155 O O . TYR A 1 30 ? 3.120 19.290 0.813 1.00 54.15 30 TYR A O 19
ATOM 12173 N N . PRO A 1 31 ? 3.957 21.015 -0.370 1.00 71.25 31 PRO A N 19
ATOM 12174 C CA . PRO A 1 31 ? 5.359 20.618 -0.207 1.00 75.44 31 PRO A CA 19
ATOM 12175 C C . PRO A 1 31 ? 5.849 20.796 1.225 1.00 13.04 31 PRO A C 19
ATOM 12176 O O . PRO A 1 31 ? 5.054 21.006 2.142 1.00 73.25 31 PRO A O 19
ATOM 12187 N N . TRP A 1 32 ? 7.161 20.712 1.411 1.00 31.34 32 TRP A N 19
ATOM 12188 C CA . TRP A 1 32 ? 7.757 20.864 2.734 1.00 54.50 32 TRP A CA 19
ATOM 12189 C C . TRP A 1 32 ? 7.924 22.338 3.089 1.00 62.24 32 TRP A C 19
ATOM 12190 O O . TRP A 1 32 ? 8.472 22.674 4.138 1.00 62.31 32 TRP A O 19
ATOM 12211 N N . GLU A 1 33 ? 7.449 23.212 2.207 1.00 13.23 33 GLU A N 19
ATOM 12212 C CA . GLU A 1 33 ? 7.548 24.650 2.429 1.00 34.02 33 GLU A CA 19
ATOM 12213 C C . GLU A 1 33 ? 6.362 25.157 3.246 1.00 44.33 33 GLU A C 19
ATOM 12214 O O . GLU A 1 33 ? 5.744 26.165 2.902 1.00 45.33 33 GLU A O 19
ATOM 12226 N N . ILE A 1 34 ? 6.051 24.451 4.327 1.00 3.24 34 ILE A N 19
ATOM 12227 C CA . ILE A 1 34 ? 4.941 24.830 5.193 1.00 62.31 34 ILE A CA 19
ATOM 12228 C C . ILE A 1 34 ? 5.425 25.662 6.376 1.00 62.34 34 ILE A C 19
ATOM 12229 O O . ILE A 1 34 ? 6.405 25.327 7.042 1.00 12.33 34 ILE A O 19
ATOM 12245 N N . PRO A 1 35 ? 4.722 26.772 6.645 1.00 24.11 35 PRO A N 19
ATOM 12246 C CA . PRO A 1 35 ? 5.060 27.674 7.750 1.00 23.01 35 PRO A CA 19
ATOM 12247 C C . PRO A 1 35 ? 4.783 27.050 9.113 1.00 22.35 35 PRO A C 19
ATOM 12248 O O . PRO A 1 35 ? 4.484 25.860 9.212 1.00 33.34 35 PRO A O 19
ATOM 12259 N N . ARG A 1 36 ? 4.885 27.860 10.162 1.00 53.21 36 ARG A N 19
ATOM 12260 C CA . ARG A 1 36 ? 4.646 27.386 11.520 1.00 55.42 36 ARG A CA 19
ATOM 12261 C C . ARG A 1 36 ? 3.152 27.219 11.782 1.00 73.52 36 ARG A C 19
ATOM 12262 O O . ARG A 1 36 ? 2.330 27.386 10.879 1.00 24.04 36 ARG A O 19
ATOM 12283 N N . CYS A 1 37 ? 2.808 26.887 13.021 1.00 35.41 37 CYS A N 19
ATOM 12284 C CA . CYS A 1 37 ? 1.413 26.695 13.402 1.00 74.42 37 CYS A CA 19
ATOM 12285 C C . CYS A 1 37 ? 0.582 27.929 13.064 1.00 22.35 37 CYS A C 19
ATOM 12286 O O . CYS A 1 37 ? 0.943 29.049 13.423 1.00 24.12 37 CYS A O 19
ATOM 12294 N N . MET A 1 1 ? 5.534 -2.070 -0.735 1.00 63.23 1 MET A N 20
ATOM 12295 C CA . MET A 1 1 ? 4.520 -1.044 -0.948 1.00 32.43 1 MET A CA 20
ATOM 12296 C C . MET A 1 1 ? 5.157 0.263 -1.409 1.00 74.30 1 MET A C 20
ATOM 12297 O O . MET A 1 1 ? 6.378 0.416 -1.378 1.00 31.55 1 MET A O 20
ATOM 12311 N N . LYS A 1 2 ? 4.322 1.203 -1.838 1.00 12.33 2 LYS A N 20
ATOM 12312 C CA . LYS A 1 2 ? 4.802 2.498 -2.305 1.00 2.31 2 LYS A CA 20
ATOM 12313 C C . LYS A 1 2 ? 5.813 2.328 -3.435 1.00 13.32 2 LYS A C 20
ATOM 12314 O O . LYS A 1 2 ? 7.005 2.578 -3.257 1.00 42.34 2 LYS A O 20
ATOM 12333 N N . PHE A 1 3 ? 5.328 1.903 -4.597 1.00 2.21 3 PHE A N 20
ATOM 12334 C CA . PHE A 1 3 ? 6.189 1.701 -5.756 1.00 64.41 3 PHE A CA 20
ATOM 12335 C C . PHE A 1 3 ? 6.132 2.903 -6.693 1.00 51.52 3 PHE A C 20
ATOM 12336 O O . PHE A 1 3 ? 5.282 3.782 -6.544 1.00 23.13 3 PHE A O 20
ATOM 12353 N N . LYS A 1 4 ? 7.043 2.937 -7.660 1.00 73.41 4 LYS A N 20
ATOM 12354 C CA . LYS A 1 4 ? 7.097 4.030 -8.623 1.00 64.12 4 LYS A CA 20
ATOM 12355 C C . LYS A 1 4 ? 6.779 3.533 -10.030 1.00 31.54 4 LYS A C 20
ATOM 12356 O O . LYS A 1 4 ? 6.263 4.280 -10.861 1.00 71.30 4 LYS A O 20
ATOM 12375 N N . PHE A 1 5 ? 7.088 2.266 -10.289 1.00 3.43 5 PHE A N 20
ATOM 12376 C CA . PHE A 1 5 ? 6.834 1.669 -11.595 1.00 3.24 5 PHE A CA 20
ATOM 12377 C C . PHE A 1 5 ? 5.435 1.062 -11.652 1.00 45.44 5 PHE A C 20
ATOM 12378 O O . PHE A 1 5 ? 4.791 1.060 -12.700 1.00 64.25 5 PHE A O 20
ATOM 12395 N N . ASN A 1 6 ? 4.973 0.548 -10.517 1.00 53.25 6 ASN A N 20
ATOM 12396 C CA . ASN A 1 6 ? 3.651 -0.063 -10.438 1.00 52.13 6 ASN A CA 20
ATOM 12397 C C . ASN A 1 6 ? 2.582 0.881 -10.980 1.00 52.13 6 ASN A C 20
ATOM 12398 O O . ASN A 1 6 ? 2.781 2.092 -11.082 1.00 62.32 6 ASN A O 20
ATOM 12409 N N . PRO A 1 7 ? 1.419 0.316 -11.336 1.00 73.21 7 PRO A N 20
ATOM 12410 C CA . PRO A 1 7 ? 0.294 1.088 -11.872 1.00 43.55 7 PRO A CA 20
ATOM 12411 C C . PRO A 1 7 ? -0.350 1.982 -10.818 1.00 50.34 7 PRO A C 20
ATOM 12412 O O . PRO A 1 7 ? -0.839 3.070 -11.126 1.00 31.02 7 PRO A O 20
ATOM 12423 N N . THR A 1 8 ? -0.347 1.517 -9.573 1.00 13.42 8 THR A N 20
ATOM 12424 C CA . THR A 1 8 ? -0.932 2.274 -8.473 1.00 51.32 8 THR A CA 20
ATOM 12425 C C . THR A 1 8 ? -0.265 3.638 -8.328 1.00 74.53 8 THR A C 20
ATOM 12426 O O . THR A 1 8 ? -0.823 4.551 -7.721 1.00 21.41 8 THR A O 20
ATOM 12437 N N . GLY A 1 9 ? 0.932 3.769 -8.891 1.00 61.42 9 GLY A N 20
ATOM 12438 C CA . GLY A 1 9 ? 1.655 5.025 -8.814 1.00 31.45 9 GLY A CA 20
ATOM 12439 C C . GLY A 1 9 ? 0.817 6.205 -9.264 1.00 33.40 9 GLY A C 20
ATOM 12440 O O . GLY A 1 9 ? 0.853 7.272 -8.651 1.00 52.32 9 GLY A O 20
ATOM 12444 N N . THR A 1 10 ? 0.060 6.014 -10.340 1.00 54.41 10 THR A N 20
ATOM 12445 C CA . THR A 1 10 ? -0.789 7.072 -10.874 1.00 50.03 10 THR A CA 20
ATOM 12446 C C . THR A 1 10 ? -2.035 7.263 -10.017 1.00 20.00 10 THR A C 20
ATOM 12447 O O . THR A 1 10 ? -2.353 8.380 -9.608 1.00 53.14 10 THR A O 20
ATOM 12458 N N . ILE A 1 11 ? -2.736 6.167 -9.748 1.00 23.35 11 ILE A N 20
ATOM 12459 C CA . ILE A 1 11 ? -3.946 6.214 -8.937 1.00 11.42 11 ILE A CA 20
ATOM 12460 C C . ILE A 1 11 ? -3.681 6.881 -7.591 1.00 44.34 11 ILE A C 20
ATOM 12461 O O . ILE A 1 11 ? -4.349 7.847 -7.222 1.00 71.12 11 ILE A O 20
ATOM 12477 N N . VAL A 1 12 ? -2.699 6.361 -6.862 1.00 65.44 12 VAL A N 20
ATOM 12478 C CA . VAL A 1 12 ? -2.342 6.907 -5.559 1.00 3.04 12 VAL A CA 20
ATOM 12479 C C . VAL A 1 12 ? -2.057 8.402 -5.649 1.00 10.14 12 VAL A C 20
ATOM 12480 O O . VAL A 1 12 ? -2.291 9.148 -4.698 1.00 3.52 12 VAL A O 20
ATOM 12493 N N . LYS A 1 13 ? -1.551 8.834 -6.799 1.00 0.13 13 LYS A N 20
ATOM 12494 C CA . LYS A 1 13 ? -1.235 10.241 -7.016 1.00 32.03 13 LYS A CA 20
ATOM 12495 C C . LYS A 1 13 ? -2.502 11.049 -7.278 1.00 32.20 13 LYS A C 20
ATOM 12496 O O . LYS A 1 13 ? -2.601 12.212 -6.887 1.00 55.10 13 LYS A O 20
ATOM 12515 N N . LYS A 1 14 ? -3.470 10.425 -7.941 1.00 22.40 14 LYS A N 20
ATOM 12516 C CA . LYS A 1 14 ? -4.732 11.084 -8.253 1.00 73.34 14 LYS A CA 20
ATOM 12517 C C . LYS A 1 14 ? -5.636 11.138 -7.026 1.00 33.41 14 LYS A C 20
ATOM 12518 O O . LYS A 1 14 ? -6.179 12.190 -6.687 1.00 43.45 14 LYS A O 20
ATOM 12537 N N . LEU A 1 15 ? -5.793 9.998 -6.362 1.00 72.30 15 LEU A N 20
ATOM 12538 C CA . LEU A 1 15 ? -6.631 9.915 -5.170 1.00 45.53 15 LEU A CA 20
ATOM 12539 C C . LEU A 1 15 ? -6.172 10.914 -4.113 1.00 2.25 15 LEU A C 20
ATOM 12540 O O . LEU A 1 15 ? -6.980 11.439 -3.345 1.00 71.45 15 LEU A O 20
ATOM 12556 N N . THR A 1 16 ? -4.869 11.175 -4.078 1.00 3.21 16 THR A N 20
ATOM 12557 C CA . THR A 1 16 ? -4.302 12.112 -3.116 1.00 31.34 16 THR A CA 20
ATOM 12558 C C . THR A 1 16 ? -4.625 13.552 -3.495 1.00 44.41 16 THR A C 20
ATOM 12559 O O . THR A 1 16 ? -4.731 14.422 -2.631 1.00 24.13 16 THR A O 20
ATOM 12570 N N . GLN A 1 17 ? -4.780 13.797 -4.792 1.00 40.22 17 GLN A N 20
ATOM 12571 C CA . GLN A 1 17 ? -5.091 15.134 -5.285 1.00 24.11 17 GLN A CA 20
ATOM 12572 C C . GLN A 1 17 ? -6.343 15.685 -4.611 1.00 2.21 17 GLN A C 20
ATOM 12573 O O . GLN A 1 17 ? -6.519 16.899 -4.505 1.00 14.03 17 GLN A O 20
ATOM 12587 N N . TYR A 1 18 ? -7.209 14.786 -4.158 1.00 20.04 18 TYR A N 20
ATOM 12588 C CA . TYR A 1 18 ? -8.446 15.182 -3.496 1.00 54.42 18 TYR A CA 20
ATOM 12589 C C . TYR A 1 18 ? -8.278 15.183 -1.980 1.00 22.01 18 TYR A C 20
ATOM 12590 O O . TYR A 1 18 ? -8.950 15.930 -1.271 1.00 14.25 18 TYR A O 20
ATOM 12608 N N . GLU A 1 19 ? -7.374 14.340 -1.491 1.00 62.42 19 GLU A N 20
ATOM 12609 C CA . GLU A 1 19 ? -7.116 14.242 -0.059 1.00 52.33 19 GLU A CA 20
ATOM 12610 C C . GLU A 1 19 ? -6.347 15.462 0.439 1.00 1.22 19 GLU A C 20
ATOM 12611 O O . GLU A 1 19 ? -6.587 15.952 1.543 1.00 32.02 19 GLU A O 20
ATOM 12623 N N . ILE A 1 20 ? -5.421 15.947 -0.382 1.00 32.42 20 ILE A N 20
ATOM 12624 C CA . ILE A 1 20 ? -4.617 17.109 -0.025 1.00 31.20 20 ILE A CA 20
ATOM 12625 C C . ILE A 1 20 ? -5.500 18.286 0.376 1.00 62.13 20 ILE A C 20
ATOM 12626 O O . ILE A 1 20 ? -5.125 19.095 1.224 1.00 53.22 20 ILE A O 20
ATOM 12642 N N . ALA A 1 21 ? -6.675 18.374 -0.239 1.00 63.32 21 ALA A N 20
ATOM 12643 C CA . ALA A 1 21 ? -7.613 19.449 0.056 1.00 41.51 21 ALA A CA 20
ATOM 12644 C C . ALA A 1 21 ? -7.858 19.568 1.556 1.00 22.04 21 ALA A C 20
ATOM 12645 O O . ALA A 1 21 ? -7.856 20.667 2.110 1.00 3.40 21 ALA A O 20
ATOM 12652 N N . TRP A 1 22 ? -8.069 18.430 2.208 1.00 52.30 22 TRP A N 20
ATOM 12653 C CA . TRP A 1 22 ? -8.317 18.407 3.645 1.00 4.52 22 TRP A CA 20
ATOM 12654 C C . TRP A 1 22 ? -7.235 19.176 4.396 1.00 24.41 22 TRP A C 20
ATOM 12655 O O . TRP A 1 22 ? -7.528 19.952 5.306 1.00 74.25 22 TRP A O 20
ATOM 12676 N N . PHE A 1 23 ? -5.982 18.955 4.010 1.00 33.12 23 PHE A N 20
ATOM 12677 C CA . PHE A 1 23 ? -4.856 19.627 4.648 1.00 31.42 23 PHE A CA 20
ATOM 12678 C C . PHE A 1 23 ? -4.748 21.074 4.177 1.00 32.12 23 PHE A C 20
ATOM 12679 O O . PHE A 1 23 ? -4.280 21.945 4.911 1.00 60.21 23 PHE A O 20
ATOM 12696 N N . LYS A 1 24 ? -5.184 21.324 2.947 1.00 34.52 24 LYS A N 20
ATOM 12697 C CA . LYS A 1 24 ? -5.139 22.664 2.376 1.00 4.30 24 LYS A CA 20
ATOM 12698 C C . LYS A 1 24 ? -5.993 23.632 3.189 1.00 23.43 24 LYS A C 20
ATOM 12699 O O . LYS A 1 24 ? -5.705 24.826 3.252 1.00 50.11 24 LYS A O 20
ATOM 12718 N N . ASN A 1 25 ? -7.043 23.107 3.812 1.00 72.22 25 ASN A N 20
ATOM 12719 C CA . ASN A 1 25 ? -7.938 23.924 4.622 1.00 15.53 25 ASN A CA 20
ATOM 12720 C C . ASN A 1 25 ? -7.334 24.194 5.997 1.00 32.31 25 ASN A C 20
ATOM 12721 O O . ASN A 1 25 ? -7.830 25.030 6.753 1.00 44.25 25 ASN A O 20
ATOM 12732 N N . LYS A 1 26 ? -6.260 23.479 6.315 1.00 11.33 26 LYS A N 20
ATOM 12733 C CA . LYS A 1 26 ? -5.585 23.641 7.598 1.00 74.13 26 LYS A CA 20
ATOM 12734 C C . LYS A 1 26 ? -4.441 24.643 7.488 1.00 40.41 26 LYS A C 20
ATOM 12735 O O . LYS A 1 26 ? -4.120 25.343 8.450 1.00 74.44 26 LYS A O 20
ATOM 12754 N N . HIS A 1 27 ? -3.829 24.709 6.310 1.00 40.33 27 HIS A N 20
ATOM 12755 C CA . HIS A 1 27 ? -2.721 25.628 6.074 1.00 12.51 27 HIS A CA 20
ATOM 12756 C C . HIS A 1 27 ? -2.821 26.255 4.686 1.00 22.15 27 HIS A C 20
ATOM 12757 O O . HIS A 1 27 ? -2.672 27.466 4.529 1.00 24.11 27 HIS A O 20
ATOM 12771 N N . GLY A 1 28 ? -3.073 25.421 3.682 1.00 34.23 28 GLY A N 20
ATOM 12772 C CA . GLY A 1 28 ? -3.188 25.911 2.321 1.00 5.33 28 GLY A CA 20
ATOM 12773 C C . GLY A 1 28 ? -1.914 25.710 1.524 1.00 52.31 28 GLY A C 20
ATOM 12774 O O . GLY A 1 28 ? -1.631 26.465 0.593 1.00 61.41 28 GLY A O 20
ATOM 12778 N N . TYR A 1 29 ? -1.144 24.692 1.890 1.00 44.12 29 TYR A N 20
ATOM 12779 C CA . TYR A 1 29 ? 0.109 24.397 1.204 1.00 20.24 29 TYR A CA 20
ATOM 12780 C C . TYR A 1 29 ? 0.140 22.948 0.726 1.00 10.41 29 TYR A C 20
ATOM 12781 O O . TYR A 1 29 ? -0.857 22.231 0.817 1.00 42.34 29 TYR A O 20
ATOM 12799 N N . TYR A 1 30 ? 1.292 22.525 0.217 1.00 14.12 30 TYR A N 20
ATOM 12800 C CA . TYR A 1 30 ? 1.454 21.163 -0.278 1.00 11.14 30 TYR A CA 20
ATOM 12801 C C . TYR A 1 30 ? 2.877 20.665 -0.045 1.00 41.14 30 TYR A C 20
ATOM 12802 O O . TYR A 1 30 ? 3.108 19.656 0.621 1.00 4.35 30 TYR A O 20
ATOM 12820 N N . PRO A 1 31 ? 3.856 21.390 -0.608 1.00 75.43 31 PRO A N 20
ATOM 12821 C CA . PRO A 1 31 ? 5.274 21.043 -0.476 1.00 74.55 31 PRO A CA 20
ATOM 12822 C C . PRO A 1 31 ? 5.794 21.260 0.940 1.00 23.42 31 PRO A C 20
ATOM 12823 O O . PRO A 1 31 ? 5.016 21.457 1.874 1.00 65.13 31 PRO A O 20
ATOM 12834 N N . TRP A 1 32 ? 7.113 21.222 1.093 1.00 51.22 32 TRP A N 20
ATOM 12835 C CA . TRP A 1 32 ? 7.737 21.416 2.397 1.00 60.51 32 TRP A CA 20
ATOM 12836 C C . TRP A 1 32 ? 7.863 22.899 2.725 1.00 2.04 32 TRP A C 20
ATOM 12837 O O . TRP A 1 32 ? 8.426 23.269 3.755 1.00 44.42 32 TRP A O 20
ATOM 12858 N N . GLU A 1 33 ? 7.335 23.743 1.844 1.00 5.03 33 GLU A N 20
ATOM 12859 C CA . GLU A 1 33 ? 7.391 25.187 2.042 1.00 32.45 33 GLU A CA 20
ATOM 12860 C C . GLU A 1 33 ? 6.210 25.666 2.882 1.00 4.13 33 GLU A C 20
ATOM 12861 O O . GLU A 1 33 ? 5.550 26.647 2.540 1.00 12.41 33 GLU A O 20
ATOM 12873 N N . ILE A 1 34 ? 5.951 24.967 3.982 1.00 65.31 34 ILE A N 20
ATOM 12874 C CA . ILE A 1 34 ? 4.852 25.321 4.871 1.00 73.24 34 ILE A CA 20
ATOM 12875 C C . ILE A 1 34 ? 5.337 26.187 6.028 1.00 23.31 34 ILE A C 20
ATOM 12876 O O . ILE A 1 34 ? 6.345 25.896 6.674 1.00 74.24 34 ILE A O 20
ATOM 12892 N N . PRO A 1 35 ? 4.604 27.277 6.300 1.00 62.51 35 PRO A N 20
ATOM 12893 C CA . PRO A 1 35 ? 4.939 28.206 7.383 1.00 44.35 35 PRO A CA 20
ATOM 12894 C C . PRO A 1 35 ? 4.719 27.594 8.762 1.00 50.04 35 PRO A C 20
ATOM 12895 O O . PRO A 1 35 ? 4.460 26.397 8.885 1.00 21.23 35 PRO A O 20
ATOM 12906 N N . ARG A 1 36 ? 4.823 28.423 9.795 1.00 32.33 36 ARG A N 20
ATOM 12907 C CA . ARG A 1 36 ? 4.635 27.962 11.166 1.00 63.13 36 ARG A CA 20
ATOM 12908 C C . ARG A 1 36 ? 3.439 28.653 11.813 1.00 51.40 36 ARG A C 20
ATOM 12909 O O . ARG A 1 36 ? 2.994 29.706 11.353 1.00 5.14 36 ARG A O 20
ATOM 12930 N N . CYS A 1 37 ? 2.923 28.055 12.880 1.00 33.25 37 CYS A N 20
ATOM 12931 C CA . CYS A 1 37 ? 1.777 28.612 13.590 1.00 12.23 37 CYS A CA 20
ATOM 12932 C C . CYS A 1 37 ? 2.129 29.955 14.222 1.00 24.35 37 CYS A C 20
ATOM 12933 O O . CYS A 1 37 ? 3.276 30.191 14.601 1.00 50.50 37 CYS A O 20
#

Foldseek 3Di:
DDDCPDPCNVVVVVVVVVVVVVVCVVFNDDDPPGDDD

Nearest PDB structures (foldseek):
  5l82-assembly1_A  TM=9.922E-01  e=9.853E-06  Enterococcus faecium EnGen0026
  5l82-assembly1_A  TM=9.845E-01  e=9.853E-06  Enterococcus faecium EnGen0026
  5l82-assembly1_A  TM=9.985E-01  e=5.946E-06  Enterococcus faecium EnGen0026
  5l82-assembly1_A  TM=9.921E-01  e=6.050E-06  Enterococcus faecium EnGen0026
  5l82-assembly1_A  TM=1.004E+00  e=9.853E-06  Enterococcus faecium EnGen0026

Radius of gyration: 12.52 Å; Cα contacts (8 Å, |Δi|>4): 11; chains: 1; bounding box: 16×30×26 Å

Sequence (37 aa):
MKFKFNPTGTIVKKLTQYEIAWFKNKHGYYPWEIPRCMKFKFNPTGTIVKKLTQYEIAWFKNKHGYYPWEIPRCMKFKFNPTGTIVKKLTQYEIAWFKNKHGYYPWEIPRCMKFKFNPTGTIVKKLTQYEIAWFKNKHGYYPWEIPRCMKFKFNPTGTIVKKLTQYEIAWFKNKHGYYPWEIPRCMKFKFNPTGTIVKKLTQYEIAWFKNKHGYYPWEIPRCMKFKFNPTGTIVKKLTQYEIAWFKNKHGYYPWEIPRCMKFKFNPTGTIVKKLTQYEIAWFKNKHGYYPWEIPRCMKFKFNPTGTIVKKLTQYEIAWFKNKHGYYPWEIPRCMKFKFNPTGTIVKKLTQYEIAWFKNKHGYYPWEIPRCMKFKFNPTGTIVKKLTQYEIAWFKNKHGYYPWEIPRCMKFKFNPTGTIVKKLTQYEIAWFKNKHGYYPWEIPRCMKFKFNPTGTIVKKLTQYEIAWFKNKHGYYPWEIPRCMKFKFNPTGTIVKKLTQYEIAWFKNKHGYYPWEIPRCMKFKFNPTGTIVKKLTQYEIAWFKNKHGYYPWEIPRCMKFKFNPTGTIVKKLTQYEIAWFKNKHGYYPWEIPRCMKFKFNPTGTIVKKLTQYEIAWFKNKHGYYPWEIPRCMKFKFNPTGTIVKKLTQYEIAWFKNKHGYYPWEIPRCMKFKFNPTGTIVKKLTQYEIAWFKNKHGYYPWEIPRCMKFKFNPTGTIVKKLTQYEIAWFKNKHGYYPWEIPRC

B-factor: mean 36.98, std 23.23, range [0.12, 75.55]

Secondary structure (DSSP, 8-state):
---SSSTHHHHHHHHHHHHHHHHHTTTS--SS-----